Protein AF-A0A9P6FRE6-F1 (afdb_monomer)

Nearest PDB structures (foldseek):
  1y8q-assembly1_A  TM=9.130E-01  e=3.517E-26  Homo sapiens
  1y8r-assembly2_D  TM=9.016E-01  e=8.576E-26  Homo sapiens
  6cwz-assembly1_C  TM=9.008E-01  e=1.478E-25  Homo sapiens
  3kyd-assembly1_A  TM=9.278E-01  e=1.306E-24  Homo sapiens
  6xoh-assembly1_A  TM=9.099E-01  e=1.020E-24  Homo sapiens

Solvent-accessible surface area (backbone atoms only — not comparable to full-atom values): 37675 Å² total; per-residue (Å²): 131,77,58,70,66,60,54,52,51,43,19,40,40,34,61,44,49,55,51,67,39,94,57,52,84,23,91,85,46,71,57,48,73,64,50,63,51,42,33,49,67,42,30,35,39,34,36,28,50,43,47,29,16,39,35,31,55,53,29,38,54,35,66,58,38,14,34,34,36,31,35,16,67,50,57,35,51,71,52,42,46,37,41,22,75,64,54,52,87,93,41,53,70,38,51,31,10,50,47,43,22,56,44,45,41,71,59,38,82,88,33,47,46,50,52,35,79,38,57,78,85,80,55,57,68,73,67,62,61,68,33,60,33,38,37,36,27,53,92,54,68,68,63,52,51,49,54,47,48,52,44,40,70,53,50,43,97,91,38,78,80,40,54,39,40,36,31,44,33,44,74,48,41,54,30,33,29,30,33,46,27,41,61,75,73,43,29,48,68,79,52,50,58,86,76,53,80,81,78,87,77,76,71,71,94,75,71,84,87,85,69,89,50,79,68,42,50,57,52,46,55,52,47,50,30,52,52,49,42,54,50,26,60,76,70,73,49,81,86,80,40,65,65,57,46,54,34,71,75,62,68,61,73,34,57,47,34,28,46,25,28,30,27,21,15,54,41,41,46,44,50,50,21,73,71,51,38,54,30,65,65,73,54,36,33,37,41,40,40,50,63,81,28,83,45,74,51,75,47,72,60,70,57,44,64,77,24,95,75,70,25,88,53,82,80,84,79,91,75,68,51,82,42,27,43,43,57,52,53,49,57,43,43,71,36,89,91,60,71,50,86,64,72,19,38,25,43,89,89,42,76,52,31,39,80,65,56,65,74,52,21,69,69,23,52,72,44,35,79,35,33,36,62,83,76,50,61,103,83,64,61,78,48,75,52,82,90,92,88,88,90,78,89,87,31,51,51,50,41,46,37,74,72,65,32,67,70,24,50,51,41,26,39,70,33,36,36,36,41,32,35,66,49,38,40,42,48,33,23,51,53,31,38,44,37,71,42,35,24,30,40,35,32,28,16,54,51,58,31,48,54,46,49,64,29,33,24,87,56,52,49,82,92,36,53,70,36,50,31,18,59,47,33,46,62,44,56,39,69,60,29,77,81,33,47,76,44,69,37,64,54,53,77,85,76,55,58,60,74,65,55,50,77,27,51,30,40,36,38,25,88,66,44,62,72,56,53,42,53,52,44,51,30,17,50,73,53,75,66,19,27,31,35,41,38,51,55,26,28,58,34,35,42,38,37,40,30,50,46,71,41,66,28,35,40,79,46,76,44,79,46,94,49,96,88,54,75,62,49,79,45,79,45,81,48,74,50,78,48,64,52,70,65,57,65,75,67,52,67,60,75,56,52,58,65,78,64,37,65,75,76,49,59,49,63,60,55,53,53,53,34,52,42,51,48,15,68,77,48,85,54,44,73,58,50,68,92,38,67,67,42,54,54,48,51,53,53,42,41,47,54,48,26,55,69,24,32,40,60,70,67,62,62,43,68,66,62,53,49,33,44,40,49,17,40,85,10,53,36,31,25,50,24,25,31,55,13,14,52,52,25,48,37,53,50,21,60,54,33,32,42,32,56,53,74,74,45,63,47,79,44,58,70,75,111

Organism: NCBI:txid979761

InterPro domains:
  IPR000011 Ubiquitin/SUMO-activating enzyme E1-like [PR01849] (45-69)
  IPR000011 Ubiquitin/SUMO-activating enzyme E1-like [PR01849] (439-462)
  IPR000594 THIF-type NAD/FAD binding fold [PF00899] (39-308)
  IPR000594 THIF-type NAD/FAD binding fold [PF00899] (397-700)
  IPR014929 E2 binding [PF08825] (318-390)
  IPR014929 E2 binding [SM01181] (317-393)
  IPR023318 Ubiquitin activating enzyme, alpha domain superfamily [G3DSA:1.10.10.520] (201-221)
  IPR023318 Ubiquitin activating enzyme, alpha domain superfamily [G3DSA:1.10.10.520] (222-252)
  IPR030468 NEDD8-activating enzyme E1 catalytic subunit, N-terminal domain [cd01488] (43-311)
  IPR033127 Ubiquitin-activating enzyme E1, Cys active site [PS00865] (203-211)
  IPR035985 Ubiquitin-activating enzyme-like [SSF69572] (38-381)
  IPR035985 Ubiquitin-activating enzyme-like [SSF69572] (393-704)
  IPR037078 NEDD8-activating enzyme E1 catalytic subunit, C-terminal [G3DSA:3.10.20.260] (304-360)
  IPR045886 ThiF/MoeB/HesA family [PTHR10953] (39-372)

pLDDT: mean 82.33, std 16.61, range [25.36, 98.81]

Radius of gyration: 27.41 Å; Cα contacts (8 Å, |Δi|>4): 1335; chains: 1; bounding box: 69×72×85 Å

Mean predicted aligned error: 11.93 Å

Secondary structure (DSSP, 8-state):
---HHHHHHHHTHHHHHHHT-S--S-TT----HHHHHHHHH-EEEEE--SHHHHHHHHHHHTTT--EEEEE--PBP-GGGTTT-TT--GGGTTSBHHHHHHHHHHHHSTT-EEEEE-S-GGGS-HHHHHT-SEEEE--S-HHHHHHHHHHHHHT--TT-GGG---EEEEEEETTEEEEEEE-TTTS--GGGGGGGSPPP-PPPGGG------SHHHHHHHHHHHHHHHHHHHHHTT-----HHHHHHHHHT-----HHHHHHHHHHHHHHHHHHHH--SPPP-SEEEEE-SSS-EEEE--PPPPTT-TTT-S--------TTSBHHHHHHHHHH-TTT--SS-EEEETTEEEE-SSSHHHHHHHGGGTTSBHHHH--TTPPEEEE-------SS-TTHHHHHHH-HHHHHHHHH-EEEEES-SHHHHHHHHHHHHHT-SEEEEE--PBP-HHHHHH-TT--GGGTTSBHHHHHHHHHHHH-TTSEEEEE-S-GGGS-HHHHTT-SEEEEES--HHHHHHHHHHHHHHSS-EEEEEEEEBTEEEEEEE-SEEEEEEEEEEPPSSTTPPPEEEEEEEEEE---HHHHHT----S--HHHHTTT--HHHHHHHHHHHHHHHTTTPPPPTT-HHHHHHHHHHHHHHHHHTT--TTSS-HHHHHHHHHHTT-B-HHHHHHHHHHHHHHHHHHHHTBSPPP-SEEEEETT-

Sequence (705 aa):
MLDDNATESQRWVGLYNLLDRDSLIHSEFEPVDEIKDFLKVAKILVIGAGGLGCEILKNLALSGFRDIHVIDMDTIDVSNLNRQFLFRRADVGKPKAVTAAAFINKRVQGVNVTPHYCKIQDKDEDFYSEFALVICGLDSIEARRWINATLIGMLDPDDPDSLKPLIDGGTEGFKGQARVILPGMTSCYECSMDMLSKQTGFPLCTIANTPRLPEHCIEWASWLYETALARAKKFNIQGVTYSLTQGVVKNIIPAIASTNAIIAASCCNEALKLATTCAKNLDNYMMYTGSDSVYTYTFQHQKKDDCPVCGQSETKMEFSRTKTLEDFMDHLKEKPEIQLKKPSFAVSGKPLYMQAPKSLEEALRPNLEKKLEDLISSKDVITVTDTTLPFNEAALYDRQIRLWGLDAQNRMRNASVLIAGMRALSNEVCKNIVLAGIGSITVLDHNQVTEEDLGSQFFLRADDVGRNRAASAAERVRLLNPRVKVIVDEDDVASKPDSFFAQFDCVCLTGCAPSQMIRINNACRASGRTGFYAAGVHGYFGYIFCDLNKHDFREERTEPAVEKGKEPEKIVEQRAQTYDSLESTMSVTFGYPKARALNRKASPLLFAIQILWAFQQAHEGRLPQVDDLDDMATMCRLRDEKLLSAEVDGQFVGDDLLRTLVSTAAAEIAPVCAIVGGFLAQDILKTLSGKDAPLLNYFLYNGLQ

Foldseek 3Di:
DPDPVVLVCLLCVQLLLLQQDPLFDFPPFDNDCVLLVLQLPAEEEEEDLALLVLLLLVQSLLNNHAHYEYEDQDADDLQRLLRSLLDFPVRGRPQSQVSSQVSSCQQRPSHHYHGDNDQPVVDDLVVVLRHQEYEYPDDDLVSQVVVLLSLLVQDDPVDPSSWHWYWYKDDFQQKIKIFIDGRLPAATSLLCPVVDDDDDDDPPVPDDDDDDDPVVVVVVLVVQLVVVVVVCVVVVHDDRDSLVSVCVVFVDGFDANLRSLQRSLLRVLQVSCSSRVRFDHFLGMKIWGPQFATDIDGDNRHHDCPRPRNHPDDPDDDDDQQDALLVVVVVQCPDPSRPDDDKWKDWPNHTQADPDDPVRNVVNVVRRGPGNNVVDDPPIDIDIDDDDDDDDDVNNCSSVCVNQNPLLLVLQLAFEEEEEDQALLVLLLLLRSLSSHGNEYEYEEQDADDSNRSSRHSQAHPVRGRPQRQVSSQVSSCSSHVNYHYHYHNDHLVPDDLVVQLVGQEYEYELDAPVSLQSNLVSQVVSVRYKYWYKYDFSQKIKIFTAGAKAKAKRWDWADDPDPPDDTDIDIDIDIDGADGPVRVQQAADQADDLVVVVVPDALVVLLVSLQSVLCVVVVNDGAALPDPVSLVSSLVSLQVSCVSNNYDSPSNPPSNNNSRSSRVPRDNNSSSSSSSSSVSSLVSCRSSSYHDHDHRMDMGRNND

Structure (mmCIF, N/CA/C/O backbone):
data_AF-A0A9P6FRE6-F1
#
_entry.id   AF-A0A9P6FRE6-F1
#
loop_
_atom_site.group_PDB
_atom_site.id
_atom_site.type_symbol
_atom_site.label_atom_id
_atom_site.label_alt_id
_atom_site.label_comp_id
_atom_site.label_asym_id
_atom_site.label_entity_id
_atom_site.label_seq_id
_atom_site.pdbx_PDB_ins_code
_atom_site.Cartn_x
_atom_site.Cartn_y
_atom_site.Cartn_z
_atom_site.occupancy
_atom_site.B_iso_or_equiv
_atom_site.auth_seq_id
_atom_site.auth_comp_id
_atom_site.auth_asym_id
_atom_site.auth_atom_id
_atom_site.pdbx_PDB_model_num
ATOM 1 N N . MET A 1 1 ? -8.539 -31.492 -15.907 1.00 35.38 1 MET A N 1
ATOM 2 C CA . MET A 1 1 ? -8.344 -31.071 -14.512 1.00 35.38 1 MET A CA 1
ATOM 3 C C . MET A 1 1 ? -6.852 -30.898 -14.364 1.00 35.38 1 MET A C 1
ATOM 5 O O . MET A 1 1 ? -6.148 -31.898 -14.412 1.00 35.38 1 MET A O 1
ATOM 9 N N . LEU A 1 2 ? -6.373 -29.654 -14.416 1.00 37.38 2 LEU A N 1
ATOM 10 C CA . LEU A 1 2 ? -5.000 -29.363 -14.010 1.00 37.38 2 LEU A CA 1
ATOM 11 C C . LEU A 1 2 ? -4.905 -29.717 -12.522 1.00 37.38 2 LEU A C 1
ATOM 13 O O . LEU A 1 2 ? -5.894 -29.574 -11.810 1.00 37.38 2 LEU A O 1
ATOM 17 N N . ASP A 1 3 ? -3.775 -30.274 -12.107 1.00 48.47 3 ASP A N 1
ATOM 18 C CA . ASP A 1 3 ? -3.512 -30.650 -10.720 1.00 48.47 3 ASP A CA 1
ATOM 19 C C . ASP A 1 3 ? -3.718 -29.412 -9.824 1.00 48.47 3 ASP A C 1
ATOM 21 O O . ASP A 1 3 ? -3.086 -28.375 -10.059 1.00 48.47 3 ASP A O 1
ATOM 25 N N . ASP A 1 4 ? -4.638 -29.473 -8.854 1.00 59.00 4 ASP A N 1
ATOM 26 C CA . ASP A 1 4 ? -5.000 -28.320 -8.008 1.00 59.00 4 ASP A CA 1
ATOM 27 C C . ASP A 1 4 ? -3.751 -27.738 -7.308 1.00 59.00 4 ASP A C 1
ATOM 29 O O . ASP A 1 4 ? -3.619 -26.522 -7.166 1.00 59.00 4 ASP A O 1
ATOM 33 N N . ASN A 1 5 ? -2.766 -28.594 -7.006 1.00 59.69 5 ASN A N 1
ATOM 34 C CA . ASN A 1 5 ? -1.470 -28.207 -6.443 1.00 59.69 5 ASN A CA 1
ATOM 35 C C . ASN A 1 5 ? -0.580 -27.414 -7.419 1.00 59.69 5 ASN A C 1
ATOM 37 O O . ASN A 1 5 ? 0.103 -26.479 -7.008 1.00 59.69 5 ASN A O 1
ATOM 41 N N . ALA A 1 6 ? -0.575 -27.750 -8.714 1.00 59.25 6 ALA A N 1
ATOM 42 C CA . ALA A 1 6 ? 0.238 -27.037 -9.706 1.00 59.25 6 ALA A CA 1
ATOM 43 C C . ALA A 1 6 ? -0.294 -25.616 -9.953 1.00 59.25 6 ALA A C 1
ATOM 45 O O . ALA A 1 6 ? 0.479 -24.672 -10.118 1.00 59.25 6 ALA A O 1
ATOM 46 N N . THR A 1 7 ? -1.618 -25.470 -9.925 1.00 72.44 7 THR A N 1
ATOM 47 C CA . THR A 1 7 ? -2.315 -24.185 -10.070 1.00 72.44 7 THR A CA 1
ATOM 48 C C . THR A 1 7 ? -2.059 -23.281 -8.856 1.00 72.44 7 THR A C 1
ATOM 50 O O . THR A 1 7 ? -1.783 -22.091 -9.002 1.00 72.44 7 THR A O 1
ATOM 53 N N . GLU A 1 8 ? -2.054 -23.854 -7.647 1.00 76.69 8 GLU A N 1
ATOM 54 C CA . GLU A 1 8 ? -1.720 -23.139 -6.410 1.00 76.69 8 GLU A CA 1
ATOM 55 C C . GLU A 1 8 ? -0.275 -22.611 -6.408 1.00 76.69 8 GLU A C 1
ATOM 57 O O . GLU A 1 8 ? -0.054 -21.433 -6.118 1.00 76.69 8 GLU A O 1
ATOM 62 N N . SER A 1 9 ? 0.702 -23.438 -6.792 1.00 78.06 9 SER A N 1
ATOM 63 C CA . SER A 1 9 ? 2.109 -23.023 -6.869 1.00 78.06 9 SER A CA 1
ATOM 64 C C . SER A 1 9 ? 2.345 -21.910 -7.891 1.00 78.06 9 SER A C 1
ATOM 66 O O . SER A 1 9 ? 3.107 -20.982 -7.626 1.00 78.06 9 SER A O 1
ATOM 68 N N . GLN A 1 10 ? 1.662 -21.951 -9.040 1.00 83.06 10 GLN A N 1
ATOM 69 C CA . GLN A 1 10 ? 1.736 -20.881 -10.042 1.00 83.06 10 GLN A CA 1
ATOM 70 C C . GLN A 1 10 ? 1.175 -19.560 -9.515 1.00 83.06 10 GLN A C 1
ATOM 72 O O . GLN A 1 10 ? 1.745 -18.499 -9.764 1.00 83.06 10 GLN A O 1
ATOM 77 N N . ARG A 1 11 ? 0.088 -19.618 -8.744 1.00 86.88 11 ARG A N 1
ATOM 78 C CA . ARG A 1 11 ? -0.522 -18.430 -8.153 1.00 86.88 11 ARG A CA 1
ATOM 79 C C . ARG A 1 11 ? 0.384 -17.751 -7.130 1.00 86.88 11 ARG A C 1
ATOM 81 O O . ARG A 1 11 ? 0.443 -16.527 -7.093 1.00 86.88 11 ARG A O 1
ATOM 88 N N . TRP A 1 12 ? 1.098 -18.520 -6.313 1.00 88.69 12 TRP A N 1
ATOM 89 C CA . TRP A 1 12 ? 1.970 -17.987 -5.260 1.00 88.69 12 TRP A CA 1
ATOM 90 C C . TRP A 1 12 ? 3.436 -17.851 -5.672 1.00 88.69 12 TRP A C 1
ATOM 92 O O . TRP A 1 12 ? 4.277 -17.603 -4.814 1.00 88.69 12 TRP A O 1
ATOM 102 N N . VAL A 1 13 ? 3.755 -17.944 -6.967 1.00 85.62 13 VAL A N 1
ATOM 103 C CA . VAL A 1 13 ? 5.140 -17.971 -7.467 1.00 85.62 13 VAL A CA 1
ATOM 104 C C . VAL A 1 13 ? 5.995 -16.803 -6.962 1.00 85.62 13 VAL A C 1
ATOM 106 O O . VAL A 1 13 ? 7.146 -17.005 -6.596 1.00 85.62 13 VAL A O 1
ATOM 109 N N . GLY A 1 14 ? 5.441 -15.588 -6.855 1.00 82.75 14 GLY A N 1
ATOM 110 C CA . GLY A 1 14 ? 6.169 -14.431 -6.320 1.00 82.75 14 GLY A CA 1
ATOM 111 C C . GLY A 1 14 ? 6.539 -14.576 -4.839 1.00 82.75 14 GLY A C 1
ATOM 112 O O . GLY A 1 14 ? 7.646 -14.218 -4.447 1.00 82.75 14 GLY A O 1
ATOM 113 N N . LEU A 1 15 ? 5.636 -15.136 -4.031 1.00 87.38 15 LEU A N 1
ATOM 114 C CA . LEU A 1 15 ? 5.871 -15.419 -2.614 1.00 87.38 15 LEU A CA 1
ATOM 115 C C . LEU A 1 15 ? 6.801 -16.625 -2.435 1.00 87.38 15 LEU A C 1
ATOM 117 O O . LEU A 1 15 ? 7.686 -16.594 -1.592 1.00 87.38 15 LEU A O 1
ATOM 121 N N . TYR A 1 16 ? 6.635 -17.679 -3.227 1.00 87.19 16 TYR A N 1
ATOM 122 C CA . TYR A 1 16 ? 7.450 -18.891 -3.113 1.00 87.19 16 TYR A CA 1
ATOM 123 C C . TYR A 1 16 ? 8.873 -18.659 -3.613 1.00 87.19 16 TYR A C 1
ATOM 125 O O . TYR A 1 16 ? 9.814 -19.057 -2.947 1.00 87.19 16 TYR A O 1
ATOM 133 N N . ASN A 1 17 ? 9.064 -17.864 -4.668 1.00 80.69 17 ASN A N 1
ATOM 134 C CA . ASN A 1 17 ? 10.396 -17.398 -5.065 1.00 80.69 17 ASN A CA 1
ATOM 135 C C . ASN A 1 17 ? 11.128 -16.654 -3.939 1.00 80.69 17 ASN A C 1
ATOM 137 O O . ASN A 1 17 ? 12.355 -16.654 -3.915 1.00 80.69 17 ASN A O 1
ATOM 141 N N . LEU A 1 18 ? 10.393 -16.002 -3.035 1.00 83.00 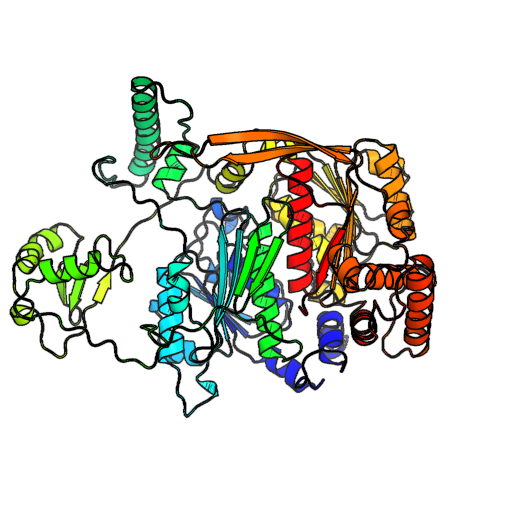18 LEU A N 1
ATOM 142 C CA . LEU A 1 18 ? 10.975 -15.375 -1.857 1.00 83.00 18 LEU A CA 1
ATOM 143 C C . LEU A 1 18 ? 11.321 -16.408 -0.774 1.00 83.00 18 LEU A C 1
ATOM 145 O O . LEU A 1 18 ? 12.403 -16.338 -0.205 1.00 83.00 18 LEU A O 1
ATOM 149 N N . LEU A 1 19 ? 10.406 -17.338 -0.481 1.00 86.38 19 LEU A N 1
ATOM 150 C CA . LEU A 1 19 ? 10.508 -18.265 0.653 1.00 86.38 19 LEU A CA 1
ATOM 151 C C . LEU A 1 19 ? 11.299 -19.551 0.361 1.00 86.38 19 LEU A C 1
ATOM 153 O O . LEU A 1 19 ? 11.759 -20.205 1.287 1.00 86.38 19 LEU A O 1
ATOM 157 N N . ASP A 1 20 ? 11.496 -19.907 -0.903 1.00 83.44 20 ASP A N 1
ATOM 158 C CA . ASP A 1 20 ? 12.191 -21.139 -1.298 1.00 83.44 20 ASP A CA 1
ATOM 159 C C . ASP A 1 20 ? 13.701 -20.916 -1.497 1.00 83.44 20 ASP A C 1
ATOM 161 O O . ASP A 1 20 ? 14.408 -21.806 -1.971 1.00 83.44 20 ASP A O 1
ATOM 165 N N . ARG A 1 21 ? 14.222 -19.718 -1.185 1.00 74.75 21 ARG A N 1
ATOM 166 C CA . ARG A 1 21 ? 15.585 -19.311 -1.555 1.00 74.75 21 ARG A CA 1
ATOM 167 C C . ARG A 1 21 ? 16.395 -18.767 -0.386 1.00 74.75 21 ARG A C 1
ATOM 169 O O . ARG A 1 21 ? 16.017 -17.778 0.235 1.00 74.75 21 ARG A O 1
ATOM 176 N N . ASP A 1 22 ? 17.596 -19.314 -0.213 1.00 68.38 22 ASP A N 1
ATOM 177 C CA . ASP A 1 22 ? 18.626 -18.874 0.744 1.00 68.38 22 ASP A CA 1
ATOM 178 C C . ASP A 1 22 ? 19.347 -17.588 0.278 1.00 68.38 22 ASP A C 1
ATOM 180 O O . ASP A 1 22 ? 20.553 -17.531 0.055 1.00 68.38 22 ASP A O 1
ATOM 184 N N . SER A 1 23 ? 18.564 -16.550 -0.009 1.00 61.78 23 SER A N 1
ATOM 185 C CA . SER A 1 23 ? 19.041 -15.254 -0.526 1.00 61.78 23 SER A CA 1
ATOM 186 C C . SER A 1 23 ? 18.620 -14.086 0.360 1.00 61.78 23 SER A C 1
ATOM 188 O O . SER A 1 23 ? 18.679 -12.926 -0.042 1.00 61.78 23 SER A O 1
ATOM 190 N N . LEU A 1 24 ? 18.142 -14.410 1.556 1.00 66.56 24 LEU A N 1
ATOM 191 C CA . LEU A 1 24 ? 17.488 -13.493 2.461 1.00 66.56 24 LEU A CA 1
ATOM 192 C C . LEU A 1 24 ? 18.406 -13.112 3.619 1.00 66.56 24 LEU A C 1
ATOM 194 O O . LEU A 1 24 ? 19.300 -13.848 4.014 1.00 66.56 24 LEU A O 1
ATOM 198 N N . ILE A 1 25 ? 18.208 -11.901 4.137 1.00 64.81 25 ILE A N 1
ATOM 199 C CA . ILE A 1 25 ? 19.199 -11.233 4.998 1.00 64.81 25 ILE A CA 1
ATOM 200 C C . ILE A 1 25 ? 19.123 -11.719 6.459 1.00 64.81 25 ILE A C 1
ATOM 202 O O . ILE A 1 25 ? 20.017 -11.433 7.255 1.00 64.81 25 ILE A O 1
ATOM 206 N N . HIS A 1 26 ? 18.062 -12.433 6.849 1.00 76.38 26 HIS A N 1
ATOM 207 C CA . HIS A 1 26 ? 17.919 -12.897 8.227 1.00 76.38 26 HIS A CA 1
ATOM 208 C C . HIS A 1 26 ? 18.713 -14.183 8.465 1.00 76.38 26 HIS A C 1
ATOM 210 O O . HIS A 1 26 ? 18.502 -15.179 7.787 1.00 76.38 26 HIS A O 1
ATOM 216 N N . SER A 1 27 ? 19.586 -14.182 9.473 1.00 76.62 27 SER A N 1
ATOM 217 C CA . SER A 1 27 ? 20.494 -15.303 9.763 1.00 76.62 27 SER A CA 1
ATOM 218 C C . SER A 1 27 ? 19.805 -16.588 10.225 1.00 76.62 27 SER A C 1
ATOM 220 O O . SER A 1 27 ? 20.439 -17.634 10.242 1.00 76.62 27 SER A O 1
ATOM 222 N N . GLU A 1 28 ? 18.549 -16.495 10.657 1.00 80.56 28 GLU A N 1
ATOM 223 C CA . GLU A 1 28 ? 17.742 -17.633 11.131 1.00 80.56 28 GLU A CA 1
ATOM 224 C C . GLU A 1 28 ? 16.712 -18.098 10.090 1.00 80.56 28 GLU A C 1
ATOM 226 O O . GLU A 1 28 ? 15.835 -18.896 10.406 1.00 80.56 28 GLU A O 1
ATOM 231 N N . PHE A 1 29 ? 16.750 -17.546 8.875 1.00 84.69 29 PHE A N 1
ATOM 232 C CA . PHE A 1 29 ? 15.863 -17.984 7.808 1.00 84.69 29 PHE A CA 1
ATOM 233 C C . PHE A 1 29 ? 16.401 -19.264 7.164 1.00 84.69 29 PHE A C 1
ATOM 235 O O . PHE A 1 29 ? 17.549 -19.298 6.728 1.00 84.69 29 PHE A O 1
ATOM 242 N N . GLU A 1 30 ? 15.551 -20.281 7.045 1.00 82.56 30 GLU A N 1
ATOM 243 C CA . GLU A 1 30 ? 15.834 -21.487 6.268 1.00 82.56 30 GLU A CA 1
ATOM 244 C C . GLU A 1 30 ? 14.694 -21.723 5.264 1.00 82.56 30 GLU A C 1
ATO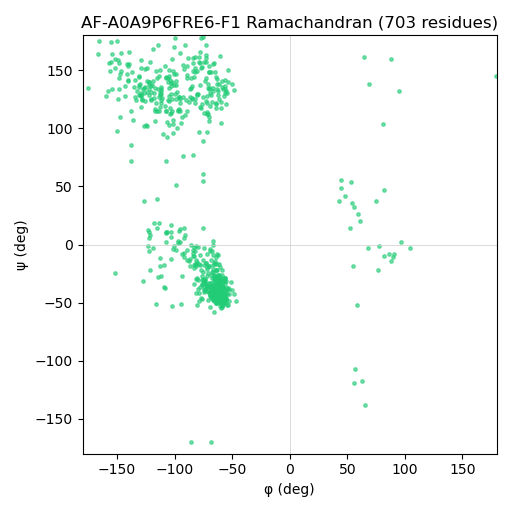M 246 O O . GLU A 1 30 ? 13.527 -21.700 5.662 1.00 82.56 30 GLU A O 1
ATOM 251 N N . PRO A 1 31 ? 14.983 -21.947 3.968 1.00 84.50 31 PRO A N 1
ATOM 252 C CA . PRO A 1 31 ? 13.951 -22.167 2.960 1.00 84.50 31 PRO A CA 1
ATOM 253 C C . PRO A 1 31 ? 13.355 -23.575 3.095 1.00 84.50 31 PRO A C 1
ATOM 255 O O . PRO A 1 31 ? 13.835 -24.533 2.485 1.00 84.50 31 PRO A O 1
ATOM 258 N N . VAL A 1 32 ? 12.315 -23.702 3.919 1.00 86.25 32 VAL A N 1
ATOM 259 C CA . VAL A 1 32 ? 11.630 -24.970 4.211 1.00 86.25 32 VAL A CA 1
ATOM 260 C C . VAL A 1 32 ? 10.123 -24.874 3.950 1.00 86.25 32 VAL A C 1
ATOM 262 O O . VAL A 1 32 ? 9.514 -23.805 4.066 1.00 86.25 32 VAL A O 1
ATOM 265 N N . ASP A 1 33 ? 9.498 -25.998 3.589 1.00 86.56 33 ASP A N 1
ATOM 266 C CA . ASP A 1 33 ? 8.075 -26.043 3.227 1.00 86.56 33 ASP A CA 1
ATOM 267 C C . ASP A 1 33 ? 7.156 -25.685 4.410 1.00 86.56 33 ASP A C 1
ATOM 269 O O . ASP A 1 33 ? 6.094 -25.085 4.217 1.00 86.56 33 ASP A O 1
ATOM 273 N N . GLU A 1 34 ? 7.598 -25.953 5.641 1.00 89.25 34 GLU A N 1
ATOM 274 C CA . GLU A 1 34 ? 6.880 -25.678 6.885 1.00 89.25 34 GLU A CA 1
ATOM 275 C C . GLU A 1 34 ? 6.545 -24.191 7.062 1.00 89.25 34 GLU A C 1
ATOM 277 O O . GLU A 1 34 ? 5.508 -23.865 7.637 1.00 89.25 34 GLU A O 1
ATOM 282 N N . ILE A 1 35 ? 7.359 -23.274 6.522 1.00 89.50 35 ILE A N 1
ATOM 283 C CA . ILE A 1 35 ? 7.070 -21.831 6.550 1.00 89.50 35 ILE A CA 1
ATOM 284 C C . ILE A 1 35 ? 5.820 -21.524 5.717 1.00 89.50 35 ILE A C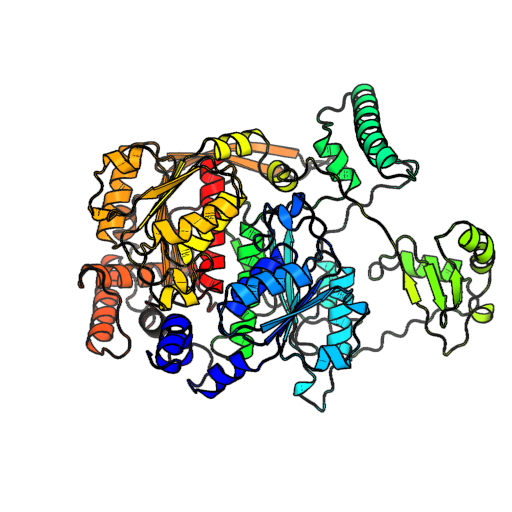 1
ATOM 286 O O . ILE A 1 35 ? 4.942 -20.762 6.132 1.00 89.50 35 ILE A O 1
ATOM 290 N N . LYS A 1 36 ? 5.711 -22.142 4.536 1.00 90.56 36 LYS A N 1
ATOM 291 C CA . LYS A 1 36 ? 4.550 -21.981 3.652 1.00 90.56 36 LYS A CA 1
ATOM 292 C C . LYS A 1 36 ? 3.309 -22.603 4.280 1.00 90.56 36 LYS A C 1
ATOM 294 O O . LYS A 1 36 ? 2.224 -22.044 4.133 1.00 90.56 36 LYS A O 1
ATOM 299 N N . ASP A 1 37 ? 3.453 -23.719 4.989 1.00 91.19 37 ASP A N 1
ATOM 300 C CA . ASP A 1 37 ? 2.348 -24.349 5.710 1.00 91.19 37 ASP A CA 1
ATOM 301 C C . ASP A 1 37 ? 1.917 -23.546 6.939 1.00 91.19 37 ASP A C 1
ATOM 303 O O . ASP A 1 37 ? 0.714 -23.395 7.165 1.00 91.19 37 ASP A O 1
ATOM 307 N N . PHE A 1 38 ? 2.855 -22.924 7.658 1.00 92.75 38 PHE A N 1
ATOM 308 C CA . PHE A 1 38 ? 2.547 -22.010 8.754 1.00 92.75 38 PHE A CA 1
ATOM 309 C C . PHE A 1 38 ? 1.653 -20.855 8.288 1.00 92.75 38 PHE A C 1
ATOM 311 O O . PHE A 1 38 ? 0.621 -20.607 8.904 1.00 92.75 38 PHE A O 1
ATOM 318 N N . LEU A 1 39 ? 1.951 -20.215 7.149 1.00 93.31 39 LEU A N 1
ATOM 319 C CA . LEU A 1 39 ? 1.091 -19.158 6.589 1.00 93.31 39 LEU A CA 1
ATOM 320 C C . LEU A 1 39 ? -0.353 -19.630 6.324 1.00 93.31 39 LEU A C 1
ATOM 322 O O . LEU A 1 39 ? -1.300 -18.848 6.441 1.00 93.31 39 LEU A O 1
ATOM 326 N N . LYS A 1 40 ? -0.548 -20.911 5.990 1.00 93.06 40 LYS A N 1
ATOM 327 C CA . LYS A 1 40 ? -1.877 -21.484 5.726 1.00 93.06 40 LYS A CA 1
ATOM 328 C C . LYS A 1 40 ? -2.682 -21.727 7.004 1.00 93.06 40 LYS A C 1
ATOM 330 O O . LYS A 1 40 ? -3.908 -21.694 6.933 1.00 93.06 40 LYS A O 1
ATOM 335 N N . VAL A 1 41 ? -2.028 -21.997 8.134 1.00 94.56 41 VAL A N 1
ATOM 336 C CA . VAL A 1 41 ? -2.700 -22.380 9.393 1.00 94.56 41 VAL A CA 1
ATOM 337 C C . VAL A 1 41 ? -2.648 -21.300 10.473 1.00 94.56 41 VAL A C 1
ATOM 339 O O . VAL A 1 41 ? -3.434 -21.348 11.417 1.00 94.56 41 VAL A O 1
ATOM 342 N N . ALA A 1 42 ? -1.746 -20.326 10.351 1.00 95.88 42 ALA A N 1
ATOM 343 C CA . ALA A 1 42 ? -1.602 -19.240 11.307 1.00 95.88 42 ALA A CA 1
ATOM 344 C C . ALA A 1 42 ? -2.865 -18.373 11.331 1.00 95.88 42 ALA A C 1
ATOM 346 O O . ALA A 1 42 ? -3.244 -17.770 10.324 1.00 95.88 42 ALA A O 1
ATOM 347 N N . LYS A 1 43 ? -3.485 -18.279 12.511 1.00 97.81 43 LYS A N 1
ATOM 348 C CA . LYS A 1 43 ? -4.626 -17.399 12.765 1.00 97.81 43 LYS A CA 1
ATOM 349 C C . LYS A 1 43 ? -4.151 -15.963 12.944 1.00 97.81 43 LYS A C 1
ATOM 351 O O . LYS A 1 43 ? -3.432 -15.658 13.896 1.00 97.81 43 LYS A O 1
ATOM 356 N N . ILE A 1 44 ? -4.599 -15.068 12.072 1.00 98.38 44 ILE A N 1
ATOM 357 C CA . ILE A 1 44 ? -4.231 -13.649 12.096 1.00 98.38 44 ILE A CA 1
ATOM 358 C C . ILE A 1 44 ? -5.439 -12.802 12.474 1.00 98.38 44 ILE A C 1
ATOM 360 O O . ILE A 1 44 ? -6.458 -12.848 11.788 1.00 98.38 44 ILE A O 1
ATOM 364 N N . LEU A 1 45 ? -5.336 -11.979 13.519 1.00 98.75 45 LEU A N 1
ATOM 365 C CA . LEU A 1 45 ? -6.413 -11.057 13.884 1.00 98.75 45 LEU A CA 1
ATOM 366 C C . LEU A 1 45 ? -6.178 -9.666 13.295 1.00 98.75 45 LEU A C 1
ATOM 368 O O . LEU A 1 45 ? -5.171 -9.025 13.572 1.00 98.75 45 LEU A O 1
ATOM 372 N N . VAL A 1 46 ? -7.156 -9.155 12.551 1.00 98.81 46 VAL A N 1
ATOM 373 C CA . VAL A 1 46 ? -7.220 -7.769 12.083 1.00 98.81 46 VAL A CA 1
ATOM 374 C C . VAL A 1 46 ? -8.270 -7.009 12.888 1.00 98.81 46 VAL A C 1
ATOM 376 O O . VAL A 1 46 ? -9.444 -7.381 12.927 1.00 98.81 46 VAL A O 1
ATOM 379 N N . ILE A 1 47 ? -7.867 -5.907 13.513 1.00 98.00 47 ILE A N 1
ATOM 380 C CA . ILE A 1 47 ? -8.757 -5.051 14.296 1.00 98.00 47 ILE A CA 1
ATOM 381 C C . ILE A 1 47 ? -9.019 -3.751 13.537 1.00 98.00 47 ILE A C 1
ATOM 383 O O . ILE A 1 47 ? -8.129 -2.920 13.352 1.00 98.00 47 ILE A O 1
ATOM 387 N N . GLY A 1 48 ? -10.275 -3.564 13.143 1.00 95.06 48 GLY A N 1
ATOM 388 C CA . GLY A 1 48 ? -10.749 -2.485 12.289 1.00 95.06 48 GLY A CA 1
ATOM 389 C C . GLY A 1 48 ? -10.805 -2.908 10.820 1.00 95.06 48 GLY A C 1
ATOM 390 O O . GLY A 1 48 ? -9.845 -3.423 10.259 1.00 95.06 48 GLY A O 1
ATOM 391 N N . ALA A 1 49 ? -11.931 -2.627 10.171 1.00 95.06 49 ALA A N 1
ATOM 392 C CA . ALA A 1 49 ? -12.208 -2.811 8.745 1.00 95.06 49 ALA A CA 1
ATOM 393 C C . ALA A 1 49 ? -12.401 -1.456 8.024 1.00 95.06 49 ALA A C 1
ATOM 395 O O . ALA A 1 49 ? -12.959 -1.384 6.926 1.00 95.06 49 ALA A O 1
ATOM 396 N N . GLY A 1 50 ? -11.931 -0.363 8.641 1.00 89.38 50 GLY A N 1
ATOM 397 C CA . GLY A 1 50 ? -11.821 0.967 8.036 1.00 89.38 50 GLY A CA 1
ATOM 398 C C . GLY A 1 50 ? -10.752 1.040 6.937 1.00 89.38 50 GLY A C 1
ATOM 399 O O . GLY A 1 50 ? -10.225 0.023 6.516 1.00 89.38 50 GLY A O 1
ATOM 400 N N . GLY A 1 51 ? -10.410 2.244 6.454 1.00 88.75 51 GLY A N 1
ATOM 401 C CA . GLY A 1 51 ? -9.504 2.431 5.298 1.00 88.75 51 GLY A CA 1
ATOM 402 C C . GLY A 1 51 ? -8.226 1.588 5.369 1.00 88.75 51 GLY A C 1
ATOM 403 O O . GLY A 1 51 ? -7.925 0.863 4.426 1.00 88.75 51 GLY A O 1
ATOM 404 N N . LEU A 1 52 ? -7.555 1.623 6.522 1.00 93.56 52 LEU A N 1
ATOM 405 C CA . LEU A 1 52 ? -6.370 0.821 6.810 1.00 93.56 52 LEU A CA 1
ATOM 406 C C . LEU A 1 52 ? -6.686 -0.684 6.888 1.00 93.56 52 LEU A C 1
ATOM 408 O O . LEU A 1 52 ? -6.017 -1.486 6.248 1.00 93.56 52 LEU A O 1
ATOM 412 N N . GLY A 1 53 ? -7.756 -1.065 7.589 1.00 96.94 53 GLY A N 1
ATOM 413 C CA . GLY A 1 53 ? -8.223 -2.452 7.703 1.00 96.94 53 GLY A CA 1
ATOM 414 C C . GLY A 1 53 ? -8.561 -3.125 6.369 1.00 96.94 53 GLY A C 1
ATOM 415 O O . GLY A 1 53 ? -8.188 -4.271 6.140 1.00 96.94 53 GLY A O 1
ATOM 416 N N . CYS A 1 54 ? -9.210 -2.403 5.449 1.00 97.06 54 CYS A N 1
ATOM 417 C CA . CYS A 1 54 ? -9.484 -2.886 4.092 1.00 97.06 54 CYS A CA 1
ATOM 418 C C . CYS A 1 54 ? -8.193 -3.247 3.339 1.00 97.06 54 CYS A C 1
ATOM 420 O O . CYS A 1 54 ? -8.138 -4.270 2.656 1.00 97.06 54 CYS A O 1
ATOM 422 N N . GLU A 1 55 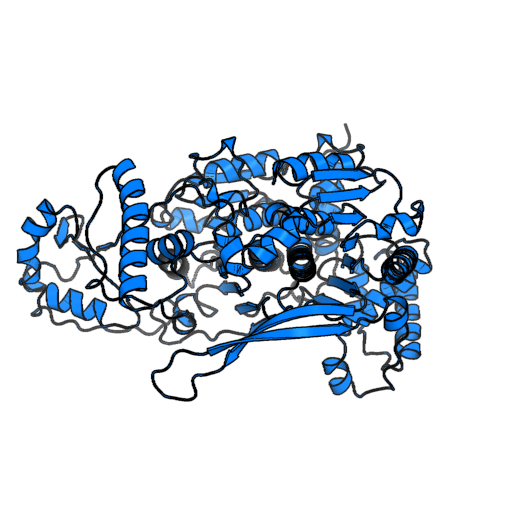? -7.162 -2.407 3.458 1.00 97.69 55 GLU A N 1
ATOM 423 C CA . GLU A 1 55 ? -5.851 -2.658 2.856 1.00 97.69 55 GLU A CA 1
ATOM 424 C C . GLU A 1 55 ? -5.111 -3.802 3.553 1.00 97.69 55 GLU A C 1
ATOM 426 O O . GLU A 1 55 ? -4.538 -4.639 2.860 1.00 97.69 55 GLU A O 1
ATOM 431 N N . ILE A 1 56 ? -5.164 -3.881 4.891 1.00 98.44 56 ILE A N 1
ATOM 432 C CA . ILE A 1 56 ? -4.553 -4.970 5.670 1.00 98.44 56 ILE A CA 1
ATOM 433 C C . ILE A 1 56 ? -5.137 -6.317 5.235 1.00 98.44 56 ILE A C 1
ATOM 435 O O . ILE A 1 56 ? -4.387 -7.213 4.863 1.00 98.44 56 ILE A O 1
ATOM 439 N N . LEU A 1 57 ? -6.467 -6.442 5.189 1.00 98.38 57 LEU A N 1
ATOM 440 C CA . LEU A 1 57 ? -7.137 -7.673 4.758 1.00 98.38 57 LEU A CA 1
ATOM 441 C C . LEU A 1 57 ? -6.731 -8.091 3.343 1.00 98.38 57 LEU A C 1
ATOM 443 O O . LEU A 1 57 ? -6.443 -9.259 3.099 1.00 98.38 57 LEU A O 1
ATOM 447 N N . LYS A 1 58 ? -6.689 -7.134 2.408 1.00 97.25 58 LYS A N 1
ATOM 448 C CA . LYS A 1 58 ? -6.258 -7.376 1.026 1.00 97.25 58 LYS A CA 1
ATOM 449 C C . LYS A 1 58 ? -4.800 -7.837 0.970 1.00 97.25 58 LYS A C 1
ATOM 451 O O . LYS A 1 58 ? -4.507 -8.799 0.272 1.00 97.25 58 LYS A O 1
ATOM 456 N N . ASN A 1 59 ? -3.903 -7.150 1.673 1.00 97.81 59 ASN A N 1
ATOM 457 C CA . ASN A 1 59 ? -2.476 -7.460 1.674 1.00 97.81 59 ASN A CA 1
ATOM 458 C C . ASN A 1 59 ? -2.201 -8.827 2.311 1.00 97.81 59 ASN A C 1
ATOM 460 O O . ASN A 1 59 ? -1.523 -9.627 1.687 1.00 97.81 59 ASN A O 1
ATOM 464 N N . LEU A 1 60 ? -2.762 -9.128 3.488 1.00 97.56 60 LEU A N 1
ATOM 465 C CA . LEU A 1 60 ? -2.591 -10.432 4.141 1.00 97.56 60 LEU A CA 1
ATOM 466 C C . LEU A 1 60 ? -3.104 -11.577 3.264 1.00 97.56 60 LEU A C 1
ATOM 468 O O . LEU A 1 60 ? -2.383 -12.547 3.036 1.00 97.56 60 LEU A O 1
ATOM 472 N N . ALA A 1 61 ? -4.312 -11.431 2.709 1.00 96.62 61 ALA A N 1
ATOM 473 C CA . ALA A 1 61 ? -4.905 -12.445 1.844 1.00 96.62 61 ALA A CA 1
ATOM 474 C C . ALA A 1 61 ? -4.086 -12.687 0.561 1.00 96.62 61 ALA A C 1
ATOM 476 O O . ALA A 1 61 ? -4.129 -13.783 0.019 1.00 96.62 61 ALA A O 1
ATOM 477 N N . LEU A 1 62 ? -3.339 -11.688 0.072 1.00 94.75 62 LEU A N 1
ATOM 478 C CA . LEU A 1 62 ? -2.431 -11.795 -1.082 1.00 94.75 62 LEU A CA 1
ATOM 479 C C . LEU A 1 62 ? -0.962 -12.054 -0.681 1.00 94.75 62 LEU A C 1
ATOM 481 O O . LEU A 1 62 ? -0.076 -11.987 -1.527 1.00 94.75 62 LEU A O 1
ATOM 485 N N . SER A 1 63 ? -0.706 -12.377 0.588 1.00 94.44 63 SER A N 1
ATOM 486 C CA . SER A 1 63 ? 0.619 -12.731 1.122 1.00 94.44 63 SER A CA 1
ATOM 487 C C . SER A 1 63 ? 0.669 -14.164 1.666 1.00 94.44 63 SER A C 1
ATOM 489 O O . SER A 1 63 ? 1.553 -14.496 2.447 1.00 94.44 63 SER A O 1
ATOM 491 N N . GLY A 1 64 ? -0.284 -15.016 1.279 1.00 92.44 64 GLY A N 1
ATOM 492 C CA . GLY A 1 64 ? -0.319 -16.434 1.653 1.00 92.44 64 GLY A CA 1
ATOM 493 C C . GLY A 1 64 ? -1.071 -16.761 2.948 1.00 92.44 64 GLY A C 1
ATOM 494 O O . GLY A 1 64 ? -1.367 -17.935 3.167 1.00 92.44 64 GLY A O 1
ATOM 495 N N . PHE A 1 65 ? -1.449 -15.764 3.759 1.00 96.69 65 PHE A N 1
ATOM 496 C CA . PHE A 1 65 ? -2.243 -15.983 4.974 1.00 96.69 65 PHE A CA 1
ATOM 497 C C . PHE A 1 65 ? -3.664 -16.439 4.638 1.00 96.69 65 PHE A C 1
ATOM 499 O O . PHE A 1 65 ? -4.359 -15.781 3.857 1.00 96.69 65 PHE A O 1
ATOM 506 N N . ARG A 1 66 ? -4.112 -17.546 5.246 1.00 95.81 66 ARG A N 1
ATOM 507 C CA . ARG A 1 66 ? -5.438 -18.123 4.959 1.00 95.81 66 ARG A CA 1
ATOM 508 C C . ARG A 1 66 ? -6.455 -17.971 6.069 1.00 95.81 66 ARG A C 1
ATOM 510 O O . ARG A 1 66 ? -7.613 -17.762 5.731 1.00 95.81 66 ARG A O 1
ATOM 517 N N . ASP A 1 67 ? -6.065 -18.066 7.335 1.00 98.19 67 ASP A N 1
ATOM 518 C CA . ASP A 1 67 ? -7.005 -17.954 8.453 1.00 98.19 67 ASP A CA 1
ATOM 519 C C . ASP A 1 67 ? -6.928 -16.556 9.075 1.00 98.19 67 ASP A C 1
ATOM 521 O O . ASP A 1 67 ? -6.041 -16.237 9.866 1.00 98.19 67 ASP A O 1
ATOM 525 N N . ILE A 1 68 ? -7.833 -15.676 8.646 1.00 98.69 68 ILE A N 1
ATOM 526 C CA . ILE A 1 68 ? -7.835 -14.268 9.045 1.00 98.69 68 ILE A CA 1
ATOM 527 C C . ILE A 1 68 ? -9.132 -13.974 9.789 1.00 98.69 68 ILE A C 1
ATOM 529 O O . ILE A 1 68 ? -10.224 -14.262 9.319 1.00 98.69 68 ILE A O 1
ATOM 533 N N . HIS A 1 69 ? -9.058 -13.346 10.949 1.00 98.81 69 HIS A N 1
ATOM 534 C CA . HIS A 1 69 ? -10.227 -12.868 11.675 1.00 98.81 69 HIS A CA 1
ATOM 535 C C . HIS A 1 69 ? -10.291 -11.348 11.582 1.00 98.81 69 HIS A C 1
ATOM 537 O O . HIS A 1 69 ? -9.262 -10.680 11.612 1.00 98.81 69 HIS A O 1
ATOM 543 N N . VAL A 1 70 ? -11.492 -10.777 11.473 1.00 98.75 70 VAL A N 1
ATOM 544 C CA . VAL A 1 70 ? -11.672 -9.318 11.466 1.00 98.75 70 VAL A CA 1
ATOM 545 C C . VAL A 1 70 ? -12.706 -8.871 12.485 1.00 98.75 70 VAL A C 1
ATOM 547 O O . VAL A 1 70 ? -13.845 -9.328 12.440 1.00 98.75 70 VAL A O 1
ATOM 550 N N . ILE A 1 71 ? -12.329 -7.947 13.373 1.00 98.38 71 ILE A N 1
ATOM 551 C CA . ILE A 1 71 ? -13.249 -7.269 14.299 1.00 98.38 71 ILE A CA 1
ATOM 552 C C . ILE A 1 71 ? -13.500 -5.845 13.810 1.00 98.38 71 ILE A C 1
ATOM 554 O O . ILE A 1 71 ? -12.559 -5.085 13.601 1.00 98.38 71 ILE A O 1
ATOM 558 N N . ASP A 1 72 ? -14.764 -5.457 13.669 1.00 96.12 72 ASP A N 1
ATOM 559 C CA . ASP A 1 72 ? -15.161 -4.059 13.475 1.00 96.12 72 ASP A CA 1
ATOM 560 C C . ASP A 1 72 ? -16.601 -3.867 13.974 1.00 96.12 72 ASP A C 1
ATOM 562 O O . ASP A 1 72 ? -17.471 -4.683 13.669 1.00 96.12 72 ASP A O 1
ATOM 566 N N . MET A 1 73 ? -16.851 -2.802 14.740 1.00 88.00 73 MET A N 1
ATOM 567 C CA . MET A 1 73 ? -18.166 -2.497 15.325 1.00 88.00 73 MET A CA 1
ATOM 568 C C . MET A 1 73 ? -19.024 -1.557 14.464 1.00 88.00 73 MET A C 1
ATOM 570 O O . MET A 1 73 ? -20.193 -1.316 14.777 1.00 88.00 73 MET A O 1
ATOM 574 N N . ASP A 1 74 ? -18.462 -0.991 13.400 1.00 88.19 74 ASP A N 1
ATOM 575 C CA . ASP A 1 74 ? -19.111 0.027 12.592 1.00 88.19 74 ASP A CA 1
ATOM 576 C C . ASP A 1 74 ? -19.951 -0.569 11.459 1.00 88.19 74 ASP A C 1
ATOM 578 O O . ASP A 1 74 ? -19.768 -1.690 10.969 1.00 88.19 74 ASP A O 1
ATOM 582 N N . THR A 1 75 ? -20.855 0.271 10.968 1.00 86.19 75 THR A N 1
ATOM 583 C CA . THR A 1 75 ? -21.558 0.072 9.702 1.00 86.19 75 THR A CA 1
ATOM 584 C C . THR A 1 75 ? -20.957 0.952 8.608 1.00 86.19 75 THR A C 1
ATOM 586 O O . THR A 1 75 ? -20.241 1.923 8.869 1.00 86.19 75 THR A O 1
ATOM 589 N N . ILE A 1 76 ? -21.204 0.582 7.356 1.00 86.69 76 ILE A N 1
ATOM 590 C CA . ILE A 1 76 ? -20.665 1.272 6.182 1.00 86.69 76 ILE A CA 1
ATOM 591 C C . ILE A 1 76 ? -21.424 2.581 5.947 1.00 86.69 76 ILE A C 1
ATOM 593 O O . ILE A 1 76 ? -22.643 2.578 5.779 1.00 86.69 76 ILE A O 1
ATOM 597 N N . ASP A 1 77 ? -20.690 3.686 5.835 1.00 77.56 77 ASP A N 1
ATOM 598 C CA . ASP A 1 77 ? -21.212 5.011 5.482 1.00 77.56 77 ASP A CA 1
ATOM 599 C C . ASP A 1 77 ? -20.782 5.420 4.060 1.00 77.56 77 ASP A C 1
ATOM 601 O O . ASP A 1 77 ? -19.730 5.013 3.563 1.00 77.56 77 ASP A O 1
ATOM 605 N N . VAL A 1 78 ? -21.553 6.281 3.388 1.00 71.62 78 VAL A N 1
ATOM 606 C CA . VAL A 1 78 ? -21.229 6.770 2.032 1.00 71.62 78 VAL A CA 1
ATOM 607 C C . VAL A 1 78 ? -19.838 7.413 1.975 1.00 71.62 78 VAL A C 1
ATOM 609 O O . VAL A 1 78 ? -19.092 7.198 1.020 1.00 71.62 78 VAL A O 1
ATOM 612 N N . SER A 1 79 ? -19.441 8.151 3.013 1.00 72.94 79 SER A N 1
ATOM 613 C CA . SER A 1 79 ? -18.121 8.789 3.129 1.00 72.94 79 SER A CA 1
ATOM 614 C C . SER A 1 79 ? -16.947 7.810 3.186 1.00 72.94 79 SER A C 1
ATOM 616 O O . SER A 1 79 ? -15.791 8.233 3.167 1.00 72.94 79 SER A O 1
ATOM 618 N N . ASN A 1 80 ? -17.209 6.512 3.345 1.00 83.62 80 ASN A N 1
ATOM 619 C CA . ASN A 1 80 ? -16.188 5.474 3.408 1.00 83.62 80 ASN A CA 1
ATOM 620 C C . ASN A 1 80 ? -15.720 5.054 2.009 1.00 83.62 80 ASN A C 1
ATOM 622 O O . ASN A 1 80 ? -14.554 4.700 1.830 1.00 83.62 80 ASN A O 1
ATOM 626 N N . LEU A 1 81 ? -16.602 5.143 1.010 1.00 81.38 81 LEU A N 1
ATOM 627 C CA . LEU A 1 81 ? -16.416 4.548 -0.319 1.00 81.38 81 LEU A CA 1
ATOM 628 C C . LEU A 1 81 ? -15.261 5.163 -1.127 1.00 81.38 81 LEU A C 1
ATOM 630 O O . LEU A 1 81 ? -14.794 4.562 -2.085 1.00 81.38 81 LEU A O 1
ATOM 634 N N . ASN A 1 82 ? -14.765 6.338 -0.737 1.00 74.81 82 ASN A N 1
ATOM 635 C CA . ASN A 1 82 ? -13.627 6.995 -1.384 1.00 74.81 82 ASN A CA 1
ATOM 636 C C . ASN A 1 82 ? -12.251 6.448 -0.961 1.00 74.81 82 ASN A C 1
ATOM 638 O O . ASN A 1 82 ? -11.232 6.971 -1.403 1.00 74.81 82 ASN A O 1
ATOM 642 N N . ARG A 1 83 ? -12.203 5.477 -0.041 1.00 84.31 83 ARG A N 1
ATOM 643 C CA . ARG A 1 83 ? -10.953 4.853 0.435 1.00 84.31 83 ARG A CA 1
ATOM 644 C C . ARG A 1 83 ? -11.115 3.408 0.911 1.00 84.31 83 ARG A C 1
ATOM 646 O O . ARG A 1 83 ? -10.155 2.656 0.885 1.00 84.31 83 ARG A O 1
ATOM 653 N N . GLN A 1 84 ? -12.316 3.002 1.325 1.00 91.44 84 GLN A N 1
ATOM 654 C CA . GLN A 1 84 ? -12.625 1.640 1.775 1.00 91.44 84 GLN A CA 1
ATOM 655 C C . GLN A 1 84 ? -13.146 0.810 0.597 1.00 91.44 84 GLN A C 1
ATOM 657 O O . GLN A 1 84 ? -14.344 0.586 0.433 1.00 91.44 84 GLN A O 1
ATOM 662 N N . PHE A 1 85 ? -12.220 0.397 -0.268 1.00 93.62 85 PHE A N 1
ATOM 663 C CA . PHE A 1 85 ? -12.497 -0.224 -1.569 1.00 93.62 85 PHE A CA 1
ATOM 664 C C . PHE A 1 85 ? -13.096 -1.639 -1.505 1.00 93.62 85 PHE A C 1
ATOM 666 O O . PHE A 1 85 ? -13.429 -2.197 -2.553 1.00 93.62 85 PHE A O 1
ATOM 673 N N . LEU A 1 86 ? -13.249 -2.233 -0.318 1.00 96.31 86 LEU A N 1
ATOM 674 C CA . LEU A 1 86 ? -13.991 -3.487 -0.141 1.00 96.31 86 LEU A CA 1
ATOM 675 C C . LEU A 1 86 ? -15.510 -3.267 -0.154 1.00 96.31 86 LEU A C 1
ATOM 677 O O . LEU A 1 86 ? -16.263 -4.202 -0.403 1.00 96.31 86 LEU A O 1
ATOM 681 N N . PHE A 1 87 ? -15.966 -2.029 0.046 1.00 94.56 87 PHE A N 1
ATOM 682 C CA . PHE A 1 87 ? -17.385 -1.696 0.133 1.00 94.56 87 PHE A CA 1
ATOM 683 C C . PHE A 1 87 ? -17.902 -1.083 -1.165 1.00 94.56 87 PHE A C 1
ATOM 685 O O . PHE A 1 87 ? -17.171 -0.433 -1.921 1.00 94.56 87 PHE A O 1
ATOM 692 N N . ARG A 1 88 ? -19.181 -1.302 -1.464 1.00 88.94 88 ARG A N 1
ATOM 693 C CA . ARG A 1 88 ? -19.889 -0.665 -2.578 1.00 88.94 88 ARG A CA 1
ATOM 694 C C . ARG A 1 88 ? -21.050 0.161 -2.052 1.00 88.94 88 ARG A C 1
ATOM 696 O O . ARG A 1 88 ? -21.474 0.044 -0.908 1.00 88.94 88 ARG A O 1
ATOM 703 N N . ARG A 1 89 ? -21.627 0.984 -2.929 1.00 82.31 89 ARG A N 1
ATOM 704 C CA . ARG A 1 89 ? -22.809 1.789 -2.588 1.00 82.31 89 ARG A CA 1
ATOM 705 C C . ARG A 1 89 ? -23.994 0.938 -2.113 1.00 82.31 89 ARG A C 1
ATOM 707 O O . ARG A 1 89 ? -24.751 1.389 -1.268 1.00 82.31 89 ARG A O 1
ATOM 714 N N . ALA A 1 90 ? -24.120 -0.287 -2.624 1.00 88.19 90 ALA A N 1
ATOM 715 C CA . ALA A 1 90 ? -25.144 -1.247 -2.207 1.00 88.19 90 ALA A CA 1
ATOM 716 C C . ALA A 1 90 ? -24.912 -1.841 -0.801 1.00 88.19 90 ALA A C 1
ATOM 718 O O . ALA A 1 90 ? -25.774 -2.554 -0.290 1.00 88.19 90 ALA A O 1
ATOM 719 N N . ASP A 1 91 ? -23.759 -1.573 -0.186 1.00 91.50 91 ASP A N 1
ATOM 720 C CA . ASP A 1 91 ? -23.401 -2.079 1.139 1.00 91.50 91 ASP A CA 1
ATOM 721 C C . ASP A 1 91 ? -23.568 -1.036 2.244 1.00 91.50 91 ASP A C 1
ATOM 723 O O . ASP A 1 91 ? -23.402 -1.362 3.414 1.00 91.50 91 ASP A O 1
ATOM 727 N N . VAL A 1 92 ? -23.922 0.205 1.899 1.00 83.25 92 VAL A N 1
ATOM 728 C CA . VAL A 1 92 ? -24.173 1.270 2.878 1.00 83.25 92 VAL A CA 1
ATOM 729 C C . VAL A 1 92 ? -25.229 0.813 3.891 1.00 83.25 92 VAL A C 1
ATOM 731 O O . VAL A 1 92 ? -26.280 0.294 3.517 1.00 83.25 92 VAL A O 1
ATOM 734 N N . GLY A 1 93 ? -24.921 0.983 5.177 1.00 82.00 93 GLY A N 1
ATOM 735 C CA . GLY A 1 93 ? -25.719 0.517 6.312 1.00 82.00 93 GLY A CA 1
ATOM 736 C C . GLY A 1 93 ? -25.414 -0.911 6.782 1.00 82.00 93 GLY A C 1
ATOM 737 O O . GLY A 1 93 ? -25.800 -1.264 7.894 1.00 82.00 93 GLY A O 1
ATOM 738 N N . LYS A 1 94 ? -24.700 -1.736 6.002 1.00 91.75 94 LYS A N 1
ATOM 739 C CA . LYS A 1 94 ? -24.295 -3.084 6.439 1.00 91.75 94 LYS A CA 1
ATOM 740 C C . LYS A 1 94 ? -23.086 -3.029 7.387 1.00 91.75 94 LYS A C 1
ATOM 742 O O . LYS A 1 94 ? -22.296 -2.086 7.305 1.00 91.75 94 LYS A O 1
ATOM 747 N N . PRO A 1 95 ? -22.891 -4.046 8.248 1.00 95.31 95 PRO A N 1
ATOM 748 C CA . PRO A 1 95 ? -21.687 -4.183 9.069 1.00 95.31 95 PRO A CA 1
ATOM 749 C C . PRO A 1 95 ? -20.401 -4.242 8.236 1.00 95.31 95 PRO A C 1
ATOM 751 O O . PRO A 1 95 ? -20.324 -5.015 7.271 1.00 95.31 95 PRO A O 1
ATOM 754 N N . LYS A 1 96 ? -19.374 -3.477 8.628 1.00 97.25 96 LYS A N 1
ATOM 755 C CA . LYS A 1 96 ? -18.087 -3.448 7.913 1.00 97.25 96 LYS A CA 1
ATOM 756 C C . LYS A 1 96 ? -17.376 -4.797 7.957 1.00 97.25 96 LYS A C 1
ATOM 758 O O . LYS A 1 96 ? -17.026 -5.307 6.897 1.00 97.25 96 LYS A O 1
ATOM 763 N N . ALA A 1 97 ? -17.221 -5.397 9.143 1.00 97.94 97 ALA A N 1
ATOM 764 C CA . ALA A 1 97 ? -16.522 -6.676 9.321 1.00 97.94 97 ALA A CA 1
ATOM 765 C C . ALA A 1 97 ? -17.094 -7.776 8.414 1.00 97.94 97 ALA A C 1
ATOM 767 O O . ALA A 1 97 ? -16.370 -8.388 7.631 1.00 97.94 97 ALA A O 1
ATOM 768 N N . VAL A 1 98 ? -18.417 -7.968 8.460 1.00 98.38 98 VAL A N 1
ATOM 769 C CA . VAL A 1 98 ? -19.123 -8.997 7.678 1.00 98.38 98 VAL A CA 1
ATOM 770 C C . VAL A 1 98 ? -18.973 -8.756 6.178 1.00 98.38 98 VAL A C 1
ATOM 772 O O . VAL A 1 98 ? -18.670 -9.681 5.426 1.00 98.38 98 VAL A O 1
ATOM 775 N N . THR A 1 99 ? -19.153 -7.511 5.736 1.00 98.31 99 THR A N 1
ATOM 776 C CA . THR A 1 99 ? -19.061 -7.165 4.312 1.00 98.31 99 THR A CA 1
ATOM 777 C C . THR A 1 99 ? -17.627 -7.304 3.793 1.00 98.31 99 THR A C 1
ATOM 779 O O . THR A 1 99 ? -17.424 -7.819 2.695 1.00 98.31 99 THR A O 1
ATOM 782 N N . ALA A 1 100 ? -16.631 -6.891 4.584 1.00 98.12 100 ALA A N 1
ATOM 783 C CA . ALA A 1 100 ? -15.218 -7.000 4.233 1.00 98.12 100 ALA A CA 1
ATOM 784 C C . ALA A 1 100 ? -14.792 -8.468 4.100 1.00 98.12 100 ALA A C 1
ATOM 786 O O . ALA A 1 100 ? -14.216 -8.844 3.079 1.00 98.12 100 ALA A O 1
ATOM 787 N N . ALA A 1 101 ? -15.148 -9.306 5.079 1.00 98.50 101 ALA A N 1
ATOM 788 C CA . ALA A 1 101 ? -14.877 -10.739 5.048 1.00 98.50 101 ALA A CA 1
ATOM 789 C C . ALA A 1 101 ? -15.519 -11.420 3.830 1.00 98.50 101 ALA A C 1
ATOM 791 O O . ALA A 1 101 ? -14.837 -12.098 3.063 1.00 98.50 101 ALA A O 1
ATOM 792 N N . ALA A 1 102 ? -16.809 -11.165 3.583 1.00 98.06 102 ALA A N 1
ATOM 793 C CA . ALA A 1 102 ? -17.515 -11.719 2.429 1.00 98.06 102 ALA A CA 1
ATOM 794 C C . ALA A 1 102 ? -16.869 -11.311 1.093 1.00 98.06 102 ALA A C 1
ATOM 796 O O . ALA A 1 102 ? -16.800 -12.116 0.162 1.00 98.06 102 ALA A O 1
ATOM 797 N N . PHE A 1 103 ? -16.374 -10.072 0.993 1.00 97.12 103 PHE A N 1
ATOM 798 C CA . PHE A 1 103 ? -15.664 -9.612 -0.195 1.00 97.12 103 PHE A CA 1
ATOM 799 C C . PHE A 1 103 ? -14.362 -10.395 -0.412 1.00 97.12 103 PHE A C 1
ATOM 801 O O . PHE A 1 103 ? -14.120 -10.868 -1.526 1.00 97.12 103 PHE A O 1
ATOM 808 N N . ILE A 1 104 ? -13.524 -10.522 0.623 1.00 97.56 104 ILE A N 1
ATOM 809 C CA . ILE A 1 104 ? -12.215 -11.184 0.520 1.00 97.56 104 ILE A CA 1
ATOM 810 C C . ILE A 1 104 ? -12.377 -12.679 0.245 1.00 97.56 104 ILE A C 1
ATOM 812 O O . ILE A 1 104 ? -11.779 -13.157 -0.715 1.00 97.56 104 ILE A O 1
ATOM 816 N N . ASN A 1 105 ? -13.259 -13.376 0.968 1.00 96.50 105 ASN A N 1
ATOM 817 C CA . ASN A 1 105 ? -13.520 -14.813 0.776 1.00 96.50 105 ASN A CA 1
ATOM 818 C C . ASN A 1 105 ? -13.992 -15.127 -0.644 1.00 96.50 105 ASN A C 1
ATOM 820 O O . ASN A 1 105 ? -13.656 -16.157 -1.221 1.00 96.50 105 ASN A O 1
ATOM 824 N N . LYS A 1 106 ? -14.755 -14.207 -1.246 1.00 94.31 106 LYS A N 1
ATOM 825 C CA . LYS A 1 106 ? -15.164 -14.322 -2.647 1.00 94.31 106 LYS A CA 1
ATOM 826 C C . LYS A 1 106 ? -14.022 -14.014 -3.620 1.00 94.31 106 LYS A C 1
ATOM 828 O O . LYS A 1 106 ? -14.001 -14.546 -4.727 1.00 94.31 106 LYS A O 1
ATOM 833 N N . ARG A 1 107 ? -13.123 -13.088 -3.275 1.00 92.56 107 ARG A N 1
ATOM 834 C CA . ARG A 1 107 ? -12.041 -12.629 -4.159 1.00 92.56 107 ARG A CA 1
ATOM 835 C C . ARG A 1 107 ? -10.874 -13.606 -4.196 1.00 92.56 107 ARG A C 1
ATOM 837 O O . ARG A 1 107 ? -10.354 -13.857 -5.283 1.00 92.56 107 ARG A O 1
ATOM 844 N N . VAL A 1 108 ? -10.404 -14.035 -3.034 1.00 92.69 108 VAL A N 1
ATOM 845 C CA . VAL A 1 108 ? -9.127 -14.721 -2.856 1.00 92.69 108 VAL A CA 1
ATOM 846 C C . VAL A 1 108 ? -9.429 -16.172 -2.503 1.00 92.69 108 VAL A C 1
ATOM 848 O O . VAL A 1 108 ? -9.672 -16.501 -1.348 1.00 92.69 108 VAL A O 1
ATOM 851 N N . GLN A 1 109 ? -9.442 -17.048 -3.509 1.00 89.25 109 GLN A N 1
ATOM 852 C CA . GLN A 1 109 ? -9.691 -18.475 -3.284 1.00 89.25 109 GLN A CA 1
ATOM 853 C C . GLN A 1 109 ? -8.643 -19.053 -2.325 1.00 89.25 109 GLN A C 1
ATOM 855 O O . GLN A 1 109 ? -7.466 -18.697 -2.425 1.00 89.25 109 GLN A O 1
ATOM 860 N N . GLY A 1 110 ? -9.074 -19.933 -1.421 1.00 89.38 110 GLY A N 1
ATOM 861 C CA . GLY A 1 110 ? -8.223 -20.549 -0.400 1.00 89.38 110 GLY A CA 1
ATOM 862 C C . GLY A 1 110 ? -8.067 -19.734 0.889 1.00 89.38 110 GLY A C 1
ATOM 863 O O . GLY A 1 110 ? -7.533 -20.267 1.852 1.00 89.38 110 GLY A O 1
ATOM 864 N N . VAL A 1 111 ? -8.550 -18.487 0.940 1.00 94.69 111 VAL A N 1
ATOM 865 C CA . VAL A 1 111 ? -8.540 -17.661 2.159 1.00 94.69 111 VAL A CA 1
ATOM 866 C C . VAL A 1 111 ? -9.904 -17.712 2.847 1.00 94.69 111 VAL A C 1
ATOM 868 O O . VAL A 1 111 ? -10.944 -17.605 2.195 1.00 94.69 111 VAL A O 1
ATOM 871 N N . ASN A 1 112 ? -9.884 -17.841 4.171 1.00 97.94 112 ASN A N 1
ATOM 872 C CA . ASN A 1 112 ? -11.031 -17.766 5.058 1.00 97.94 112 ASN A CA 1
ATOM 873 C C . ASN A 1 112 ? -10.892 -16.575 6.014 1.00 97.94 112 ASN A C 1
ATOM 875 O O . ASN A 1 112 ? -10.125 -16.595 6.972 1.00 97.94 112 ASN A O 1
ATOM 879 N N . VAL A 1 113 ? -11.683 -15.539 5.759 1.00 98.62 113 VAL A N 1
ATOM 880 C CA . VAL A 1 113 ? -11.862 -14.396 6.646 1.00 98.62 113 VAL A CA 1
ATOM 881 C C . VAL A 1 113 ? -13.108 -14.604 7.505 1.00 98.62 113 VAL A C 1
ATOM 883 O O . VAL A 1 113 ? -14.225 -14.617 6.978 1.00 98.62 113 VAL A O 1
ATOM 886 N N . THR A 1 114 ? -12.932 -14.708 8.820 1.00 98.75 114 THR A N 1
ATOM 887 C CA . THR A 1 114 ? -14.011 -14.844 9.808 1.00 98.75 114 THR A CA 1
ATOM 888 C C . THR A 1 114 ? -14.381 -13.471 10.393 1.00 98.75 114 THR A C 1
ATOM 890 O O . THR A 1 114 ? -13.556 -12.850 11.072 1.00 98.75 114 THR A O 1
ATOM 893 N N . PRO A 1 115 ? -15.605 -12.954 10.160 1.00 98.62 115 PRO A N 1
ATOM 894 C CA . PRO A 1 115 ? -16.006 -11.642 10.657 1.00 98.62 115 PRO A CA 1
ATOM 895 C C . PRO A 1 115 ? -16.563 -11.678 12.083 1.00 98.62 115 PRO A C 1
ATOM 897 O O . PRO A 1 115 ? -17.364 -12.539 12.436 1.00 98.62 115 PRO A O 1
ATOM 900 N N . HIS A 1 116 ? -16.246 -10.641 12.855 1.00 98.50 116 HIS A N 1
ATOM 901 C CA . HIS A 1 116 ? -16.778 -10.375 14.189 1.00 98.50 116 HIS A CA 1
ATOM 902 C C . HIS A 1 116 ? -17.349 -8.953 14.220 1.00 98.50 116 HIS A C 1
ATOM 904 O O . HIS A 1 116 ? -16.613 -7.968 14.283 1.00 98.50 116 HIS A O 1
ATOM 910 N N . TYR A 1 117 ? -18.676 -8.837 14.132 1.00 97.44 117 TYR A N 1
ATOM 911 C CA . TYR A 1 117 ? -19.367 -7.550 14.248 1.00 97.44 117 TYR A CA 1
ATOM 912 C C . TYR A 1 117 ? -19.602 -7.207 15.721 1.00 97.44 117 TYR A C 1
ATOM 914 O O . TYR A 1 117 ? -20.690 -7.408 16.258 1.00 97.44 117 TYR A O 1
ATOM 922 N N . CYS A 1 118 ? -18.544 -6.762 16.390 1.00 92.06 118 CYS A N 1
ATOM 923 C CA . CYS A 1 118 ? -18.554 -6.425 17.807 1.00 92.06 118 CYS A CA 1
ATOM 924 C C . CYS A 1 118 ? -17.448 -5.419 18.125 1.00 92.06 118 CYS A C 1
ATOM 926 O O . CYS A 1 118 ? -16.620 -5.081 17.274 1.00 92.06 118 CYS A O 1
ATOM 928 N N . LYS A 1 119 ? -17.430 -4.936 19.365 1.00 88.81 119 LYS A N 1
ATOM 929 C CA . LYS A 1 119 ? -16.287 -4.194 19.886 1.00 88.81 119 LYS A CA 1
ATOM 930 C C . LYS A 1 119 ? -15.186 -5.174 20.277 1.00 88.81 119 LYS A C 1
ATOM 932 O O . LYS A 1 119 ? -15.455 -6.333 20.583 1.00 88.81 119 LYS A O 1
ATOM 937 N N . ILE A 1 120 ? -13.945 -4.698 20.322 1.00 88.00 120 ILE A N 1
ATOM 938 C CA . ILE A 1 120 ? -12.820 -5.509 20.814 1.00 88.00 120 ILE A CA 1
ATOM 939 C C . ILE A 1 120 ? -13.011 -5.910 22.283 1.00 88.00 120 ILE A C 1
ATOM 941 O O . ILE A 1 120 ? -12.673 -7.019 22.674 1.00 88.00 120 ILE A O 1
ATOM 945 N N . GLN A 1 121 ? -13.656 -5.052 23.073 1.00 87.50 121 GLN A N 1
ATOM 946 C CA . GLN A 1 121 ? -13.942 -5.300 24.486 1.00 87.50 121 GLN A CA 1
ATOM 947 C C . GLN A 1 121 ? -14.974 -6.412 24.723 1.00 87.50 121 GLN A C 1
ATOM 949 O O . GLN A 1 121 ? -15.126 -6.855 25.856 1.00 87.50 121 GLN A O 1
ATOM 954 N N . ASP A 1 122 ? -15.690 -6.846 23.682 1.00 87.44 122 ASP A N 1
ATOM 955 C CA . ASP A 1 122 ? -16.696 -7.907 23.787 1.00 87.44 122 ASP A CA 1
ATOM 956 C C . ASP A 1 122 ? -16.069 -9.315 23.686 1.00 87.44 122 ASP A C 1
ATOM 958 O O . ASP A 1 122 ? -16.781 -10.313 23.799 1.00 87.44 122 ASP A O 1
ATOM 962 N N . LYS A 1 123 ? -14.757 -9.406 23.428 1.00 92.19 123 LYS A N 1
ATOM 963 C CA . LYS A 1 123 ? -13.982 -10.652 23.362 1.00 92.19 123 LYS A CA 1
ATOM 964 C C . LYS A 1 123 ? -13.125 -10.813 24.617 1.00 92.19 123 LYS A C 1
ATOM 966 O O . LYS A 1 123 ? -12.623 -9.824 25.148 1.00 92.19 123 LYS A O 1
ATOM 971 N N . ASP A 1 124 ? -12.966 -12.051 25.062 1.00 90.25 124 ASP A N 1
ATOM 972 C CA . ASP A 1 124 ? -12.146 -12.438 26.209 1.00 90.25 124 ASP A CA 1
ATOM 973 C C . ASP A 1 124 ? -10.705 -12.783 25.803 1.00 90.25 124 ASP A C 1
ATOM 975 O O . ASP A 1 124 ? -10.359 -12.827 24.622 1.00 90.25 124 ASP A O 1
ATOM 979 N N . GLU A 1 125 ? -9.845 -12.986 26.801 1.00 87.88 125 GLU A N 1
ATOM 980 C CA . GLU A 1 125 ? -8.438 -13.357 26.607 1.00 87.88 125 GLU A CA 1
ATOM 981 C C . GLU A 1 125 ? -8.293 -14.692 25.868 1.00 87.88 125 GLU A C 1
ATOM 983 O O . GLU A 1 125 ? -7.430 -14.802 24.997 1.00 87.88 125 GLU A O 1
ATOM 988 N N . ASP A 1 126 ? -9.188 -15.653 26.126 1.00 94.00 126 ASP A N 1
ATOM 989 C CA . ASP A 1 126 ? -9.231 -16.941 25.425 1.00 94.00 126 ASP A CA 1
ATOM 990 C C . ASP A 1 126 ? -9.335 -16.730 23.912 1.00 94.00 126 ASP A C 1
ATOM 992 O O . ASP A 1 126 ? -8.547 -17.294 23.154 1.00 94.00 126 ASP A O 1
ATOM 996 N N . PHE A 1 127 ? -10.228 -15.845 23.458 1.00 97.38 127 PHE A N 1
ATOM 997 C CA . PHE A 1 127 ? -10.307 -15.484 22.046 1.00 97.38 127 PHE A CA 1
ATOM 998 C C . PHE A 1 127 ? -8.985 -14.912 21.513 1.00 97.38 127 PHE A C 1
ATOM 1000 O O . PHE A 1 127 ? -8.529 -15.327 20.450 1.00 97.38 127 PHE A O 1
ATOM 1007 N N . TYR A 1 128 ? -8.360 -13.962 22.218 1.00 95.00 128 TYR A N 1
ATOM 1008 C CA . TYR A 1 128 ? -7.110 -13.342 21.756 1.00 95.00 128 TYR A CA 1
ATOM 1009 C C . TYR A 1 128 ? -5.917 -14.310 21.766 1.00 95.00 128 TYR A C 1
ATOM 1011 O O . TYR A 1 128 ? -4.988 -14.141 20.973 1.00 95.00 128 TYR A O 1
ATOM 1019 N N . SER A 1 129 ? -5.948 -15.332 22.624 1.00 94.69 129 SER A N 1
ATOM 1020 C CA . SER A 1 129 ? -4.884 -16.334 22.768 1.00 94.69 129 SER A CA 1
ATOM 1021 C C . SER A 1 129 ? -4.734 -17.236 21.538 1.00 94.69 129 SER A C 1
ATOM 1023 O O . SER A 1 129 ? -3.643 -17.743 21.270 1.00 94.69 129 SER A O 1
ATOM 1025 N N . GLU A 1 130 ? -5.798 -17.376 20.739 1.00 96.50 130 GLU A N 1
ATOM 1026 C CA . GLU A 1 130 ? -5.809 -18.235 19.553 1.00 96.50 130 GLU A CA 1
ATOM 1027 C C . GLU A 1 130 ? -4.948 -17.707 18.397 1.00 96.50 130 GLU A C 1
ATOM 1029 O O . GLU A 1 130 ? -4.648 -18.454 17.464 1.00 96.50 130 GLU A O 1
ATOM 1034 N N . PHE A 1 131 ? -4.604 -16.418 18.401 1.00 97.75 131 PHE A N 1
ATOM 1035 C CA . PHE A 1 131 ? -3.952 -15.779 17.262 1.00 97.75 131 PHE A CA 1
ATOM 1036 C C . PHE A 1 131 ? -2.433 -15.888 17.337 1.00 97.75 131 PHE A C 1
ATOM 1038 O O . PHE A 1 131 ? -1.835 -15.775 18.404 1.00 97.75 131 PHE A O 1
ATOM 1045 N N . ALA A 1 132 ? -1.804 -16.060 16.177 1.00 96.62 132 ALA A N 1
ATOM 1046 C CA . ALA A 1 132 ? -0.355 -15.994 16.030 1.00 96.62 132 ALA A CA 1
ATOM 1047 C C . ALA A 1 132 ? 0.145 -14.542 16.056 1.00 96.62 132 ALA A C 1
ATOM 1049 O O . ALA A 1 132 ? 1.224 -14.273 16.568 1.00 96.62 132 ALA A O 1
ATOM 1050 N N . LEU A 1 133 ? -0.637 -13.599 15.513 1.00 96.50 133 LEU A N 1
ATOM 1051 C CA . LEU A 1 133 ? -0.341 -12.164 15.558 1.00 96.50 133 LEU A CA 1
ATOM 1052 C C . LEU A 1 133 ? -1.611 -11.314 15.421 1.00 96.50 133 LEU A C 1
ATOM 1054 O O . LEU A 1 133 ? -2.620 -11.751 14.854 1.00 96.50 133 LEU A O 1
ATOM 1058 N N . VAL A 1 134 ? -1.535 -10.073 15.906 1.00 98.31 134 VAL A N 1
ATOM 1059 C CA . VAL A 1 134 ? -2.622 -9.086 15.866 1.00 98.31 134 VAL A CA 1
ATOM 1060 C C . VAL A 1 134 ? -2.179 -7.844 15.091 1.00 98.31 134 VAL A C 1
ATOM 1062 O O . VAL A 1 134 ? -1.120 -7.282 15.359 1.00 98.31 134 VAL A O 1
ATOM 1065 N N . ILE A 1 135 ? -3.001 -7.375 14.147 1.00 98.50 135 ILE A N 1
ATOM 1066 C CA . ILE A 1 135 ? -2.764 -6.151 13.371 1.00 98.50 135 ILE A CA 1
ATOM 1067 C C . ILE A 1 135 ? -3.903 -5.153 13.583 1.00 98.50 135 ILE A C 1
ATOM 1069 O O . ILE A 1 135 ? -5.068 -5.441 13.307 1.00 98.50 135 ILE A O 1
ATOM 1073 N N . CYS A 1 136 ? -3.563 -3.942 14.014 1.00 96.38 136 CYS A N 1
ATOM 1074 C CA . CYS A 1 136 ? -4.504 -2.867 14.297 1.00 96.38 136 CYS A CA 1
ATOM 1075 C C . CYS A 1 136 ? -4.538 -1.821 13.179 1.00 96.38 136 CYS A C 1
ATOM 1077 O O . CYS A 1 136 ? -3.534 -1.192 12.847 1.00 96.38 136 CYS A O 1
ATOM 1079 N N . GLY A 1 137 ? -5.742 -1.583 12.658 1.00 93.44 137 GLY A N 1
ATOM 1080 C CA . GLY A 1 137 ? -6.095 -0.471 11.778 1.00 93.44 137 GLY A CA 1
ATOM 1081 C C . GLY A 1 137 ? -7.113 0.476 12.415 1.00 93.44 137 GLY A C 1
ATOM 1082 O O . GLY A 1 137 ? -8.048 0.924 11.748 1.00 93.44 137 GLY A O 1
ATOM 1083 N N . LEU A 1 138 ? -6.961 0.722 13.718 1.00 87.44 138 LEU A N 1
ATOM 1084 C CA . LEU A 1 138 ? -7.901 1.462 14.560 1.00 87.44 138 LEU A CA 1
ATOM 1085 C C . LEU A 1 138 ? -7.885 2.972 14.278 1.00 87.44 138 LEU A C 1
ATOM 1087 O O . LEU A 1 138 ? -6.943 3.521 13.715 1.00 87.44 138 LEU A O 1
ATOM 1091 N N . ASP A 1 139 ? -8.913 3.690 14.710 1.00 82.94 139 ASP A N 1
ATOM 1092 C CA . ASP A 1 139 ? -9.014 5.150 14.568 1.00 82.94 139 ASP A CA 1
ATOM 1093 C C . ASP A 1 139 ? -9.097 5.890 15.912 1.00 82.94 139 ASP A C 1
ATOM 1095 O O . ASP A 1 139 ? -9.039 7.118 15.936 1.00 82.94 139 ASP A O 1
ATOM 1099 N N . SER A 1 140 ? -9.138 5.156 17.028 1.00 79.50 140 SER A N 1
ATOM 1100 C CA . SER A 1 140 ? -9.140 5.704 18.387 1.00 79.50 140 SER A CA 1
ATOM 1101 C C . SER A 1 140 ? -7.890 5.303 19.170 1.00 79.50 140 SER A C 1
ATOM 1103 O O . SER A 1 140 ? -7.286 4.250 18.938 1.00 79.50 140 SER A O 1
ATOM 1105 N N . ILE A 1 141 ? -7.470 6.177 20.083 1.00 77.88 141 ILE A N 1
ATOM 1106 C CA . ILE A 1 141 ? -6.338 5.921 20.983 1.00 77.88 141 ILE A CA 1
ATOM 1107 C C . ILE A 1 141 ? -6.774 4.907 22.043 1.00 77.88 141 ILE A C 1
ATOM 1109 O O . ILE A 1 141 ? -6.025 4.002 22.381 1.00 77.88 141 ILE A O 1
ATOM 1113 N N . GLU A 1 142 ? -8.007 5.020 22.522 1.00 75.94 142 GLU A N 1
ATOM 1114 C CA . GLU A 1 142 ? -8.598 4.194 23.569 1.00 75.94 142 GLU A CA 1
ATOM 1115 C C . GLU A 1 142 ? -8.635 2.719 23.168 1.00 75.94 142 GLU A C 1
ATOM 1117 O O . GLU A 1 142 ? -8.229 1.861 23.949 1.00 75.94 142 GLU A O 1
ATOM 1122 N N . ALA A 1 143 ? -9.054 2.419 21.935 1.00 77.88 143 ALA A N 1
ATOM 1123 C CA . ALA A 1 143 ? -9.062 1.048 21.438 1.00 77.88 143 ALA A CA 1
ATOM 1124 C C . ALA A 1 143 ? -7.642 0.473 21.319 1.00 77.88 143 ALA A C 1
ATOM 1126 O O . ALA A 1 143 ? -7.428 -0.685 21.670 1.00 77.88 143 ALA A O 1
ATOM 1127 N N . ARG A 1 144 ? -6.665 1.284 20.882 1.00 86.38 144 ARG A N 1
ATOM 1128 C CA . ARG A 1 144 ? -5.254 0.869 20.786 1.00 86.38 144 ARG A CA 1
ATOM 1129 C C . ARG A 1 144 ? -4.642 0.578 22.150 1.00 86.38 144 ARG A C 1
ATOM 1131 O O . ARG A 1 144 ? -3.962 -0.427 22.310 1.00 86.38 144 ARG A O 1
ATOM 1138 N N . ARG A 1 145 ? -4.916 1.437 23.132 1.00 82.75 145 ARG A N 1
ATOM 1139 C CA . ARG A 1 145 ? -4.494 1.241 24.523 1.00 82.75 145 ARG A CA 1
ATOM 1140 C C . ARG A 1 145 ? -5.094 -0.026 25.117 1.00 82.75 145 ARG A C 1
ATOM 1142 O O . ARG A 1 145 ? -4.380 -0.798 25.742 1.00 82.75 145 ARG A O 1
ATOM 1149 N N . TRP A 1 146 ? -6.388 -0.252 24.886 1.00 85.94 146 TRP A N 1
ATOM 1150 C CA . TRP A 1 146 ? -7.077 -1.432 25.399 1.00 85.94 146 TRP A CA 1
ATOM 1151 C C . TRP A 1 146 ? -6.442 -2.720 24.872 1.00 85.94 146 TRP A C 1
ATOM 1153 O O . TRP A 1 146 ? -5.999 -3.532 25.673 1.00 85.94 146 TRP A O 1
ATOM 1163 N N . ILE A 1 147 ? -6.307 -2.868 23.547 1.00 90.25 147 ILE A N 1
ATOM 1164 C CA . ILE A 1 147 ? -5.715 -4.090 22.985 1.00 90.25 147 ILE A CA 1
ATOM 1165 C C . ILE A 1 147 ? -4.242 -4.244 23.378 1.00 90.25 147 ILE A C 1
ATOM 1167 O O . ILE A 1 147 ? -3.808 -5.353 23.666 1.00 90.25 147 ILE A O 1
ATOM 1171 N N . ASN A 1 148 ? -3.481 -3.145 23.457 1.00 86.25 148 ASN A N 1
ATOM 1172 C CA . ASN A 1 148 ? -2.100 -3.186 23.934 1.00 86.25 148 ASN A CA 1
ATOM 1173 C C . ASN A 1 148 ? -2.014 -3.740 25.364 1.00 86.25 148 ASN A C 1
ATOM 1175 O O . ASN A 1 148 ? -1.210 -4.630 25.626 1.00 86.25 148 ASN A O 1
ATOM 1179 N N . ALA A 1 149 ? -2.862 -3.250 26.271 1.00 75.94 149 ALA A N 1
ATOM 1180 C CA . ALA A 1 149 ? -2.912 -3.730 27.646 1.00 75.94 149 ALA A CA 1
ATOM 1181 C C . ALA A 1 149 ? -3.358 -5.196 27.733 1.00 75.94 149 ALA A C 1
ATOM 1183 O O . ALA A 1 149 ? -2.756 -5.951 28.488 1.00 75.94 149 ALA A O 1
ATOM 1184 N N . THR A 1 150 ? -4.350 -5.612 26.940 1.00 83.19 150 THR A N 1
ATOM 1185 C CA . THR A 1 150 ? -4.811 -7.008 26.882 1.00 83.19 150 THR A CA 1
ATOM 1186 C C . THR A 1 150 ? -3.679 -7.953 26.484 1.00 83.19 150 THR A C 1
ATOM 1188 O O . THR A 1 150 ? -3.388 -8.890 27.217 1.00 83.19 150 THR A O 1
ATOM 1191 N N . LEU A 1 151 ? -2.974 -7.679 25.380 1.00 88.88 151 LEU A N 1
ATOM 1192 C CA . LEU A 1 151 ? -1.903 -8.563 24.900 1.00 88.88 151 LEU A CA 1
ATOM 1193 C C . LEU A 1 151 ? -0.685 -8.595 25.832 1.00 88.88 151 LEU A C 1
ATOM 1195 O O . LEU A 1 151 ? 0.011 -9.601 25.895 1.00 88.88 151 LEU A O 1
ATOM 1199 N N . ILE A 1 152 ? -0.419 -7.510 26.565 1.00 80.94 152 ILE A N 1
ATOM 1200 C CA . ILE A 1 152 ? 0.629 -7.496 27.596 1.00 80.94 152 ILE A CA 1
ATOM 1201 C C . ILE A 1 152 ? 0.188 -8.265 28.841 1.00 80.94 152 ILE A C 1
ATOM 1203 O O . ILE A 1 152 ? 1.004 -8.967 29.427 1.00 80.94 152 ILE A O 1
ATOM 1207 N N . GLY A 1 153 ? -1.080 -8.145 29.238 1.00 75.44 153 GLY A N 1
ATOM 1208 C CA . GLY A 1 153 ? -1.638 -8.865 30.383 1.00 75.44 153 GLY A CA 1
ATOM 1209 C C . GLY A 1 153 ? -1.675 -10.380 30.185 1.00 75.44 153 GLY A C 1
ATOM 1210 O O . GLY A 1 153 ? -1.565 -11.113 31.159 1.00 75.44 153 GLY A O 1
ATOM 1211 N N . MET A 1 154 ? -1.764 -10.833 28.933 1.00 85.25 154 MET A N 1
ATOM 1212 C CA . MET A 1 154 ? -1.719 -12.249 28.560 1.00 85.25 154 MET A CA 1
ATOM 1213 C C . MET A 1 154 ? -0.306 -12.851 28.554 1.00 85.25 154 MET A C 1
ATOM 1215 O O . MET A 1 154 ? -0.179 -14.057 28.368 1.00 85.25 154 MET A O 1
ATOM 1219 N N . LEU A 1 155 ? 0.749 -12.041 28.704 1.00 84.06 155 LEU A N 1
ATOM 1220 C CA . LEU A 1 155 ? 2.122 -12.531 28.631 1.00 84.06 155 LEU A CA 1
ATOM 1221 C C . LEU A 1 155 ? 2.447 -13.410 29.846 1.00 84.06 155 LEU A C 1
ATOM 1223 O O . LEU A 1 155 ? 2.476 -12.930 30.981 1.00 84.06 155 LEU A O 1
ATOM 1227 N N . ASP A 1 156 ? 2.783 -14.664 29.578 1.00 82.69 156 ASP A N 1
ATOM 1228 C CA . ASP A 1 156 ? 3.303 -15.622 30.544 1.00 82.69 156 ASP A CA 1
ATOM 1229 C C . ASP A 1 156 ? 4.805 -15.850 30.274 1.00 82.69 156 ASP A C 1
ATOM 1231 O O . ASP A 1 156 ? 5.173 -16.361 29.215 1.00 82.69 156 ASP A O 1
ATOM 1235 N N . PRO A 1 157 ? 5.708 -15.465 31.198 1.00 77.19 157 PRO A N 1
ATOM 1236 C CA . PRO A 1 157 ? 7.147 -15.686 31.046 1.00 77.19 157 PRO A CA 1
ATOM 1237 C C . PRO A 1 157 ? 7.556 -17.156 30.889 1.00 77.19 157 PRO A C 1
ATOM 1239 O O . PRO A 1 157 ? 8.649 -17.414 30.379 1.00 77.19 157 PRO A O 1
ATOM 1242 N N . ASP A 1 158 ? 6.718 -18.093 31.341 1.00 85.75 158 ASP A N 1
ATOM 1243 C CA . ASP A 1 158 ? 6.981 -19.531 31.278 1.00 85.75 158 ASP A CA 1
ATOM 1244 C C . ASP A 1 158 ? 6.418 -20.181 29.995 1.00 85.75 158 ASP A C 1
ATOM 1246 O O . ASP A 1 158 ? 6.774 -21.321 29.682 1.00 85.75 158 ASP A O 1
ATOM 1250 N N . ASP A 1 159 ? 5.598 -19.456 29.223 1.00 87.44 159 ASP A N 1
ATOM 1251 C CA . ASP A 1 159 ? 5.022 -19.900 27.949 1.00 87.44 159 ASP A CA 1
ATOM 1252 C C . ASP A 1 159 ? 5.360 -18.921 26.806 1.00 87.44 159 ASP A C 1
ATOM 1254 O O . ASP A 1 159 ? 4.711 -17.880 26.659 1.00 87.44 159 ASP A O 1
ATOM 1258 N N . PRO A 1 160 ? 6.344 -19.243 25.945 1.00 84.38 160 PRO A N 1
ATOM 1259 C CA . PRO A 1 160 ? 6.683 -18.423 24.784 1.00 84.38 160 PRO A CA 1
ATOM 1260 C C . PRO A 1 160 ? 5.512 -18.171 23.822 1.00 84.38 160 PRO A C 1
ATOM 1262 O O . PRO A 1 160 ? 5.478 -17.114 23.188 1.00 84.38 160 PRO A O 1
ATOM 1265 N N . ASP A 1 161 ? 4.544 -19.091 23.730 1.00 86.56 161 ASP A N 1
ATOM 1266 C CA . ASP A 1 161 ? 3.398 -18.973 22.819 1.00 86.56 161 ASP A CA 1
ATOM 1267 C C . ASP A 1 161 ? 2.357 -17.958 23.318 1.00 86.56 161 ASP A C 1
ATOM 1269 O O . ASP A 1 161 ? 1.495 -17.514 22.548 1.00 86.56 161 ASP A O 1
ATOM 1273 N N . SER A 1 162 ? 2.448 -17.534 24.584 1.00 88.00 162 SER A N 1
ATOM 1274 C CA . SER A 1 162 ? 1.630 -16.460 25.156 1.00 88.00 162 SER A CA 1
ATOM 1275 C C . SER A 1 162 ? 1.943 -15.087 24.542 1.00 88.00 162 SER A C 1
ATOM 1277 O O . SER A 1 162 ? 1.083 -14.201 24.511 1.00 88.00 162 SER A O 1
ATOM 1279 N N . LEU A 1 163 ? 3.152 -14.904 23.990 1.00 93.12 163 LEU A N 1
ATOM 1280 C CA . LEU A 1 163 ? 3.550 -13.667 23.328 1.00 93.12 163 LEU A CA 1
ATOM 1281 C C . LEU A 1 163 ? 2.820 -13.535 21.995 1.00 93.12 163 LEU A C 1
ATOM 1283 O O . LEU A 1 163 ? 3.088 -14.256 21.037 1.00 93.12 163 LEU A O 1
ATOM 1287 N N . LYS A 1 164 ? 1.927 -12.547 21.908 1.00 94.44 164 LYS A N 1
ATOM 1288 C CA . LYS A 1 164 ? 1.212 -12.215 20.671 1.00 94.44 164 LYS A CA 1
ATOM 1289 C C . LYS A 1 164 ? 1.762 -10.915 20.082 1.00 94.44 164 LYS A C 1
ATOM 1291 O O . LYS A 1 164 ? 1.474 -9.843 20.624 1.00 94.44 164 LYS A O 1
ATOM 1296 N N . PRO A 1 165 ? 2.555 -10.957 18.992 1.00 96.81 165 PRO A N 1
ATOM 1297 C CA . PRO A 1 165 ? 3.042 -9.751 18.339 1.00 96.81 165 PRO A CA 1
ATOM 1298 C C . PRO A 1 165 ? 1.885 -8.839 17.924 1.00 96.81 165 PRO A C 1
ATOM 1300 O O . PRO A 1 165 ? 0.906 -9.285 17.320 1.00 96.81 165 PRO A O 1
ATOM 1303 N N . LEU A 1 166 ? 2.023 -7.550 18.227 1.00 97.44 166 LEU A N 1
ATOM 1304 C CA . LEU A 1 166 ? 1.070 -6.509 17.867 1.00 97.44 166 LEU A CA 1
ATOM 1305 C C . LEU A 1 166 ? 1.693 -5.578 16.830 1.00 97.44 166 LEU A C 1
ATOM 1307 O O . LEU A 1 166 ? 2.702 -4.925 17.085 1.00 97.44 166 LEU A O 1
ATOM 1311 N N . ILE A 1 167 ? 1.050 -5.456 15.676 1.00 98.25 167 ILE A N 1
ATOM 1312 C CA . ILE A 1 167 ? 1.421 -4.493 14.643 1.00 98.25 167 ILE A CA 1
ATOM 1313 C C . ILE A 1 167 ? 0.355 -3.398 14.611 1.00 98.25 167 ILE A C 1
ATOM 1315 O O . ILE A 1 167 ? -0.810 -3.677 14.348 1.00 98.25 167 ILE A O 1
ATOM 1319 N N . ASP A 1 168 ? 0.725 -2.145 14.863 1.00 96.62 168 ASP A N 1
ATOM 1320 C CA . ASP A 1 168 ? -0.214 -1.014 14.865 1.00 96.62 168 ASP A CA 1
ATOM 1321 C C . ASP A 1 168 ? 0.069 -0.058 13.709 1.00 96.62 168 ASP A C 1
ATOM 1323 O O . ASP A 1 168 ? 1.205 0.372 13.504 1.00 96.62 168 ASP A O 1
ATOM 1327 N N . GLY A 1 169 ? -0.978 0.290 12.963 1.00 95.75 169 GLY A N 1
ATOM 1328 C CA . GLY A 1 169 ? -0.940 1.304 11.919 1.00 95.75 169 GLY A CA 1
ATOM 1329 C C . GLY A 1 169 ? -1.825 2.503 12.259 1.00 95.75 169 GLY A C 1
ATOM 1330 O O . GLY A 1 169 ? -2.926 2.371 12.799 1.00 95.75 169 GLY A O 1
ATOM 1331 N N . GLY A 1 170 ? -1.376 3.702 11.891 1.00 91.69 170 GLY A N 1
ATOM 1332 C CA . GLY A 1 170 ? -2.153 4.935 12.012 1.00 91.69 170 GLY A CA 1
ATOM 1333 C C . GLY A 1 170 ? -1.937 5.868 10.826 1.00 91.69 170 GLY A C 1
ATOM 1334 O O . GLY A 1 170 ? -0.854 5.912 10.249 1.00 91.69 170 GLY A O 1
ATOM 1335 N N . THR A 1 171 ? -2.979 6.608 10.441 1.00 90.50 171 THR A N 1
ATOM 1336 C CA . THR A 1 171 ? -2.940 7.524 9.289 1.00 90.50 171 THR A CA 1
ATOM 1337 C C . THR A 1 171 ? -3.690 8.819 9.571 1.00 90.50 171 THR A C 1
ATOM 1339 O O . THR A 1 171 ? -4.804 8.782 10.093 1.00 90.50 171 THR A O 1
ATOM 1342 N N . GLU A 1 172 ? -3.142 9.941 9.113 1.00 83.62 172 GLU A N 1
ATOM 1343 C CA . GLU A 1 172 ? -3.772 11.260 9.121 1.00 83.62 172 GLU A CA 1
ATOM 1344 C C . GLU A 1 172 ? -3.309 12.062 7.893 1.00 83.62 172 GLU A C 1
ATOM 1346 O O . GLU A 1 172 ? -2.156 12.476 7.790 1.00 83.62 172 GLU A O 1
ATOM 1351 N N . GLY A 1 173 ? -4.205 12.295 6.928 1.00 84.88 173 GLY A N 1
ATOM 1352 C CA . GLY A 1 173 ? -3.868 13.001 5.687 1.00 84.88 173 GLY A CA 1
ATOM 1353 C C . GLY A 1 173 ? -2.703 12.338 4.937 1.00 84.88 173 GLY A C 1
ATOM 1354 O O . GLY A 1 173 ? -2.807 11.180 4.537 1.00 84.88 173 GLY A O 1
ATOM 1355 N N . PHE A 1 174 ? -1.603 13.073 4.751 1.00 86.00 174 PHE A N 1
ATOM 1356 C CA . PHE A 1 174 ? -0.350 12.586 4.147 1.00 86.00 174 PHE A CA 1
ATOM 1357 C C . PHE A 1 174 ? 0.658 12.025 5.156 1.00 86.00 174 PHE A C 1
ATOM 1359 O O . PHE A 1 174 ? 1.807 11.782 4.797 1.00 86.00 174 PHE A O 1
ATOM 1366 N N . LYS A 1 175 ? 0.270 11.874 6.420 1.00 89.44 175 LYS A N 1
ATOM 1367 C CA . LYS A 1 175 ? 1.126 11.347 7.478 1.00 89.44 175 LYS A CA 1
ATOM 1368 C C . LYS A 1 175 ? 0.613 9.997 7.937 1.00 89.44 175 LYS A C 1
ATOM 1370 O O . LYS A 1 175 ? -0.589 9.731 7.914 1.00 89.44 175 LYS A O 1
ATOM 1375 N N . GLY A 1 176 ? 1.523 9.157 8.389 1.00 91.81 176 GLY A N 1
ATOM 1376 C CA . GLY A 1 176 ? 1.159 7.908 9.025 1.00 91.81 176 GLY A CA 1
ATOM 1377 C C . GLY A 1 176 ? 2.320 7.283 9.769 1.00 91.81 176 GLY A C 1
ATOM 1378 O O . GLY A 1 176 ? 3.449 7.775 9.724 1.00 91.81 176 GLY A O 1
ATOM 1379 N N . GLN A 1 177 ? 2.024 6.190 10.452 1.00 93.62 177 GLN A N 1
ATOM 1380 C CA . GLN A 1 177 ? 2.996 5.432 11.213 1.00 93.62 177 GLN A CA 1
ATOM 1381 C C . GLN A 1 177 ? 2.645 3.950 11.204 1.00 93.62 177 GLN A C 1
ATOM 1383 O O . GLN A 1 177 ? 1.466 3.596 11.212 1.00 93.62 177 GLN A O 1
ATOM 1388 N N . ALA A 1 178 ? 3.676 3.114 11.230 1.00 95.44 178 ALA A N 1
ATOM 1389 C CA . ALA A 1 178 ? 3.574 1.685 11.486 1.00 95.44 178 ALA A CA 1
ATOM 1390 C C . ALA A 1 178 ? 4.478 1.340 12.673 1.00 95.44 178 ALA A C 1
ATOM 1392 O O . ALA A 1 178 ? 5.564 1.906 12.819 1.00 95.44 178 ALA A O 1
ATOM 1393 N N . ARG A 1 179 ? 4.017 0.445 13.542 1.00 94.50 179 ARG A N 1
ATOM 1394 C CA . ARG A 1 179 ? 4.720 0.044 14.761 1.00 94.50 179 ARG A CA 1
ATOM 1395 C C . ARG A 1 179 ? 4.695 -1.467 14.900 1.00 94.50 179 ARG A C 1
ATOM 1397 O O . ARG A 1 179 ? 3.665 -2.077 14.624 1.00 94.50 179 ARG A O 1
ATOM 1404 N N . VAL A 1 180 ? 5.797 -2.037 15.374 1.00 96.38 180 VAL A N 1
ATOM 1405 C CA . VAL A 1 180 ? 5.895 -3.454 15.746 1.00 96.38 180 VAL A CA 1
ATOM 1406 C C . VAL A 1 180 ? 6.149 -3.536 17.244 1.00 96.38 180 VAL A C 1
ATOM 1408 O O . VAL A 1 180 ? 7.178 -3.086 17.745 1.00 96.38 180 VAL A O 1
ATOM 1411 N N . ILE A 1 181 ? 5.191 -4.096 17.967 1.00 94.88 181 ILE A N 1
ATOM 1412 C CA . ILE A 1 181 ? 5.208 -4.237 19.416 1.00 94.88 181 ILE A CA 1
ATOM 1413 C C . ILE A 1 181 ? 5.314 -5.727 19.726 1.00 94.88 181 ILE A C 1
ATOM 1415 O O . ILE A 1 181 ? 4.426 -6.505 19.385 1.00 94.88 181 ILE A O 1
ATOM 1419 N N . LEU A 1 182 ? 6.400 -6.115 20.387 1.00 94.25 182 LEU A N 1
ATOM 1420 C CA . LEU A 1 182 ? 6.562 -7.430 20.996 1.00 94.25 182 LEU A CA 1
ATOM 1421 C C . LEU A 1 182 ? 6.297 -7.244 22.494 1.00 94.25 182 LEU A C 1
ATOM 1423 O O . LEU A 1 182 ? 7.145 -6.641 23.170 1.00 94.25 182 LEU A O 1
ATOM 1427 N N . PRO A 1 183 ? 5.118 -7.654 23.007 1.00 87.62 183 PRO A N 1
ATOM 1428 C CA . PRO A 1 183 ? 4.746 -7.460 24.405 1.00 87.62 183 PRO A CA 1
ATOM 1429 C C . PRO A 1 183 ? 5.858 -7.891 25.365 1.00 87.62 183 PRO A C 1
ATOM 1431 O O . PRO A 1 183 ? 6.489 -8.927 25.188 1.00 87.62 183 PRO A O 1
ATOM 1434 N N . GLY A 1 184 ? 6.161 -7.047 26.351 1.00 81.94 184 GLY A N 1
ATOM 1435 C CA . GLY A 1 184 ? 7.235 -7.294 27.320 1.00 81.94 184 GLY A CA 1
ATOM 1436 C C . GLY A 1 184 ? 8.665 -7.059 26.807 1.00 81.94 184 GLY A C 1
ATOM 1437 O O . GLY A 1 184 ? 9.534 -6.755 27.626 1.00 81.94 184 GLY A O 1
ATOM 1438 N N . MET A 1 185 ? 8.917 -7.089 25.495 1.00 88.81 185 MET A N 1
ATOM 1439 C CA . MET A 1 185 ? 10.262 -6.973 24.912 1.00 88.81 185 MET A CA 1
ATOM 1440 C C . MET A 1 185 ? 10.558 -5.582 24.337 1.00 88.81 185 MET A C 1
ATOM 1442 O O . MET A 1 185 ? 11.561 -4.968 24.699 1.00 88.81 185 MET A O 1
ATOM 1446 N N . THR A 1 186 ? 9.697 -5.061 23.458 1.00 92.19 186 THR A N 1
ATOM 1447 C CA . THR A 1 186 ? 9.877 -3.733 22.845 1.00 92.19 186 THR A CA 1
ATOM 1448 C C . THR A 1 186 ? 9.018 -2.672 23.536 1.00 92.19 186 THR A C 1
ATOM 1450 O O . THR A 1 186 ? 8.282 -2.950 24.487 1.00 92.19 186 THR A O 1
ATOM 1453 N N . SER A 1 187 ? 9.128 -1.412 23.102 1.00 90.50 187 SER A N 1
ATOM 1454 C CA . SER A 1 187 ? 8.253 -0.355 23.601 1.00 90.50 187 SER A CA 1
ATOM 1455 C C . SER A 1 187 ? 6.800 -0.621 23.209 1.00 90.50 187 SER A C 1
ATOM 1457 O O . SER A 1 187 ? 6.486 -0.697 22.021 1.00 90.50 187 SER A O 1
ATOM 1459 N N . CYS A 1 188 ? 5.913 -0.712 24.197 1.00 84.44 188 CYS A N 1
ATOM 1460 C CA . CYS A 1 188 ? 4.486 -0.874 23.947 1.00 84.44 188 CYS A CA 1
ATOM 1461 C C . CYS A 1 188 ? 3.809 0.438 23.523 1.00 84.44 188 CYS A C 1
ATOM 1463 O O . CYS A 1 188 ? 4.439 1.501 23.502 1.00 84.44 188 CYS A O 1
ATOM 1465 N N . TYR A 1 189 ? 2.508 0.386 23.219 1.00 82.62 189 TYR A N 1
ATOM 1466 C CA . TYR A 1 189 ? 1.759 1.575 22.814 1.00 82.62 189 TYR A CA 1
ATOM 1467 C C . TYR A 1 189 ? 1.853 2.700 23.865 1.00 82.62 189 TYR A C 1
ATOM 1469 O O . TYR A 1 189 ? 2.211 3.832 23.519 1.00 82.62 189 TYR A O 1
ATOM 1477 N N . GLU A 1 190 ? 1.662 2.380 25.152 1.00 80.00 190 GLU A N 1
ATOM 1478 C CA . GLU A 1 190 ? 1.791 3.318 26.275 1.00 80.00 190 GLU A CA 1
ATOM 1479 C C . GLU A 1 190 ? 3.170 3.975 26.392 1.00 80.00 190 GLU A C 1
ATOM 1481 O O . GLU A 1 190 ? 3.252 5.136 26.799 1.00 80.00 190 GLU A O 1
ATOM 1486 N N . CYS A 1 191 ? 4.254 3.297 25.994 1.00 77.38 191 CYS A N 1
ATOM 1487 C CA . CYS A 1 191 ? 5.592 3.891 26.030 1.00 77.38 191 CYS A CA 1
ATOM 1488 C C . CYS A 1 191 ? 5.709 5.137 25.137 1.00 77.38 191 CYS A C 1
ATOM 1490 O O . CYS A 1 191 ? 6.534 5.998 25.430 1.00 77.38 191 CYS A O 1
ATOM 1492 N N . SER A 1 192 ? 4.888 5.240 24.088 1.00 81.56 192 SER A N 1
ATOM 1493 C CA . SER A 1 192 ? 4.966 6.269 23.035 1.00 81.56 192 SER A CA 1
ATOM 1494 C C . SER A 1 192 ? 3.854 7.330 23.093 1.00 81.56 192 SER A C 1
ATOM 1496 O O . SER A 1 192 ? 3.670 8.103 22.150 1.00 81.56 192 SER A O 1
ATOM 1498 N N . MET A 1 193 ? 3.064 7.359 24.173 1.00 73.94 193 MET A N 1
ATOM 1499 C CA . MET A 1 193 ? 1.907 8.261 24.318 1.00 73.94 193 MET A CA 1
ATOM 1500 C C . MET A 1 193 ? 2.271 9.751 24.256 1.00 73.94 193 MET A C 1
ATOM 1502 O O . MET A 1 193 ? 1.464 10.575 23.832 1.00 73.94 193 MET A O 1
ATOM 1506 N N . ASP A 1 194 ? 3.492 10.097 24.648 1.00 72.12 194 ASP A N 1
ATOM 1507 C CA . ASP A 1 194 ? 4.074 11.438 24.589 1.00 72.12 194 ASP A CA 1
ATOM 1508 C C . ASP A 1 194 ? 4.370 11.926 23.163 1.00 72.12 194 ASP A C 1
ATOM 1510 O O . ASP A 1 194 ? 4.481 13.133 22.946 1.00 72.12 194 ASP A O 1
ATOM 1514 N N . MET A 1 195 ? 4.446 11.017 22.187 1.00 74.19 195 MET A N 1
ATOM 1515 C CA . MET A 1 195 ? 4.621 11.359 20.772 1.00 74.19 195 MET A CA 1
ATOM 1516 C C . MET A 1 195 ? 3.307 11.708 20.062 1.00 74.19 195 MET A C 1
ATOM 1518 O O . MET A 1 195 ? 3.330 12.178 18.923 1.00 74.19 195 MET A O 1
ATOM 1522 N N . LEU A 1 196 ? 2.154 11.477 20.699 1.00 69.44 196 LEU A N 1
ATOM 1523 C CA . LEU A 1 196 ? 0.853 11.793 20.115 1.00 69.44 196 LEU A CA 1
ATOM 1524 C C . LEU A 1 196 ? 0.608 13.308 20.123 1.00 69.44 196 LEU A C 1
ATOM 1526 O O . LEU A 1 196 ? 0.931 14.018 21.079 1.00 69.44 196 LEU A O 1
ATOM 1530 N N . SER A 1 197 ? 0.006 13.819 19.049 1.00 61.88 197 SER A N 1
ATOM 1531 C CA . SER A 1 197 ? -0.370 15.228 18.964 1.00 61.88 197 SER A CA 1
ATOM 1532 C C . SER A 1 197 ? -1.397 15.567 20.049 1.00 61.88 197 SER A C 1
ATOM 1534 O O . SER A 1 197 ? -2.389 14.864 20.252 1.00 61.88 197 SER A O 1
ATOM 1536 N N . LYS A 1 198 ? -1.170 16.670 20.773 1.00 51.06 198 LYS A N 1
ATOM 1537 C CA . LYS A 1 198 ? -2.131 17.152 21.772 1.00 51.06 198 LYS A CA 1
ATOM 1538 C C . LYS A 1 198 ? -3.424 17.540 21.059 1.00 51.06 198 LYS A C 1
ATOM 1540 O O . LYS A 1 198 ? -3.421 18.469 20.253 1.00 51.06 198 LYS A O 1
ATOM 1545 N N . GLN A 1 199 ? -4.527 16.858 21.366 1.00 47.88 199 GLN A N 1
ATOM 1546 C CA . GLN A 1 199 ? -5.836 17.235 20.838 1.00 47.88 199 GLN A CA 1
ATOM 1547 C C . GLN A 1 199 ? -6.198 18.646 21.316 1.00 47.88 199 GLN A C 1
ATOM 1549 O O . GLN A 1 199 ? -6.218 18.926 22.517 1.00 47.88 199 GLN A O 1
ATOM 1554 N N . THR A 1 200 ? -6.506 19.545 20.384 1.00 39.53 200 THR A N 1
ATOM 1555 C CA . THR A 1 200 ? -6.991 20.891 20.693 1.00 39.53 200 THR A CA 1
ATOM 1556 C C . THR A 1 200 ? -8.428 20.810 21.212 1.00 39.53 200 THR A C 1
ATOM 1558 O O . THR A 1 200 ? -9.394 20.710 20.461 1.00 39.53 200 THR A O 1
ATOM 1561 N N . GLY A 1 201 ? -8.586 20.811 22.536 1.00 36.16 201 GLY A N 1
ATOM 1562 C CA . GLY A 1 201 ? -9.892 20.910 23.180 1.00 36.16 201 GLY A CA 1
ATOM 1563 C C . GLY A 1 201 ? -10.404 22.349 23.150 1.00 36.16 201 GLY A C 1
ATOM 1564 O O . GLY A 1 201 ? -9.799 23.231 23.754 1.00 36.16 201 GLY A O 1
ATOM 1565 N N . PHE A 1 202 ? -11.532 22.597 22.486 1.00 35.00 202 PHE A N 1
ATOM 1566 C CA . PHE A 1 202 ? -12.226 23.881 22.595 1.00 35.00 202 PHE A CA 1
ATOM 1567 C C . PHE A 1 202 ? -13.072 23.908 23.883 1.00 35.00 202 PHE A C 1
ATOM 1569 O O . PHE A 1 202 ? -13.857 22.981 24.104 1.00 35.00 202 PHE A O 1
ATOM 1576 N N . PRO A 1 203 ? -12.959 24.942 24.740 1.00 30.62 203 PRO A N 1
ATOM 1577 C CA . PRO A 1 203 ? -13.778 25.065 25.943 1.00 30.62 203 PRO A CA 1
ATOM 1578 C C . PRO A 1 203 ? -15.280 25.058 25.622 1.00 30.62 203 PRO A C 1
ATOM 1580 O O . PRO A 1 203 ? -15.773 25.847 24.808 1.00 30.62 203 PRO A O 1
ATOM 1583 N N . LEU A 1 204 ? -16.019 24.181 26.311 1.00 34.84 204 LEU A N 1
ATOM 1584 C CA . LEU A 1 204 ? -17.448 23.917 26.092 1.00 34.84 204 LEU A CA 1
ATOM 1585 C C . LEU A 1 204 ? -18.371 25.121 26.360 1.00 34.84 204 LEU A C 1
ATOM 1587 O O . LEU A 1 204 ? -19.548 25.069 26.018 1.00 34.84 204 LEU A O 1
ATOM 1591 N N . CYS A 1 205 ? -17.864 26.225 26.917 1.00 33.50 205 CYS A N 1
ATOM 1592 C CA . CYS A 1 205 ? -18.624 27.466 27.103 1.00 33.50 205 CYS A CA 1
ATOM 1593 C C . CYS A 1 205 ? -19.010 28.171 25.781 1.00 33.50 205 CYS A C 1
ATOM 1595 O O . CYS A 1 205 ? -19.628 29.234 25.816 1.00 33.50 205 CYS A O 1
ATOM 1597 N N . THR A 1 206 ? -18.680 27.585 24.620 1.00 36.50 206 THR A N 1
ATOM 1598 C CA . THR A 1 206 ? -18.829 28.217 23.297 1.00 36.50 206 THR A CA 1
ATOM 1599 C C . THR A 1 206 ? -19.892 27.580 22.386 1.00 36.50 206 THR A C 1
ATOM 1601 O O . THR A 1 206 ? -20.322 28.237 21.439 1.00 36.50 206 THR A O 1
ATOM 1604 N N . ILE A 1 207 ? -20.351 26.343 22.624 1.00 39.75 207 ILE A N 1
ATOM 1605 C CA . ILE A 1 207 ? -21.211 25.614 21.665 1.00 39.75 207 ILE A CA 1
ATOM 1606 C C . ILE A 1 207 ? -22.345 24.897 22.412 1.00 39.75 207 ILE A C 1
ATOM 1608 O O . ILE A 1 207 ? -22.095 24.008 23.221 1.00 39.75 207 ILE A O 1
ATOM 1612 N N . ALA A 1 208 ? -23.592 25.309 22.159 1.00 38.03 208 ALA A N 1
ATOM 1613 C CA . ALA A 1 208 ? -24.765 24.916 22.938 1.00 38.03 208 ALA A CA 1
ATOM 1614 C C . ALA A 1 208 ? -25.788 24.048 22.171 1.00 38.03 208 ALA A C 1
ATOM 1616 O O . ALA A 1 208 ? -26.089 24.292 21.005 1.00 38.03 208 ALA A O 1
ATOM 1617 N N . ASN A 1 209 ? -26.370 23.132 22.956 1.00 41.75 209 ASN A N 1
ATOM 1618 C CA . ASN A 1 209 ? -27.654 22.415 22.907 1.00 41.75 209 ASN A CA 1
ATOM 1619 C C . ASN A 1 209 ? -27.960 21.348 21.837 1.00 41.75 209 ASN A C 1
ATOM 1621 O O . ASN A 1 209 ? -27.671 21.470 20.654 1.00 41.75 209 ASN A O 1
ATOM 1625 N N . THR A 1 210 ? -28.584 20.280 22.354 1.00 41.28 210 THR A N 1
ATOM 1626 C CA . THR A 1 210 ? -28.675 18.902 21.856 1.00 41.28 210 THR A CA 1
ATOM 1627 C C . THR A 1 210 ? -29.944 18.614 21.034 1.00 41.28 210 THR A C 1
ATOM 1629 O O . THR A 1 210 ? -31.050 18.710 21.577 1.00 41.28 210 THR A O 1
ATOM 1632 N N . PRO A 1 211 ? -29.823 18.178 19.765 1.00 39.47 211 PRO A N 1
ATOM 1633 C CA . PRO A 1 211 ? -30.950 17.671 18.976 1.00 39.47 211 PRO A CA 1
ATOM 1634 C C . PRO A 1 211 ? -31.364 16.238 19.386 1.00 39.47 211 PRO A C 1
ATOM 1636 O O . PRO A 1 211 ? -30.551 15.475 19.903 1.00 39.47 211 PRO A O 1
ATOM 1639 N N . ARG A 1 212 ? -32.646 15.876 19.182 1.00 40.50 212 ARG A N 1
ATOM 1640 C CA . ARG A 1 212 ? -33.268 14.611 19.668 1.00 40.50 212 ARG A CA 1
ATOM 1641 C C . ARG A 1 212 ? -33.898 13.707 18.590 1.00 40.50 212 ARG A C 1
ATOM 1643 O O . ARG A 1 212 ? -34.429 12.662 18.938 1.00 40.50 212 ARG A O 1
ATOM 1650 N N . LEU A 1 213 ? -33.870 14.105 17.316 1.00 33.41 213 LEU A N 1
ATOM 1651 C CA . LEU A 1 213 ? -34.366 13.317 16.171 1.00 33.41 213 LEU A CA 1
ATOM 1652 C C . LEU A 1 213 ? -33.386 13.472 14.988 1.00 33.41 213 LEU A C 1
ATOM 1654 O O . LEU A 1 213 ? -32.683 14.487 14.951 1.00 33.41 213 LEU A O 1
ATOM 1658 N N . PRO A 1 214 ? -33.316 12.523 14.035 1.00 36.97 214 PRO A N 1
ATOM 1659 C CA . PRO A 1 214 ? -32.417 12.605 12.875 1.00 36.97 214 PRO A CA 1
ATOM 1660 C C . PRO A 1 214 ? -32.564 13.901 12.058 1.00 36.97 214 PRO A C 1
ATOM 1662 O O . PRO A 1 214 ? -31.571 14.490 11.633 1.00 36.97 214 PRO A O 1
ATOM 1665 N N . GLU A 1 215 ? -33.789 14.401 11.908 1.00 35.41 215 GLU A N 1
ATOM 1666 C CA . GLU A 1 215 ? -34.132 15.627 11.182 1.00 35.41 215 GLU A CA 1
ATOM 1667 C C . GLU A 1 215 ? -33.601 16.876 11.904 1.00 35.41 215 GLU A C 1
ATOM 1669 O O . GLU A 1 215 ? -33.094 17.807 11.273 1.00 35.41 215 GLU A O 1
ATOM 1674 N N . HIS A 1 216 ? -33.602 16.859 13.242 1.00 37.69 216 HIS A N 1
ATOM 1675 C CA . HIS A 1 216 ? -33.042 17.933 14.063 1.00 37.69 216 HIS A CA 1
ATOM 1676 C C . HIS A 1 216 ? -31.523 18.054 13.904 1.00 37.69 216 HIS A C 1
ATOM 1678 O O . HIS A 1 216 ? -30.982 19.134 14.096 1.00 37.69 216 HIS A O 1
ATOM 1684 N N . CYS A 1 217 ? -30.814 16.982 13.540 1.00 45.19 217 CYS A N 1
ATOM 1685 C CA . CYS A 1 217 ? -29.371 17.029 13.293 1.00 45.19 217 CYS A CA 1
ATOM 1686 C C . CYS A 1 217 ? -29.031 17.721 11.961 1.00 45.19 217 CYS A C 1
ATOM 1688 O O . CYS A 1 217 ? -27.988 18.370 11.850 1.00 45.19 217 CYS A O 1
ATOM 1690 N N . ILE A 1 218 ? -29.914 17.606 10.961 1.00 40.59 218 ILE A N 1
ATOM 1691 C CA . ILE A 1 218 ? -29.787 18.284 9.662 1.00 40.59 218 ILE A CA 1
ATOM 1692 C C . ILE A 1 218 ? -30.033 19.784 9.840 1.00 40.59 218 ILE A C 1
ATOM 1694 O O . ILE A 1 218 ? -29.208 20.593 9.408 1.00 40.59 218 ILE A O 1
ATOM 1698 N N . GLU A 1 219 ? -31.104 20.156 10.548 1.00 40.50 219 GLU A N 1
ATOM 1699 C CA . GLU A 1 219 ? -31.356 21.556 10.902 1.00 40.50 219 GLU A CA 1
ATOM 1700 C C . GLU A 1 219 ? -30.272 22.123 11.820 1.00 40.50 219 GLU A C 1
ATOM 1702 O O . GLU A 1 219 ? -29.847 23.254 11.618 1.00 40.50 219 GLU A O 1
ATOM 1707 N N . TRP A 1 220 ? -29.748 21.342 12.770 1.00 53.12 220 TRP A N 1
ATOM 1708 C CA . TRP A 1 220 ? -28.697 21.792 13.686 1.00 53.12 220 TRP A CA 1
ATOM 1709 C C . TRP A 1 220 ? -27.366 22.065 12.979 1.00 53.12 220 TRP A C 1
ATOM 1711 O O . TRP A 1 220 ? -26.720 23.060 13.289 1.00 53.12 220 TRP A O 1
ATOM 1721 N N . ALA A 1 221 ? -26.958 21.247 12.000 1.00 54.91 221 ALA A N 1
ATOM 1722 C CA . ALA A 1 221 ? -25.744 21.499 11.216 1.00 54.91 221 ALA A CA 1
ATOM 1723 C C . ALA A 1 221 ? -25.871 22.753 10.330 1.00 54.91 221 ALA A C 1
ATOM 1725 O O . ALA A 1 221 ? -24.928 23.541 10.233 1.00 54.91 221 ALA A O 1
ATOM 1726 N N . SER A 1 222 ? -27.039 22.955 9.714 1.00 53.72 222 SER A N 1
ATOM 1727 C CA . SER A 1 222 ? -27.350 24.172 8.953 1.00 53.72 222 SER A CA 1
ATOM 1728 C C . SER A 1 222 ? -27.421 25.400 9.860 1.00 53.72 222 SER A C 1
ATOM 1730 O O . SER A 1 222 ? -26.796 26.414 9.563 1.00 53.72 222 SER A O 1
ATOM 1732 N N . TRP A 1 223 ? -28.069 25.286 11.020 1.00 69.38 223 TRP A N 1
ATOM 1733 C CA . TRP A 1 223 ? -28.129 26.329 12.040 1.00 69.38 223 TRP A CA 1
ATOM 1734 C C . TRP A 1 223 ? -26.745 26.679 12.595 1.00 69.38 223 TRP A C 1
ATOM 1736 O O . TRP A 1 223 ? -26.434 27.857 12.746 1.00 69.38 223 TRP A O 1
ATOM 1746 N N . LEU A 1 224 ? -25.884 25.692 12.861 1.00 70.06 224 LEU A N 1
ATOM 1747 C CA . LEU A 1 224 ? -24.496 25.904 13.287 1.00 70.06 224 LEU A CA 1
ATOM 1748 C C . LEU A 1 224 ? -23.703 26.663 12.231 1.00 70.06 224 LEU A C 1
ATOM 1750 O O . LEU A 1 224 ? -22.953 27.572 12.579 1.00 70.06 224 LEU A O 1
ATOM 1754 N N . TYR A 1 225 ? -23.870 26.305 10.956 1.00 75.31 225 TYR A N 1
ATOM 1755 C CA . TYR A 1 225 ? -23.224 27.010 9.856 1.00 75.31 225 TYR A CA 1
ATOM 1756 C C . TYR A 1 225 ? -23.716 28.456 9.771 1.00 75.31 225 TYR A C 1
ATOM 1758 O O . TYR A 1 225 ? -22.893 29.369 9.772 1.00 75.31 225 TYR A O 1
ATOM 1766 N N . GLU A 1 226 ? -25.030 28.688 9.777 1.00 74.38 226 GLU A N 1
ATOM 1767 C CA . GLU A 1 226 ? -25.591 30.042 9.730 1.00 74.38 226 GLU A CA 1
ATOM 1768 C C . GLU A 1 226 ? -25.208 30.879 10.957 1.00 74.38 226 GLU A C 1
ATOM 1770 O O . GLU A 1 226 ? -24.825 32.042 10.824 1.00 74.38 226 GLU A O 1
ATOM 1775 N N . THR A 1 227 ? -25.219 30.280 12.148 1.00 76.06 227 THR A N 1
ATOM 1776 C CA . THR A 1 227 ? -24.818 30.925 13.406 1.00 76.06 227 THR A CA 1
ATOM 1777 C C . THR A 1 227 ? -23.329 31.268 13.398 1.00 76.06 227 THR A C 1
ATOM 1779 O O . THR A 1 227 ? -22.944 32.381 13.770 1.00 76.06 227 THR A O 1
ATOM 1782 N N . ALA A 1 228 ? -22.478 30.351 12.928 1.00 73.88 228 ALA A N 1
ATOM 1783 C CA . ALA A 1 228 ? -21.051 30.596 12.759 1.00 73.88 228 ALA A CA 1
ATOM 1784 C C . ALA A 1 228 ? -20.793 31.696 11.719 1.00 73.88 228 ALA A C 1
ATOM 1786 O O . ALA A 1 228 ? -19.970 32.575 11.965 1.00 73.88 228 ALA A O 1
ATOM 1787 N N . LEU A 1 229 ? -21.527 31.703 10.601 1.00 78.56 229 LEU A N 1
ATOM 1788 C CA . LEU A 1 229 ? -21.417 32.709 9.543 1.00 78.56 229 LEU A CA 1
ATOM 1789 C C . LEU A 1 229 ? -21.843 34.099 10.039 1.00 78.56 229 LEU A C 1
ATOM 1791 O O . LEU A 1 229 ? -21.157 35.089 9.781 1.00 78.56 229 LEU A O 1
ATOM 1795 N N . ALA A 1 230 ? -22.948 34.187 10.783 1.00 75.62 230 ALA A N 1
ATOM 1796 C CA . ALA A 1 230 ? -23.433 35.431 11.377 1.00 75.62 230 ALA A CA 1
ATOM 1797 C C . ALA A 1 230 ? -22.447 35.986 12.416 1.00 75.62 230 ALA A C 1
ATOM 1799 O O . ALA A 1 230 ? -22.142 37.182 12.418 1.00 75.62 230 ALA A O 1
ATOM 1800 N N . ARG A 1 231 ? -21.889 35.114 13.265 1.00 71.69 231 ARG A N 1
ATOM 1801 C CA . ARG A 1 231 ? -20.846 35.491 14.226 1.00 71.69 231 ARG A CA 1
ATOM 1802 C C . ARG A 1 231 ? -19.573 35.943 13.511 1.00 71.69 231 ARG A C 1
ATOM 1804 O O . ARG A 1 231 ? -19.036 36.986 13.859 1.00 71.69 231 ARG A O 1
ATOM 1811 N N . ALA A 1 232 ? -19.127 35.221 12.490 1.00 74.00 232 ALA A N 1
ATOM 1812 C CA . ALA A 1 232 ? -17.946 35.578 11.714 1.00 74.00 232 ALA A CA 1
ATOM 1813 C C . ALA A 1 232 ? -18.096 36.948 11.036 1.00 74.00 232 ALA A C 1
ATOM 1815 O O . ALA A 1 232 ? -17.208 37.784 11.174 1.00 74.00 232 ALA A O 1
ATOM 1816 N N . LYS A 1 233 ? -19.264 37.246 10.442 1.00 80.00 233 LYS A N 1
ATOM 1817 C CA . LYS A 1 233 ? -19.590 38.589 9.922 1.00 80.00 233 LYS A CA 1
ATOM 1818 C C . LYS A 1 233 ? -19.492 39.674 10.997 1.00 80.00 233 LYS A C 1
ATOM 1820 O O . LYS A 1 233 ? -18.930 40.730 10.736 1.00 80.00 233 LYS A O 1
ATOM 1825 N N . LYS A 1 234 ? -19.992 39.415 12.212 1.00 81.75 234 LYS A N 1
ATOM 1826 C CA . LYS A 1 234 ? -19.934 40.372 13.333 1.00 81.75 234 LYS A CA 1
ATOM 1827 C C . LYS A 1 234 ? -18.500 40.727 13.744 1.00 81.75 234 LYS A C 1
ATOM 1829 O O . LYS A 1 234 ? -18.257 41.854 14.160 1.00 81.75 234 LYS A O 1
ATOM 1834 N N . PHE A 1 235 ? -17.571 39.780 13.637 1.00 72.06 235 PHE A N 1
ATOM 1835 C CA . PHE A 1 235 ? -16.162 39.966 13.999 1.00 72.06 235 PHE A CA 1
ATOM 1836 C C . PHE A 1 235 ? -15.242 40.159 12.784 1.00 72.06 235 PHE A C 1
ATOM 1838 O O . PHE A 1 235 ? -14.026 40.144 12.934 1.00 72.06 235 PHE A O 1
ATOM 1845 N N . ASN A 1 236 ? -15.812 40.353 11.590 1.00 72.88 236 ASN A N 1
ATOM 1846 C CA . ASN A 1 236 ? -15.084 40.516 10.332 1.00 72.88 236 ASN A CA 1
ATOM 1847 C C . ASN A 1 236 ? -14.119 39.352 9.999 1.00 72.88 236 ASN A C 1
ATOM 1849 O O . ASN A 1 236 ? -13.079 39.544 9.375 1.00 72.88 236 ASN A O 1
ATOM 1853 N N . ILE A 1 237 ? -14.479 38.135 10.417 1.00 58.28 237 ILE A N 1
ATOM 1854 C CA . ILE A 1 237 ? -13.736 36.895 10.168 1.00 58.28 237 ILE A CA 1
ATOM 1855 C C . ILE A 1 237 ? -14.245 36.283 8.855 1.00 58.28 237 ILE A C 1
ATOM 1857 O O . ILE A 1 237 ? -15.443 36.041 8.699 1.00 58.28 237 ILE A O 1
ATOM 1861 N N . GLN A 1 238 ? -13.348 36.030 7.903 1.00 67.12 238 GLN A N 1
ATOM 1862 C CA . GLN A 1 238 ? -13.670 35.363 6.634 1.00 67.12 238 GLN A CA 1
ATOM 1863 C C . GLN A 1 238 ? -13.393 33.850 6.702 1.00 67.12 238 GLN A C 1
ATOM 1865 O O . GLN A 1 238 ? -12.717 33.374 7.608 1.00 67.12 238 GLN A O 1
ATOM 1870 N N . GLY A 1 239 ? -13.925 33.079 5.745 1.00 61.41 239 GLY A N 1
ATOM 1871 C CA . GLY A 1 239 ? -13.592 31.653 5.586 1.00 61.41 239 GLY A CA 1
ATOM 1872 C C . GLY A 1 239 ? -14.553 30.644 6.230 1.00 61.41 239 GLY A C 1
ATOM 1873 O O . GLY A 1 239 ? -14.330 29.441 6.111 1.00 61.41 239 GLY A O 1
ATOM 1874 N N . VAL A 1 240 ? -15.653 31.083 6.858 1.00 67.62 240 VAL A N 1
ATOM 1875 C CA . VAL A 1 240 ? -16.684 30.156 7.361 1.00 67.62 240 VAL A CA 1
ATOM 1876 C C . VAL A 1 240 ? -17.459 29.537 6.198 1.00 67.62 240 VAL A C 1
ATOM 1878 O O . VAL A 1 240 ? -18.224 30.207 5.506 1.00 67.62 240 VAL A O 1
ATOM 1881 N N . THR A 1 241 ? -17.282 28.233 6.003 1.00 68.94 241 THR A N 1
ATOM 1882 C CA . THR A 1 241 ? -17.999 27.422 5.010 1.00 68.94 241 THR A CA 1
ATOM 1883 C C . THR A 1 241 ? -18.746 26.285 5.702 1.00 68.94 241 THR A C 1
ATOM 1885 O O . THR A 1 241 ? -18.355 25.862 6.788 1.00 68.94 241 THR A O 1
ATOM 1888 N N . TYR A 1 242 ? -19.792 25.747 5.067 1.00 59.06 242 TYR A N 1
ATOM 1889 C CA . TYR A 1 242 ? -20.541 24.608 5.615 1.00 59.06 242 TYR A CA 1
ATOM 1890 C C . TYR A 1 242 ? -19.628 23.396 5.875 1.00 59.06 242 TYR A C 1
ATOM 1892 O O . TYR A 1 242 ? -19.728 22.743 6.914 1.00 59.06 242 TYR A O 1
ATOM 1900 N N . SER A 1 243 ? -18.662 23.154 4.978 1.00 52.94 243 SER A N 1
ATOM 1901 C CA . SER A 1 243 ? -17.628 22.130 5.167 1.00 52.94 243 SER A CA 1
ATOM 1902 C C . SER A 1 243 ? -16.757 22.437 6.393 1.00 52.94 243 SER A C 1
ATOM 1904 O O . SER A 1 243 ? -16.608 21.575 7.260 1.00 52.94 243 SER A O 1
ATOM 1906 N N . LEU A 1 244 ? -16.242 23.663 6.558 1.00 58.88 244 LEU A N 1
ATOM 1907 C CA . LEU A 1 244 ? -15.459 24.024 7.749 1.00 58.88 244 LEU A CA 1
ATOM 1908 C C . LEU A 1 244 ? -16.253 23.777 9.044 1.00 58.88 244 LEU A C 1
ATOM 1910 O O . LEU A 1 244 ? -15.731 23.141 9.959 1.00 58.88 244 LEU A O 1
ATOM 1914 N N . THR A 1 245 ? -17.531 24.166 9.081 1.00 62.28 245 THR A N 1
ATOM 1915 C CA . THR A 1 245 ? -18.427 23.929 10.222 1.00 62.28 245 THR A CA 1
ATOM 1916 C C . THR A 1 245 ? -18.583 22.441 10.543 1.00 62.28 245 THR A C 1
ATOM 1918 O O . THR A 1 245 ? -18.393 22.044 11.690 1.00 62.28 245 THR A O 1
ATOM 1921 N N . GLN A 1 246 ? -18.863 21.588 9.552 1.00 56.78 246 GLN A N 1
ATOM 1922 C CA . GLN A 1 246 ? -18.972 20.141 9.785 1.00 56.78 246 GLN A CA 1
ATOM 1923 C C . GLN A 1 246 ? -17.656 19.519 10.271 1.00 56.78 246 GLN A C 1
ATOM 1925 O O . GLN A 1 246 ? -17.685 18.584 11.068 1.00 56.78 246 GLN A O 1
ATOM 1930 N N . GLY A 1 247 ? -16.512 20.041 9.818 1.00 52.19 247 GLY A N 1
ATOM 1931 C CA . GLY A 1 247 ? -15.189 19.561 10.222 1.00 52.19 247 GLY A CA 1
ATOM 1932 C C . GLY A 1 247 ? -14.889 19.806 11.690 1.00 52.19 247 GLY A C 1
ATOM 1933 O O . GLY A 1 247 ? -14.457 18.886 12.378 1.00 52.19 247 GLY A O 1
ATOM 1934 N N . VAL A 1 248 ? -15.174 21.025 12.158 1.00 56.41 248 VAL A N 1
ATOM 1935 C CA . VAL A 1 248 ? -15.014 21.414 13.566 1.00 56.41 248 VAL A CA 1
ATOM 1936 C C . VAL A 1 248 ? -15.962 20.613 14.462 1.00 56.41 248 VAL A C 1
ATOM 1938 O O . VAL A 1 248 ? -15.569 20.183 15.538 1.00 56.41 248 VAL A O 1
ATOM 1941 N N . VAL A 1 249 ? -17.196 20.360 14.015 1.00 57.28 249 VAL A N 1
ATOM 1942 C CA . VAL A 1 249 ? -18.201 19.631 14.811 1.00 57.28 249 VAL A CA 1
ATOM 1943 C C . VAL A 1 249 ? -17.892 18.136 14.920 1.00 57.28 249 VAL A C 1
ATOM 1945 O O . VAL A 1 249 ? -18.094 17.544 15.975 1.00 57.28 249 VAL A O 1
ATOM 1948 N N . LYS A 1 250 ? -17.424 17.508 13.836 1.00 52.03 250 LYS A N 1
ATOM 1949 C CA . LYS A 1 250 ? -17.192 16.055 13.770 1.00 52.03 250 LYS A CA 1
ATOM 1950 C C . LYS A 1 250 ? -15.738 15.646 14.039 1.00 52.03 250 LYS A C 1
ATOM 1952 O O . LYS A 1 250 ? -15.438 14.464 13.901 1.00 52.03 250 LYS A O 1
ATOM 1957 N N . ASN A 1 251 ? -14.842 16.590 14.354 1.00 53.62 251 ASN A N 1
ATOM 1958 C CA . ASN A 1 251 ? -13.393 16.358 14.470 1.00 53.62 251 ASN A CA 1
ATOM 1959 C C . ASN A 1 251 ? -12.846 15.498 13.311 1.00 53.62 251 ASN A C 1
ATOM 1961 O O . ASN A 1 251 ? -12.183 14.481 13.508 1.00 53.62 251 ASN A O 1
ATOM 1965 N N . ILE A 1 252 ? -13.202 15.859 12.074 1.00 57.41 252 ILE A N 1
ATOM 1966 C CA . ILE A 1 252 ? -12.925 15.027 10.896 1.00 57.41 252 ILE A CA 1
ATOM 1967 C C . ILE A 1 252 ? -11.425 15.015 10.590 1.00 57.41 252 ILE A C 1
ATOM 1969 O O . ILE A 1 252 ? -10.895 15.990 10.062 1.00 57.41 252 ILE A O 1
ATOM 1973 N N . ILE A 1 253 ? -10.775 13.872 10.810 1.00 62.22 253 ILE A N 1
ATOM 1974 C CA . ILE A 1 253 ? -9.392 13.630 10.378 1.00 62.22 253 ILE A CA 1
ATOM 1975 C C . ILE A 1 253 ? -9.358 13.434 8.845 1.00 62.22 253 ILE A C 1
ATOM 1977 O O . ILE A 1 253 ? -10.080 12.564 8.328 1.00 62.22 253 ILE A O 1
ATOM 1981 N N . PRO A 1 254 ? -8.572 14.218 8.078 1.00 67.44 254 PRO A N 1
ATOM 1982 C CA . PRO A 1 254 ? -8.380 13.989 6.646 1.00 67.44 254 PRO A CA 1
ATOM 1983 C C . PRO A 1 254 ? -7.863 12.572 6.378 1.00 67.44 254 PRO A C 1
ATOM 1985 O O . PRO A 1 254 ? -7.035 12.054 7.121 1.00 67.44 254 PRO A O 1
ATOM 1988 N N . ALA A 1 255 ? -8.340 11.929 5.314 1.00 73.50 255 ALA A N 1
ATOM 1989 C CA . ALA A 1 255 ? -7.946 10.560 4.987 1.00 73.50 255 ALA A CA 1
ATOM 1990 C C . ALA A 1 255 ? -7.944 10.338 3.474 1.00 73.50 255 ALA A C 1
ATOM 1992 O O . ALA A 1 255 ? -8.911 10.695 2.792 1.00 73.50 255 ALA A O 1
ATOM 1993 N N . ILE A 1 256 ? -6.883 9.708 2.972 1.00 83.00 256 ILE A N 1
ATOM 1994 C CA . ILE A 1 256 ? -6.692 9.374 1.556 1.00 83.00 256 ILE A CA 1
ATOM 1995 C C . ILE A 1 256 ? -6.329 7.898 1.397 1.00 83.00 256 ILE A C 1
ATOM 1997 O O . ILE A 1 256 ? -5.773 7.289 2.309 1.00 83.00 256 ILE A O 1
ATOM 2001 N N . ALA A 1 257 ? -6.679 7.309 0.254 1.00 86.88 257 ALA A N 1
ATOM 2002 C CA . ALA A 1 257 ? -6.421 5.895 -0.010 1.00 86.88 257 ALA A CA 1
ATOM 2003 C C . ALA A 1 257 ? -4.913 5.579 -0.032 1.00 86.88 257 ALA A C 1
ATOM 2005 O O . ALA A 1 257 ? -4.506 4.602 0.584 1.00 86.88 257 ALA A O 1
ATOM 2006 N N . SER A 1 258 ? -4.084 6.455 -0.617 1.00 91.25 258 SER A N 1
ATOM 2007 C CA . SER A 1 258 ? -2.641 6.213 -0.778 1.00 91.25 258 SER A CA 1
ATOM 2008 C C . SER A 1 258 ? -1.908 6.053 0.554 1.00 91.25 258 SER A C 1
ATOM 2010 O O . SER A 1 258 ? -1.179 5.084 0.729 1.00 91.25 258 SER A O 1
ATOM 2012 N N . THR A 1 259 ? -2.154 6.933 1.530 1.00 92.12 259 THR A N 1
ATOM 2013 C CA . THR A 1 259 ? -1.569 6.812 2.877 1.00 92.12 259 THR A CA 1
ATOM 2014 C C . THR A 1 259 ? -2.031 5.537 3.583 1.00 92.12 259 THR A C 1
ATOM 2016 O O . THR A 1 259 ? -1.225 4.885 4.240 1.00 92.12 259 THR A O 1
ATOM 2019 N N . ASN A 1 260 ? -3.305 5.144 3.426 1.00 93.38 260 ASN A N 1
ATOM 2020 C CA . ASN A 1 260 ? -3.795 3.870 3.969 1.00 93.38 260 ASN A CA 1
ATOM 2021 C C . ASN A 1 260 ? -3.081 2.681 3.319 1.00 93.38 260 ASN A C 1
ATOM 2023 O O . ASN A 1 260 ? -2.677 1.773 4.034 1.00 93.38 260 ASN A O 1
ATOM 2027 N N . ALA A 1 261 ? -2.886 2.703 1.997 1.00 93.62 261 ALA A N 1
ATOM 2028 C CA . ALA A 1 261 ? -2.173 1.653 1.278 1.00 93.62 261 ALA A CA 1
ATOM 2029 C C . ALA A 1 261 ? -0.719 1.532 1.755 1.00 93.62 261 ALA A C 1
ATOM 2031 O O . ALA A 1 261 ? -0.303 0.429 2.093 1.00 93.62 261 ALA A O 1
ATOM 2032 N N . ILE A 1 262 ? 0.009 2.652 1.872 1.00 95.50 262 ILE A N 1
ATOM 2033 C CA . ILE A 1 262 ? 1.404 2.678 2.343 1.00 95.50 262 ILE A CA 1
ATOM 2034 C C . ILE A 1 262 ? 1.511 2.093 3.755 1.00 95.50 262 ILE A C 1
ATOM 2036 O O . ILE A 1 262 ? 2.269 1.153 3.969 1.00 95.50 262 ILE A O 1
ATOM 2040 N N . ILE A 1 263 ? 0.728 2.600 4.714 1.00 96.88 263 ILE A N 1
ATOM 2041 C CA . ILE A 1 263 ? 0.841 2.166 6.114 1.00 96.88 263 ILE A CA 1
ATOM 2042 C C . ILE A 1 263 ? 0.356 0.728 6.311 1.00 96.88 263 ILE A C 1
ATOM 2044 O O . ILE A 1 263 ? 1.039 -0.051 6.970 1.00 96.88 263 ILE A O 1
ATOM 2048 N N . ALA A 1 264 ? -0.778 0.337 5.718 1.00 96.75 264 ALA A N 1
ATOM 2049 C CA . ALA A 1 264 ? -1.279 -1.035 5.836 1.00 96.75 264 ALA A CA 1
ATOM 2050 C C . ALA A 1 264 ? -0.296 -2.037 5.245 1.00 96.75 264 ALA A C 1
ATOM 2052 O O . ALA A 1 264 ? -0.134 -3.138 5.767 1.00 96.75 264 ALA A O 1
ATOM 2053 N N . ALA A 1 265 ? 0.338 -1.665 4.139 1.00 95.50 265 ALA A N 1
ATOM 2054 C CA . ALA A 1 265 ? 1.327 -2.496 3.503 1.00 95.50 265 ALA A CA 1
ATOM 2055 C C . ALA A 1 265 ? 2.607 -2.598 4.328 1.00 95.50 265 ALA A C 1
ATOM 2057 O O . ALA A 1 265 ? 3.082 -3.714 4.499 1.00 95.50 265 ALA A O 1
ATOM 2058 N N . SER A 1 266 ? 3.094 -1.507 4.930 1.00 96.25 266 SER A N 1
ATOM 2059 C CA . SER A 1 266 ? 4.181 -1.583 5.914 1.00 96.25 266 SER A CA 1
ATOM 2060 C C . SER A 1 266 ? 3.832 -2.542 7.056 1.00 96.25 266 SER A C 1
ATOM 2062 O O . SER A 1 266 ? 4.624 -3.422 7.365 1.00 96.25 266 SER A O 1
ATOM 2064 N N . CYS A 1 267 ? 2.621 -2.463 7.622 1.00 97.50 267 CYS A N 1
ATOM 2065 C CA . CYS A 1 267 ? 2.174 -3.395 8.663 1.00 97.50 267 CYS A CA 1
ATOM 2066 C C . CYS A 1 267 ? 2.155 -4.859 8.186 1.00 97.50 267 CYS A C 1
ATOM 2068 O O . CYS A 1 267 ? 2.631 -5.747 8.886 1.00 97.50 267 CYS A O 1
ATOM 2070 N N . CYS A 1 268 ? 1.625 -5.130 6.990 1.00 97.00 268 CYS A N 1
ATOM 2071 C CA . CYS A 1 268 ? 1.549 -6.496 6.455 1.00 97.00 268 CYS A CA 1
ATOM 2072 C C . CYS A 1 268 ? 2.915 -7.045 6.036 1.00 97.00 268 CYS A C 1
ATOM 2074 O O . CYS A 1 268 ? 3.118 -8.255 6.058 1.00 97.00 268 CYS A O 1
ATOM 2076 N N . ASN A 1 269 ? 3.843 -6.165 5.660 1.00 93.94 269 ASN A N 1
ATOM 2077 C CA . ASN A 1 269 ? 5.224 -6.530 5.393 1.00 93.94 269 ASN A CA 1
ATOM 2078 C C . ASN A 1 269 ? 5.881 -7.083 6.661 1.00 93.94 269 ASN A C 1
ATOM 2080 O O . ASN A 1 269 ? 6.490 -8.144 6.621 1.00 93.94 269 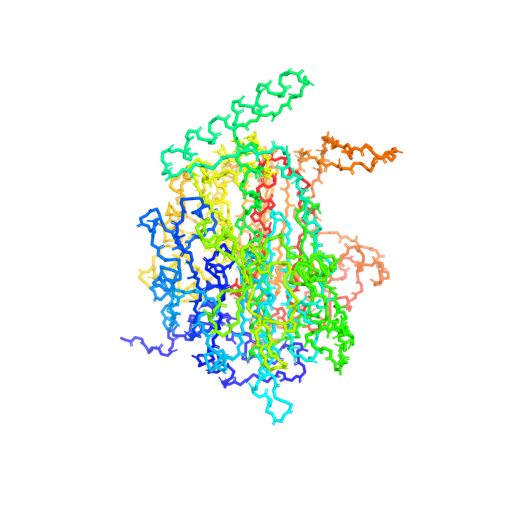ASN A O 1
ATOM 2084 N N . GLU A 1 270 ? 5.678 -6.410 7.795 1.00 96.12 270 GLU A N 1
ATOM 2085 C CA . GLU A 1 270 ? 6.171 -6.875 9.093 1.00 96.12 270 GLU A CA 1
ATOM 2086 C C . GLU A 1 270 ? 5.446 -8.132 9.579 1.00 96.12 270 GLU A C 1
ATOM 2088 O O . GLU A 1 270 ? 6.078 -9.003 10.163 1.00 96.12 270 GLU A O 1
ATOM 2093 N N . ALA A 1 271 ? 4.155 -8.293 9.270 1.00 96.75 271 ALA A N 1
ATOM 2094 C CA . ALA A 1 271 ? 3.440 -9.538 9.554 1.00 96.75 271 ALA A CA 1
ATOM 2095 C C . ALA A 1 271 ? 4.038 -10.728 8.792 1.00 96.75 271 ALA A C 1
ATOM 2097 O O . ALA A 1 271 ? 4.235 -11.789 9.376 1.00 96.75 271 ALA A O 1
ATOM 2098 N N . LEU A 1 272 ? 4.359 -10.542 7.505 1.00 94.31 272 LEU A N 1
ATOM 2099 C CA . LEU A 1 272 ? 5.015 -11.570 6.700 1.00 94.31 272 LEU A CA 1
ATOM 2100 C C . LEU A 1 272 ? 6.398 -11.905 7.271 1.00 94.31 272 LEU A C 1
ATOM 2102 O O . LEU A 1 272 ? 6.687 -13.075 7.476 1.00 94.31 272 LEU A O 1
ATOM 2106 N N . LYS A 1 273 ? 7.218 -10.896 7.591 1.00 93.44 273 LYS A N 1
ATOM 2107 C CA . LYS A 1 273 ? 8.552 -11.101 8.178 1.00 93.44 273 LYS A CA 1
ATOM 2108 C C . LYS A 1 273 ? 8.506 -11.810 9.530 1.00 93.44 273 LYS A C 1
ATOM 2110 O O . LYS A 1 273 ? 9.275 -12.739 9.741 1.00 93.44 273 LYS A O 1
ATOM 2115 N N . LEU A 1 274 ? 7.585 -11.421 10.413 1.00 93.19 274 LEU A N 1
ATOM 2116 C CA . LEU A 1 274 ? 7.400 -12.069 11.713 1.00 93.19 274 LEU A CA 1
ATOM 2117 C C . LEU A 1 274 ? 6.954 -13.526 11.566 1.00 93.19 274 LEU A C 1
ATOM 2119 O O . LEU A 1 274 ? 7.406 -14.373 12.326 1.00 93.19 274 LEU A O 1
ATOM 2123 N N . ALA A 1 275 ? 6.089 -13.819 10.593 1.00 93.06 275 ALA A N 1
ATOM 2124 C CA . ALA A 1 275 ? 5.571 -15.164 10.371 1.00 93.06 275 ALA A CA 1
ATOM 2125 C C . ALA A 1 275 ? 6.574 -16.112 9.696 1.00 93.06 275 ALA A C 1
ATOM 2127 O O . ALA A 1 275 ? 6.455 -17.321 9.857 1.00 93.06 275 ALA A O 1
ATOM 2128 N N . THR A 1 276 ? 7.519 -15.589 8.910 1.00 91.50 276 THR A N 1
ATOM 2129 C CA . THR A 1 276 ? 8.386 -16.419 8.055 1.00 91.50 276 THR A CA 1
ATOM 2130 C C . THR A 1 276 ? 9.873 -16.262 8.311 1.00 91.50 276 THR A C 1
ATOM 2132 O O . THR A 1 276 ? 10.648 -16.923 7.633 1.00 91.50 276 THR A O 1
ATOM 2135 N N . THR A 1 277 ? 10.271 -15.325 9.176 1.00 89.50 277 THR A N 1
ATOM 2136 C CA . THR A 1 277 ? 11.663 -14.907 9.426 1.00 89.50 277 THR A CA 1
ATOM 2137 C C . THR A 1 277 ? 12.455 -14.518 8.172 1.00 89.50 277 THR A C 1
ATOM 2139 O O . THR A 1 277 ? 13.662 -14.319 8.242 1.00 89.50 277 THR A O 1
ATOM 2142 N N . CYS A 1 278 ? 11.791 -14.306 7.030 1.00 85.88 278 CYS A N 1
ATOM 2143 C CA . CYS A 1 278 ? 12.426 -14.046 5.733 1.00 85.88 278 CYS A CA 1
ATOM 2144 C C . CYS A 1 278 ? 13.224 -12.736 5.654 1.00 85.88 278 CYS A C 1
ATOM 2146 O O . CYS A 1 278 ? 14.018 -12.533 4.742 1.00 85.88 278 CYS A O 1
ATOM 2148 N N . ALA A 1 279 ? 13.026 -11.802 6.578 1.00 86.00 279 ALA A N 1
ATOM 2149 C CA . ALA A 1 279 ? 13.856 -10.615 6.687 1.00 86.00 279 ALA A CA 1
ATOM 2150 C C . ALA A 1 279 ? 13.820 -10.092 8.118 1.00 86.00 279 ALA A C 1
ATOM 2152 O O . ALA A 1 279 ? 12.934 -10.424 8.905 1.00 86.00 279 ALA A O 1
ATOM 2153 N N . LYS A 1 280 ? 14.772 -9.217 8.445 1.00 85.81 280 LYS A N 1
ATOM 2154 C CA . LYS A 1 280 ? 14.767 -8.529 9.731 1.00 85.81 280 LYS A CA 1
ATOM 2155 C C . LYS A 1 280 ? 13.521 -7.648 9.859 1.00 85.81 280 LYS A C 1
ATOM 2157 O O . LYS A 1 280 ? 13.181 -6.887 8.947 1.00 85.81 280 LYS A O 1
ATOM 2162 N N . ASN A 1 281 ? 12.881 -7.748 11.017 1.00 87.44 281 ASN A N 1
ATOM 2163 C CA . ASN A 1 281 ? 11.738 -6.919 11.372 1.00 87.44 281 ASN A CA 1
ATOM 2164 C C . ASN A 1 281 ? 12.147 -5.449 11.529 1.00 87.44 281 ASN A C 1
ATOM 2166 O O . ASN A 1 281 ? 13.293 -5.124 11.858 1.00 87.44 281 ASN A O 1
ATOM 2170 N N . LEU A 1 282 ? 11.171 -4.568 11.340 1.00 88.75 282 LEU A N 1
ATOM 2171 C CA . LEU A 1 282 ? 11.231 -3.157 11.671 1.00 88.75 282 LEU A CA 1
ATOM 2172 C C . LEU A 1 282 ? 11.717 -2.990 13.110 1.00 88.75 282 LEU A C 1
ATOM 2174 O O . LEU A 1 282 ? 11.252 -3.685 14.017 1.00 88.75 282 LEU A O 1
ATOM 2178 N N . ASP A 1 283 ? 12.592 -2.010 13.328 1.00 82.31 283 ASP A N 1
ATOM 2179 C CA . ASP A 1 283 ? 13.071 -1.624 14.656 1.00 82.31 283 ASP A CA 1
ATOM 2180 C C . ASP A 1 283 ? 11.988 -0.832 15.413 1.00 82.31 283 ASP A C 1
ATOM 2182 O O . ASP A 1 283 ? 12.124 0.348 15.697 1.00 82.31 283 ASP A O 1
ATOM 2186 N N . ASN A 1 284 ? 10.852 -1.498 15.626 1.00 88.06 284 ASN A N 1
ATOM 2187 C CA . ASN A 1 284 ? 9.607 -1.136 16.300 1.00 88.06 284 ASN A CA 1
ATOM 2188 C C . ASN A 1 284 ? 8.836 0.128 15.865 1.00 88.06 284 ASN A C 1
ATOM 2190 O O . ASN A 1 284 ? 7.634 0.181 16.141 1.00 88.06 284 ASN A O 1
ATOM 2194 N N . TYR A 1 285 ? 9.433 1.097 15.161 1.00 91.88 285 TYR A N 1
ATOM 2195 C CA . TYR A 1 285 ? 8.736 2.327 14.765 1.00 91.88 285 TYR A CA 1
ATOM 2196 C C . TYR A 1 285 ? 9.133 2.836 13.371 1.00 91.88 285 TYR A C 1
ATOM 2198 O O . TYR A 1 285 ? 10.302 3.083 13.086 1.00 91.88 285 TYR A O 1
ATOM 2206 N N . MET A 1 286 ? 8.127 3.086 12.527 1.00 93.62 286 MET A N 1
ATOM 2207 C CA . MET A 1 286 ? 8.238 3.747 11.224 1.00 93.62 286 MET A CA 1
ATOM 2208 C C . MET A 1 286 ? 7.312 4.965 11.177 1.00 93.62 286 MET A C 1
ATOM 2210 O O . MET A 1 286 ? 6.119 4.869 11.467 1.00 93.62 286 MET A O 1
ATOM 2214 N N . MET A 1 287 ? 7.841 6.106 10.746 1.00 91.38 287 MET A N 1
ATOM 2215 C CA . MET A 1 287 ? 7.083 7.313 10.417 1.00 91.38 287 MET A CA 1
ATOM 2216 C C . MET A 1 287 ? 7.054 7.534 8.910 1.00 91.38 287 MET A C 1
ATOM 2218 O O . MET A 1 287 ? 8.055 7.317 8.232 1.00 91.38 287 MET A O 1
ATOM 2222 N N . TYR A 1 288 ? 5.934 8.044 8.408 1.00 91.31 288 TYR A N 1
ATOM 2223 C CA . TYR A 1 288 ? 5.761 8.485 7.031 1.00 91.31 288 TYR A CA 1
ATOM 2224 C C . TYR A 1 288 ? 5.217 9.917 6.990 1.00 91.31 288 TYR A C 1
ATOM 2226 O O . TYR A 1 288 ? 4.241 10.243 7.672 1.00 91.31 288 TYR A O 1
ATOM 2234 N N . THR A 1 289 ? 5.818 10.761 6.150 1.00 88.62 289 THR A N 1
ATOM 2235 C CA . THR A 1 289 ? 5.231 12.028 5.709 1.00 88.62 289 THR A CA 1
ATOM 2236 C C . THR A 1 289 ? 5.350 12.172 4.199 1.00 88.62 289 THR A C 1
ATOM 2238 O O . THR A 1 289 ? 6.406 11.959 3.604 1.00 88.62 289 THR A O 1
ATOM 2241 N N . GLY A 1 290 ? 4.234 12.545 3.588 1.00 81.00 290 GLY A N 1
ATOM 2242 C CA . GLY A 1 290 ? 4.113 12.749 2.158 1.00 81.00 290 GLY A CA 1
ATOM 2243 C C . GLY A 1 290 ? 3.819 14.190 1.756 1.00 81.00 290 GLY A C 1
ATOM 2244 O O . GLY A 1 290 ? 3.381 14.389 0.627 1.00 81.00 290 GLY A O 1
ATOM 2245 N N . SER A 1 291 ? 3.975 15.175 2.649 1.00 74.44 291 SER A N 1
ATOM 2246 C CA . SER A 1 291 ? 3.812 16.598 2.302 1.00 74.44 291 SER A CA 1
ATOM 2247 C C . SER A 1 291 ? 5.021 17.132 1.528 1.00 74.44 291 SER A C 1
ATOM 2249 O O . SER A 1 291 ? 4.864 17.694 0.452 1.00 74.44 291 SER A O 1
ATOM 2251 N N . ASP A 1 292 ? 6.233 16.841 2.000 1.00 67.06 292 ASP A N 1
ATOM 2252 C CA . ASP A 1 292 ? 7.475 17.415 1.474 1.00 67.06 292 ASP A CA 1
ATOM 2253 C C . ASP A 1 292 ? 8.213 16.323 0.682 1.00 67.06 292 ASP A C 1
ATOM 2255 O O . ASP A 1 292 ? 9.192 15.747 1.150 1.00 67.06 292 ASP A O 1
ATOM 2259 N N . SER A 1 293 ? 7.688 15.973 -0.502 1.00 71.62 293 SER A N 1
ATOM 2260 C CA . SER A 1 293 ? 8.062 14.759 -1.257 1.00 71.62 293 SER A CA 1
ATOM 2261 C C . SER A 1 293 ? 7.659 13.459 -0.524 1.00 71.62 293 SER A C 1
ATOM 2263 O O . SER A 1 293 ? 6.528 13.374 -0.035 1.00 71.62 293 SER A O 1
ATOM 2265 N N . VAL A 1 294 ? 8.517 12.434 -0.509 1.00 77.25 294 VAL A N 1
ATOM 2266 C CA . VAL A 1 294 ? 8.346 11.166 0.215 1.00 77.25 294 VAL A CA 1
ATOM 2267 C C . VAL A 1 294 ? 9.446 11.042 1.260 1.00 77.25 294 VAL A C 1
ATOM 2269 O O . VAL A 1 294 ? 10.623 10.942 0.918 1.00 77.25 294 VAL A O 1
ATOM 2272 N N . TYR A 1 295 ? 9.063 11.009 2.535 1.00 83.12 295 TYR A N 1
ATOM 2273 C CA . TYR A 1 295 ? 10.000 10.788 3.629 1.00 83.12 295 TYR A CA 1
ATOM 2274 C C . TYR A 1 295 ? 9.492 9.712 4.577 1.00 83.12 295 TYR A C 1
ATOM 2276 O O . TYR A 1 295 ? 8.369 9.776 5.088 1.00 83.12 295 TYR A O 1
ATOM 2284 N N . THR A 1 296 ? 10.360 8.740 4.835 1.00 86.69 296 THR A N 1
ATOM 2285 C CA . THR A 1 296 ? 10.167 7.714 5.852 1.00 86.69 296 THR A CA 1
ATOM 2286 C C . THR A 1 296 ? 11.324 7.751 6.834 1.00 86.69 296 THR A C 1
ATOM 2288 O O . THR A 1 296 ? 12.477 7.915 6.435 1.00 86.69 296 THR A O 1
ATOM 2291 N N . TYR A 1 297 ? 11.022 7.577 8.114 1.00 87.19 297 TYR A N 1
ATOM 2292 C CA . TYR A 1 297 ? 12.035 7.486 9.157 1.00 87.19 297 TYR A CA 1
ATOM 2293 C C . TYR A 1 297 ? 11.737 6.309 10.070 1.00 87.19 297 TYR A C 1
ATOM 2295 O O . TYR A 1 297 ? 10.644 6.222 10.631 1.00 87.19 297 TYR A O 1
ATOM 2303 N N . THR A 1 298 ? 12.719 5.429 10.205 1.00 88.44 298 THR A N 1
ATOM 2304 C CA . THR A 1 298 ? 12.666 4.251 11.066 1.00 88.44 298 THR A CA 1
ATOM 2305 C C . THR A 1 298 ? 13.646 4.444 12.211 1.00 88.44 298 THR A C 1
ATOM 2307 O O . THR A 1 298 ? 14.783 4.865 11.986 1.00 88.44 298 THR A O 1
ATOM 2310 N N . PHE A 1 299 ? 13.213 4.161 13.435 1.00 88.69 299 PHE A N 1
ATOM 2311 C CA . PHE A 1 299 ? 14.058 4.260 14.619 1.00 88.69 299 PHE A CA 1
ATOM 2312 C C . PHE A 1 299 ? 13.538 3.357 15.733 1.00 88.69 299 PHE A C 1
ATOM 2314 O O . PHE A 1 299 ? 12.330 3.213 15.891 1.00 88.69 299 PHE A O 1
ATOM 2321 N N . GLN A 1 300 ? 14.453 2.851 16.560 1.00 90.75 300 GLN A N 1
ATOM 2322 C CA . GLN A 1 300 ? 14.101 2.125 17.773 1.00 90.75 300 GLN A CA 1
ATOM 2323 C C . GLN A 1 300 ? 13.502 3.065 18.819 1.00 90.75 300 GLN A C 1
ATOM 2325 O O . GLN A 1 300 ? 14.211 3.836 19.478 1.00 90.75 300 GLN A O 1
ATOM 2330 N N . HIS A 1 301 ? 12.195 2.979 19.022 1.00 90.25 301 HIS A N 1
ATOM 2331 C CA . HIS A 1 301 ? 11.547 3.594 20.166 1.00 90.25 301 HIS A CA 1
ATOM 2332 C C . HIS A 1 301 ? 11.900 2.814 21.443 1.00 90.25 301 HIS A C 1
ATOM 2334 O O . HIS A 1 301 ? 11.751 1.593 21.515 1.00 90.25 301 HIS A O 1
ATOM 2340 N N . GLN A 1 302 ? 12.389 3.513 22.466 1.00 89.81 302 GLN A N 1
ATOM 2341 C CA . GLN A 1 302 ? 12.869 2.875 23.692 1.00 89.81 302 GLN A CA 1
ATOM 2342 C C . GLN A 1 302 ? 11.705 2.452 24.596 1.00 89.81 302 GLN A C 1
ATOM 2344 O O . GLN A 1 302 ? 10.728 3.188 24.775 1.00 89.81 302 GLN A O 1
ATOM 2349 N N . LYS A 1 303 ? 11.800 1.246 25.165 1.00 85.62 303 LYS A N 1
ATOM 2350 C CA . LYS A 1 303 ? 10.871 0.777 26.198 1.00 85.62 303 LYS A CA 1
ATOM 2351 C C . LYS A 1 303 ? 11.116 1.589 27.473 1.00 85.62 303 LYS A C 1
ATOM 2353 O O . LYS A 1 303 ? 12.260 1.804 27.857 1.00 85.62 303 LYS A O 1
ATOM 2358 N N . LYS A 1 304 ? 10.042 2.059 28.110 1.00 76.69 304 LYS A N 1
ATOM 2359 C CA . LYS A 1 304 ? 10.107 2.784 29.387 1.00 76.69 304 LYS A CA 1
ATOM 2360 C C . LYS A 1 304 ? 10.079 1.777 30.543 1.00 76.69 304 LYS A C 1
ATOM 2362 O O . LYS A 1 304 ? 9.129 0.997 30.629 1.00 76.69 304 LYS A O 1
ATOM 2367 N N . ASP A 1 305 ? 11.085 1.796 31.416 1.00 77.00 305 ASP A N 1
ATOM 2368 C CA . ASP A 1 305 ? 11.156 0.908 32.595 1.00 77.00 305 ASP A CA 1
ATOM 2369 C C . ASP A 1 305 ? 10.042 1.200 33.616 1.00 77.00 305 ASP A C 1
ATOM 2371 O O . ASP A 1 305 ? 9.565 0.305 34.319 1.00 77.00 305 ASP A O 1
ATOM 2375 N N . ASP A 1 306 ? 9.599 2.457 33.660 1.00 69.50 306 ASP A N 1
ATOM 2376 C CA . ASP A 1 306 ? 8.490 2.981 34.460 1.00 69.50 306 ASP A CA 1
ATOM 2377 C C . ASP A 1 306 ? 7.145 2.969 33.714 1.00 69.50 306 ASP A C 1
ATOM 2379 O O . ASP A 1 306 ? 6.182 3.614 34.130 1.00 69.50 306 ASP A O 1
ATOM 2383 N N . CYS A 1 307 ? 7.049 2.245 32.592 1.00 64.56 307 CYS A N 1
ATOM 2384 C CA . CYS A 1 307 ? 5.801 2.150 31.849 1.00 64.56 307 CYS A CA 1
ATOM 2385 C C . CYS A 1 307 ? 4.703 1.499 32.711 1.00 64.56 307 CYS A C 1
ATOM 2387 O O . CYS A 1 307 ? 4.896 0.372 33.168 1.00 64.56 307 CYS A O 1
ATOM 2389 N N . PRO A 1 308 ? 3.512 2.115 32.840 1.00 59.47 308 PRO A N 1
ATOM 2390 C CA . PRO A 1 308 ? 2.432 1.584 33.676 1.00 59.47 308 PRO A CA 1
ATOM 2391 C C . PRO A 1 308 ? 1.794 0.295 33.137 1.00 59.47 308 PRO A C 1
ATOM 2393 O O . PRO A 1 308 ? 0.919 -0.257 33.794 1.00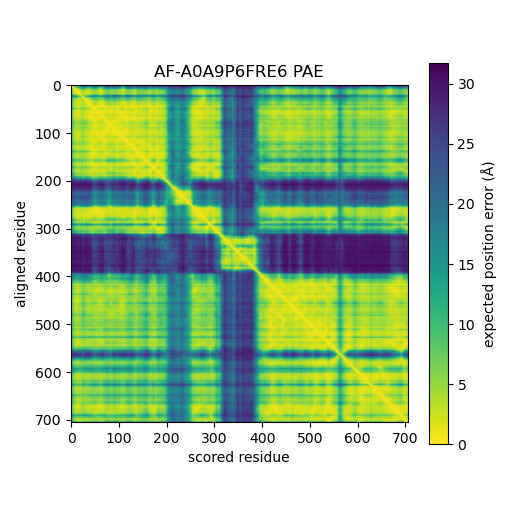 59.47 308 PRO A O 1
ATOM 2396 N N . VAL A 1 309 ? 2.179 -0.152 31.935 1.00 65.62 309 VAL A N 1
ATOM 2397 C CA . VAL A 1 309 ? 1.629 -1.354 31.288 1.00 65.62 309 VAL A CA 1
ATOM 2398 C C . VAL A 1 309 ? 2.697 -2.431 31.105 1.00 65.62 309 VAL A C 1
ATOM 2400 O O . VAL A 1 309 ? 2.480 -3.558 31.521 1.00 65.62 309 VAL A O 1
ATOM 2403 N N . CYS A 1 310 ? 3.859 -2.114 30.518 1.00 68.62 310 CYS A N 1
ATOM 2404 C CA . CYS A 1 310 ? 4.911 -3.112 30.249 1.00 68.62 310 CYS A CA 1
ATOM 2405 C C . CYS A 1 310 ? 6.159 -3.009 31.148 1.00 68.62 310 CYS A C 1
ATOM 2407 O O . CYS A 1 310 ? 7.147 -3.708 30.895 1.00 68.62 310 CYS A O 1
ATOM 2409 N N . GLY A 1 311 ? 6.178 -2.082 32.110 1.00 61.88 311 GLY A N 1
ATOM 2410 C CA . GLY A 1 311 ? 7.272 -1.911 33.068 1.00 61.88 311 GLY A CA 1
ATOM 2411 C C . GLY A 1 311 ? 7.156 -2.885 34.243 1.00 61.88 311 GLY A C 1
ATOM 2412 O O . GLY A 1 311 ? 6.062 -3.303 34.604 1.00 61.88 311 GLY A O 1
ATOM 2413 N N . GLN A 1 312 ? 8.290 -3.250 34.851 1.00 52.94 312 GLN A N 1
ATOM 2414 C CA . GLN A 1 312 ? 8.340 -4.127 36.038 1.00 52.94 312 GLN A CA 1
ATOM 2415 C C . GLN A 1 312 ? 8.170 -3.361 37.362 1.00 52.94 312 GLN A C 1
ATOM 2417 O O . GLN A 1 312 ? 8.230 -3.945 38.443 1.00 52.94 312 GLN A O 1
ATOM 2422 N N . SER A 1 313 ? 8.005 -2.041 37.301 1.00 44.97 313 SER A N 1
ATOM 2423 C CA . SER A 1 313 ? 7.888 -1.197 38.481 1.00 44.97 313 SER A CA 1
ATOM 2424 C C . SER A 1 313 ? 6.425 -1.074 38.913 1.00 44.97 313 SER A C 1
ATOM 2426 O O . SER A 1 313 ? 5.587 -0.490 38.228 1.00 44.97 313 SER A O 1
ATOM 2428 N N . GLU A 1 314 ? 6.115 -1.611 40.095 1.00 36.16 314 GLU A N 1
ATOM 2429 C CA . GLU A 1 314 ? 4.858 -1.316 40.781 1.00 36.16 314 GLU A CA 1
ATOM 2430 C C . GLU A 1 314 ? 4.775 0.192 41.042 1.00 36.16 314 GLU A C 1
ATOM 2432 O O . GLU A 1 314 ? 5.409 0.724 41.959 1.00 36.16 314 GLU A O 1
ATOM 2437 N N . THR A 1 315 ? 3.966 0.904 40.263 1.00 38.78 315 THR A N 1
ATOM 2438 C CA . THR A 1 315 ? 3.626 2.284 40.606 1.00 38.78 315 THR A CA 1
ATOM 2439 C C . THR A 1 315 ? 2.561 2.245 41.695 1.00 38.78 315 THR A C 1
ATOM 2441 O O . THR A 1 315 ? 1.370 2.084 41.429 1.00 38.78 315 THR A O 1
ATOM 2444 N N . LYS A 1 316 ? 2.987 2.371 42.953 1.00 40.00 316 LYS A N 1
ATOM 2445 C CA . LYS A 1 316 ? 2.069 2.479 44.091 1.00 40.00 316 LYS A CA 1
ATOM 2446 C C . LYS A 1 316 ? 1.394 3.843 44.062 1.00 40.00 316 LYS A C 1
ATOM 2448 O O . LYS A 1 316 ? 2.039 4.874 44.231 1.00 40.00 316 LYS A O 1
ATOM 2453 N N . MET A 1 317 ? 0.084 3.836 43.845 1.00 47.91 317 MET A N 1
ATOM 2454 C CA . MET A 1 317 ? -0.745 5.030 43.930 1.00 47.91 317 MET A CA 1
ATOM 2455 C C . MET A 1 317 ? -1.512 5.009 45.249 1.00 47.91 317 MET A C 1
ATOM 2457 O O . MET A 1 317 ? -2.390 4.175 45.458 1.00 47.91 317 MET A O 1
ATOM 2461 N N . GLU A 1 318 ? -1.187 5.937 46.141 1.00 56.81 318 GLU A N 1
ATOM 2462 C CA . GLU A 1 318 ? -1.939 6.146 47.373 1.00 56.81 318 GLU A CA 1
ATOM 2463 C C . GLU A 1 318 ? -3.033 7.185 47.122 1.00 56.81 318 GLU A C 1
ATOM 2465 O O . GLU A 1 318 ? -2.759 8.364 46.898 1.00 56.81 318 GLU A O 1
ATOM 2470 N N . PHE A 1 319 ? -4.293 6.750 47.155 1.00 62.16 319 PHE A N 1
ATOM 2471 C CA . PHE A 1 319 ? -5.438 7.655 47.186 1.00 62.16 319 PHE A CA 1
ATOM 2472 C C . PHE A 1 319 ? -6.120 7.553 48.550 1.00 62.16 319 PHE A C 1
ATOM 2474 O O . PHE A 1 319 ? -6.465 6.464 49.012 1.00 62.16 319 PHE A O 1
ATOM 2481 N N . SER A 1 320 ? -6.297 8.689 49.224 1.00 71.31 320 SER A N 1
ATOM 2482 C CA . SER A 1 320 ? -6.889 8.706 50.562 1.00 71.31 320 SER A CA 1
ATOM 2483 C C . SER A 1 320 ? -8.362 8.306 50.506 1.00 71.31 320 SER A C 1
ATOM 2485 O O . SER A 1 320 ? -9.164 8.975 49.859 1.00 71.31 320 SER A O 1
ATOM 2487 N N . ARG A 1 321 ? -8.744 7.259 51.247 1.00 65.94 321 ARG A N 1
ATOM 2488 C CA . ARG A 1 321 ? -10.132 6.753 51.315 1.00 65.94 321 ARG A CA 1
ATOM 2489 C C . ARG A 1 321 ? -11.127 7.742 51.935 1.00 65.94 321 ARG A C 1
ATOM 2491 O O . ARG A 1 321 ? -12.334 7.570 51.792 1.00 65.94 321 ARG A O 1
ATOM 2498 N N . THR A 1 322 ? -10.614 8.785 52.585 1.00 76.25 322 THR A N 1
ATOM 2499 C CA . THR A 1 322 ? -11.394 9.868 53.195 1.00 76.25 322 THR A CA 1
ATOM 2500 C C . THR A 1 322 ? -11.797 10.974 52.217 1.00 76.25 322 THR A C 1
ATOM 2502 O O . THR A 1 322 ? -12.548 11.865 52.614 1.00 76.25 322 THR A O 1
ATOM 2505 N N . LYS A 1 323 ? -11.294 10.936 50.975 1.00 80.69 323 LYS A N 1
ATOM 2506 C CA . LYS A 1 323 ? -11.641 11.873 49.898 1.00 80.69 323 LYS A CA 1
ATOM 2507 C C . LYS A 1 323 ? -12.919 11.449 49.176 1.00 80.69 323 LYS A C 1
ATOM 2509 O O . LYS A 1 323 ? -13.306 10.276 49.219 1.00 80.69 323 LYS A O 1
ATOM 2514 N N . THR A 1 324 ? -13.589 12.410 48.550 1.00 86.44 324 THR A N 1
ATOM 2515 C CA . THR A 1 324 ? -14.891 12.187 47.912 1.00 86.44 324 THR A CA 1
ATOM 2516 C C . THR A 1 324 ? -14.765 11.496 46.550 1.00 86.44 324 THR A C 1
ATOM 2518 O O . THR A 1 324 ? -13.681 11.418 45.965 1.00 86.44 324 THR A O 1
ATOM 2521 N N . LEU A 1 325 ? -15.878 10.975 46.022 1.00 81.19 325 LEU A N 1
ATOM 2522 C CA . LEU A 1 325 ? -15.932 10.478 44.642 1.00 81.19 325 LEU A CA 1
ATOM 2523 C C . LEU A 1 325 ? -15.648 11.604 43.627 1.00 81.19 325 LEU A C 1
ATOM 2525 O O . LEU A 1 325 ? -15.093 11.338 42.562 1.00 81.19 325 LEU A O 1
ATOM 2529 N N . GLU A 1 326 ? -15.971 12.855 43.969 1.00 82.25 326 GLU A N 1
ATOM 2530 C CA . GLU A 1 326 ? -15.603 14.048 43.199 1.00 82.25 326 GLU A CA 1
ATOM 2531 C C . GLU A 1 326 ? -14.089 14.305 43.205 1.00 82.25 326 GLU A C 1
ATOM 2533 O O . GLU A 1 326 ? -13.500 14.429 42.133 1.00 82.25 326 GLU A O 1
ATOM 2538 N N . ASP A 1 327 ? -13.430 14.252 44.368 1.00 79.81 327 ASP A N 1
ATOM 2539 C CA . ASP A 1 327 ? -11.966 14.374 44.467 1.00 79.81 327 ASP A CA 1
ATOM 2540 C C . ASP A 1 327 ? -11.250 13.283 43.658 1.00 79.81 327 ASP A C 1
ATOM 2542 O O . ASP A 1 327 ? -10.191 13.507 43.070 1.00 79.81 327 ASP A O 1
ATOM 2546 N N . PHE A 1 328 ? -11.812 12.073 43.646 1.00 78.56 328 PHE A N 1
ATOM 2547 C CA . PHE A 1 328 ? -11.295 10.953 42.864 1.00 78.56 328 PHE A CA 1
ATOM 2548 C C . PHE A 1 328 ? -11.474 11.188 41.365 1.00 78.56 328 PHE A C 1
ATOM 2550 O O . PHE A 1 328 ? -10.553 10.965 40.580 1.00 78.56 328 PHE A O 1
ATOM 2557 N N . MET A 1 329 ? -12.642 11.693 40.968 1.00 75.38 329 MET A N 1
ATOM 2558 C CA . MET A 1 329 ? -12.928 12.077 39.594 1.00 75.38 329 MET A CA 1
ATOM 2559 C C . MET A 1 329 ? -11.982 13.180 39.105 1.00 75.38 329 MET A C 1
ATOM 2561 O O . MET A 1 329 ? -11.485 13.089 37.984 1.00 75.38 329 MET A O 1
ATOM 2565 N N . ASP A 1 330 ? -11.714 14.195 39.919 1.00 76.38 330 ASP A N 1
ATOM 2566 C CA . ASP A 1 330 ? -10.846 15.310 39.543 1.00 76.38 330 ASP A CA 1
ATOM 2567 C C . ASP A 1 330 ? -9.368 14.911 39.540 1.00 76.38 330 ASP A C 1
ATOM 2569 O O . ASP A 1 330 ? -8.649 15.236 38.596 1.00 76.38 330 ASP A O 1
ATOM 2573 N N . HIS A 1 331 ? -8.939 14.066 40.481 1.00 71.94 331 HIS A N 1
ATOM 2574 C CA . HIS A 1 331 ? -7.604 13.468 40.457 1.00 71.94 331 HIS A CA 1
ATOM 2575 C C . HIS A 1 331 ? -7.335 12.666 39.170 1.00 71.94 331 HIS A C 1
ATOM 2577 O O . HIS A 1 331 ? -6.227 12.697 38.634 1.00 71.94 331 HIS A O 1
ATOM 2583 N N . LEU A 1 332 ? -8.348 11.973 38.639 1.00 64.19 332 LEU A N 1
ATOM 2584 C CA . LEU A 1 332 ? -8.249 11.262 37.361 1.00 64.19 332 LEU A CA 1
ATOM 2585 C C . LEU A 1 332 ? -8.245 12.203 36.141 1.00 64.19 332 LEU A C 1
ATOM 2587 O O . LEU A 1 332 ? -7.641 11.867 35.122 1.00 64.19 332 LEU A O 1
ATOM 2591 N N . LYS A 1 333 ? -8.894 13.373 36.228 1.00 64.50 333 LYS A N 1
ATOM 2592 C CA . LYS A 1 333 ? -8.888 14.401 35.168 1.00 64.50 333 LYS A CA 1
ATOM 2593 C C . LYS A 1 333 ? -7.564 15.166 35.091 1.00 64.50 333 LYS A C 1
ATOM 2595 O O . LYS A 1 333 ? -7.179 15.590 34.005 1.00 64.50 333 LYS A O 1
ATOM 2600 N N . GLU A 1 334 ? -6.882 15.363 36.219 1.00 59.81 334 GLU A N 1
ATOM 2601 C CA . GLU A 1 334 ? -5.647 16.159 36.308 1.00 59.81 334 GLU A CA 1
ATOM 2602 C C . GLU A 1 334 ? -4.383 15.400 35.877 1.00 59.81 334 GLU A C 1
ATOM 2604 O O . GLU A 1 334 ? -3.361 16.022 35.582 1.00 59.81 334 GLU A O 1
ATOM 2609 N N . LYS A 1 335 ? -4.438 14.064 35.796 1.00 58.75 335 LYS A N 1
ATOM 2610 C CA . LYS A 1 335 ? -3.296 13.246 35.375 1.00 58.75 335 LYS A CA 1
ATOM 2611 C C . LYS A 1 335 ? -3.076 13.301 33.855 1.00 58.75 335 LYS A C 1
ATOM 2613 O O . LYS A 1 335 ? -3.951 12.855 33.101 1.00 58.75 335 LYS A O 1
ATOM 2618 N N . PRO A 1 336 ? -1.895 13.755 33.382 1.00 42.56 336 PRO A N 1
ATOM 2619 C CA . PRO A 1 336 ? -1.575 13.828 31.953 1.00 42.56 336 PRO A CA 1
ATOM 2620 C C . PRO A 1 336 ? -1.698 12.480 31.225 1.00 42.56 336 PRO A C 1
ATOM 2622 O O . PRO A 1 336 ? -2.025 12.455 30.036 1.00 42.56 336 PRO A O 1
ATOM 2625 N N . GLU A 1 337 ? -1.475 11.374 31.945 1.00 41.62 337 GLU A N 1
ATOM 2626 C CA . GLU A 1 337 ? -1.566 9.995 31.449 1.00 41.62 337 GLU A CA 1
ATOM 2627 C C . GLU A 1 337 ? -2.994 9.397 31.357 1.00 41.62 337 GLU A C 1
ATOM 2629 O O . GLU A 1 337 ? -3.173 8.374 30.689 1.00 41.62 337 GLU A O 1
ATOM 2634 N N . ILE A 1 338 ? -4.025 9.995 31.984 1.00 51.00 338 ILE A N 1
ATOM 2635 C CA . ILE A 1 338 ? -5.371 9.378 32.110 1.00 51.00 338 ILE A CA 1
ATOM 2636 C C . ILE A 1 338 ? -6.473 10.090 31.294 1.00 51.00 338 ILE A C 1
ATOM 2638 O O . ILE A 1 338 ? -7.395 9.421 30.841 1.00 51.00 338 ILE A O 1
ATOM 2642 N N . GLN A 1 339 ? -6.365 11.393 31.006 1.00 48.31 339 GLN A N 1
ATOM 2643 C CA . GLN A 1 339 ? -7.177 12.144 30.012 1.00 48.31 339 GLN A CA 1
ATOM 2644 C C . GLN A 1 339 ? -8.705 11.866 29.965 1.00 48.31 339 GLN A C 1
ATOM 2646 O O . GLN A 1 339 ? -9.318 11.891 28.896 1.00 48.31 339 GLN A O 1
ATOM 2651 N N . LEU A 1 340 ? -9.362 11.650 31.110 1.00 52.62 340 LEU A N 1
ATOM 2652 C CA . LEU A 1 340 ? -10.819 11.463 31.171 1.00 52.62 340 LEU A CA 1
ATOM 2653 C C . LEU A 1 340 ? -11.551 12.817 31.101 1.00 52.62 340 LEU A C 1
ATOM 2655 O O . LEU A 1 340 ? -11.237 13.729 31.860 1.00 52.62 340 LEU A O 1
ATOM 2659 N N . LYS A 1 341 ? -12.548 12.965 30.210 1.00 54.16 341 LYS A N 1
ATOM 2660 C CA . LYS A 1 341 ? -13.323 14.218 30.051 1.00 54.16 341 LYS A CA 1
ATOM 2661 C C . LYS A 1 341 ? -14.619 14.221 30.864 1.00 54.16 341 LYS A C 1
ATOM 2663 O O . LYS A 1 341 ? -14.863 15.171 31.609 1.00 54.16 341 LYS A O 1
ATOM 2668 N N . LYS A 1 342 ? -15.455 13.182 30.743 1.00 60.50 342 LYS A N 1
ATOM 2669 C CA . LYS A 1 342 ? -16.700 13.028 31.518 1.00 60.50 342 LYS A CA 1
ATOM 2670 C C . LYS A 1 342 ? -16.875 11.585 32.006 1.00 60.50 342 LYS A C 1
ATOM 2672 O O . LYS A 1 342 ? -17.748 10.873 31.513 1.00 60.50 342 LYS A O 1
ATOM 2677 N N . PRO A 1 343 ? -16.070 11.142 32.983 1.00 67.00 343 PRO A N 1
ATOM 2678 C CA . PRO A 1 343 ? -16.131 9.768 33.456 1.00 67.00 343 PRO A CA 1
ATOM 2679 C C . PRO A 1 343 ? -17.460 9.483 34.168 1.00 67.00 343 PRO A C 1
ATOM 2681 O O . PRO A 1 343 ? -17.929 10.272 34.993 1.00 67.00 343 PRO A O 1
ATOM 2684 N N . SER A 1 344 ? -18.063 8.346 33.831 1.00 76.06 344 SER A N 1
ATOM 2685 C CA . SER A 1 344 ? -19.080 7.678 34.652 1.00 76.06 344 SER A CA 1
ATOM 2686 C C . SER A 1 344 ? -18.410 6.552 35.433 1.00 76.06 344 SER A C 1
ATOM 2688 O O . SER A 1 344 ? -17.560 5.884 34.865 1.00 76.06 344 SER A O 1
ATOM 2690 N N . PHE A 1 345 ? -18.774 6.322 36.691 1.00 81.06 345 PHE A N 1
ATOM 2691 C CA . PHE A 1 345 ? -18.176 5.320 37.575 1.00 81.06 345 PHE A CA 1
ATOM 2692 C C . PHE A 1 345 ? -19.195 4.236 37.931 1.00 81.06 345 PHE A C 1
ATOM 2694 O O . PHE A 1 345 ? -20.317 4.547 38.338 1.00 81.06 345 PHE A O 1
ATOM 2701 N N . ALA A 1 346 ? -18.800 2.968 37.843 1.00 72.25 346 ALA A N 1
ATOM 2702 C CA . ALA A 1 346 ? -19.596 1.830 38.304 1.00 72.25 346 ALA A CA 1
ATOM 2703 C C . ALA A 1 346 ? -18.734 0.813 39.058 1.00 72.25 346 ALA A C 1
ATOM 2705 O O . ALA A 1 346 ? -17.562 0.644 38.741 1.00 72.25 346 ALA A O 1
ATOM 2706 N N . VAL A 1 347 ? -19.320 0.120 40.033 1.00 78.56 347 VAL A N 1
ATOM 2707 C CA . VAL A 1 347 ? -18.675 -0.951 40.805 1.00 78.56 347 VAL A CA 1
ATOM 2708 C C . VAL A 1 347 ? -19.556 -2.186 40.780 1.00 78.56 347 VAL A C 1
ATOM 2710 O O . VAL A 1 347 ? -20.732 -2.117 41.138 1.00 78.56 347 VAL A O 1
ATOM 2713 N N . SER A 1 348 ? -19.004 -3.321 40.342 1.00 67.75 348 SER A N 1
ATOM 2714 C CA . SER A 1 348 ? -19.725 -4.604 40.242 1.00 67.75 348 SER A CA 1
ATOM 2715 C C . SER A 1 348 ? -21.092 -4.483 39.541 1.00 67.75 348 SER A C 1
ATOM 2717 O O . SER A 1 348 ? -22.101 -5.012 40.007 1.00 67.75 348 SER A O 1
ATOM 2719 N N . GLY A 1 349 ? -21.152 -3.704 38.454 1.00 53.59 349 GLY A N 1
ATOM 2720 C CA . GLY A 1 349 ? -22.380 -3.457 37.685 1.00 53.59 349 GLY A CA 1
ATOM 2721 C C . GLY A 1 349 ? -23.368 -2.458 38.307 1.00 53.59 349 GLY A C 1
ATOM 2722 O O . GLY A 1 349 ? -24.387 -2.158 37.686 1.00 53.59 349 GLY A O 1
ATOM 2723 N N . LYS A 1 350 ? -23.088 -1.900 39.495 1.00 74.56 350 LYS A N 1
ATOM 2724 C CA . LYS A 1 350 ? -23.889 -0.828 40.106 1.00 74.56 350 LYS A CA 1
ATOM 2725 C C . LYS A 1 350 ? -23.278 0.545 39.805 1.00 74.56 350 LYS A C 1
ATOM 2727 O O . LYS A 1 350 ? -22.100 0.754 40.093 1.00 74.56 350 LYS A O 1
ATOM 2732 N N . PRO A 1 351 ? -24.048 1.498 39.259 1.00 75.38 351 PRO A N 1
ATOM 2733 C CA . PRO A 1 351 ? -23.529 2.821 38.946 1.00 75.38 351 PRO A CA 1
ATOM 2734 C C . PRO A 1 351 ? -23.294 3.626 40.234 1.00 75.38 351 PRO A C 1
ATOM 2736 O O . PRO A 1 351 ? -24.218 3.844 41.015 1.00 75.38 351 PRO A O 1
ATOM 2739 N N . LEU A 1 352 ? -22.056 4.075 40.447 1.00 78.69 352 LEU A N 1
ATOM 2740 C CA . LEU A 1 352 ? -21.696 5.026 41.503 1.00 78.69 352 LEU A CA 1
ATOM 2741 C C . LEU A 1 352 ? -22.060 6.450 41.083 1.00 78.69 352 LEU A C 1
ATOM 2743 O O . LEU A 1 352 ? -22.612 7.209 41.876 1.00 78.69 352 LEU A O 1
ATOM 2747 N N . TYR A 1 353 ? -21.791 6.788 39.824 1.00 81.88 353 TYR A N 1
ATOM 2748 C CA . TYR A 1 353 ? -22.129 8.067 39.214 1.00 81.88 353 TYR A CA 1
ATOM 2749 C C . TYR A 1 353 ? -22.184 7.904 37.692 1.00 81.88 353 TYR A C 1
ATOM 2751 O O . TYR A 1 353 ? -21.279 7.322 37.106 1.00 81.88 353 TYR A O 1
ATOM 2759 N N . MET A 1 354 ? -23.237 8.389 37.036 1.00 72.00 354 MET A N 1
ATOM 2760 C CA . MET A 1 354 ? -23.424 8.239 35.587 1.00 72.00 354 MET A CA 1
ATOM 2761 C C . MET A 1 354 ? -23.767 9.585 34.967 1.00 72.00 354 MET A C 1
ATOM 2763 O O . MET A 1 354 ? -24.623 10.293 35.483 1.00 72.00 354 MET A O 1
ATOM 2767 N N . GLN A 1 355 ? -23.144 9.914 33.837 1.00 69.38 355 GLN A N 1
ATOM 2768 C CA . GLN A 1 355 ? -23.385 11.172 33.113 1.00 69.38 355 GLN A CA 1
ATOM 2769 C C . GLN A 1 355 ? -24.694 11.157 32.305 1.00 69.38 355 GLN A C 1
ATOM 2771 O O . GLN A 1 355 ? -25.243 12.206 31.965 1.00 69.38 355 GLN A O 1
ATOM 2776 N N . ALA A 1 356 ? -25.195 9.966 31.971 1.00 60.88 356 ALA A N 1
ATOM 2777 C CA . ALA A 1 356 ? -26.439 9.759 31.245 1.00 60.88 356 ALA A CA 1
ATOM 2778 C C . ALA A 1 356 ? -27.065 8.405 31.627 1.00 60.88 356 ALA A C 1
ATOM 2780 O O . ALA A 1 356 ? -26.331 7.467 31.943 1.00 60.88 356 ALA A O 1
ATOM 2781 N N . PRO A 1 357 ? -28.401 8.259 31.554 1.00 62.53 357 PRO A N 1
ATOM 2782 C CA . PRO A 1 357 ? -29.407 9.292 31.275 1.00 62.53 357 PRO A CA 1
ATOM 2783 C C . PRO A 1 357 ? -29.611 10.266 32.455 1.00 62.53 357 PRO A C 1
ATOM 2785 O O . PRO A 1 357 ? -29.278 9.947 33.592 1.00 62.53 357 PRO A O 1
ATOM 2788 N N . LYS A 1 358 ? -30.187 11.452 32.196 1.00 67.88 358 LYS A N 1
ATOM 2789 C CA . LYS A 1 358 ? -30.322 12.551 33.182 1.00 67.88 358 LYS A CA 1
ATOM 2790 C C . LYS A 1 358 ? -31.046 12.145 34.473 1.00 67.88 358 LYS A C 1
ATOM 2792 O O . LYS A 1 358 ? -30.691 12.611 35.541 1.00 67.88 358 LYS A O 1
ATOM 2797 N N . SER A 1 359 ? -32.014 11.236 34.381 1.00 66.06 359 SER A N 1
ATOM 2798 C CA . SER A 1 359 ? -32.712 10.683 35.547 1.00 66.06 359 SER A CA 1
ATOM 2799 C C . SER A 1 359 ? -31.790 9.889 36.478 1.00 66.06 359 SER A C 1
ATOM 2801 O O . SER A 1 359 ? -31.983 9.905 37.687 1.00 66.06 359 SER A O 1
ATOM 2803 N N . LEU A 1 360 ? -30.793 9.193 35.921 1.00 70.38 360 LEU A N 1
ATOM 2804 C CA . LEU A 1 360 ? -29.791 8.453 36.687 1.00 70.38 360 LEU A CA 1
ATOM 2805 C C . LEU A 1 360 ? -28.712 9.393 37.229 1.00 70.38 360 LEU A C 1
ATOM 2807 O O . LEU A 1 360 ? -28.263 9.221 38.354 1.00 70.38 360 LEU A O 1
ATOM 2811 N N . GLU A 1 361 ? -28.324 10.396 36.442 1.00 83.19 361 GLU A N 1
ATOM 2812 C CA . GLU A 1 361 ? -27.377 11.429 36.862 1.00 83.19 361 GLU A CA 1
ATOM 2813 C C . GLU A 1 361 ? -27.934 12.233 38.043 1.00 83.19 361 GLU A C 1
ATOM 2815 O O . GLU A 1 361 ? -27.276 12.323 39.071 1.00 83.19 361 GLU A O 1
ATOM 2820 N N . GLU A 1 362 ? -29.180 12.710 37.962 1.00 78.62 362 GLU A N 1
ATOM 2821 C CA . GLU A 1 362 ? -29.849 13.429 39.054 1.00 78.62 362 GLU A CA 1
ATOM 2822 C C . GLU A 1 362 ? -29.998 12.550 40.310 1.00 78.62 362 GLU A C 1
ATOM 2824 O O . GLU A 1 362 ? -29.847 13.045 41.427 1.00 78.62 362 GLU A O 1
ATOM 2829 N N . ALA A 1 363 ? -30.227 11.242 40.142 1.00 77.56 363 ALA A N 1
ATOM 2830 C CA . ALA A 1 363 ? -30.337 10.293 41.251 1.00 77.56 363 ALA A CA 1
ATOM 2831 C C . ALA A 1 363 ? -28.987 9.942 41.907 1.00 77.56 363 ALA A C 1
ATOM 2833 O O . ALA A 1 363 ? -28.944 9.662 43.105 1.00 77.56 363 ALA A O 1
ATOM 2834 N N . LEU A 1 364 ? -27.891 9.935 41.141 1.00 82.75 364 LEU A N 1
ATOM 2835 C CA . LEU A 1 364 ? -26.563 9.500 41.595 1.00 82.75 364 LEU A CA 1
ATOM 2836 C C . LEU A 1 364 ? -25.604 10.659 41.881 1.00 82.75 364 LEU A C 1
ATOM 2838 O O . LEU A 1 364 ? -24.578 10.444 42.521 1.00 82.75 364 LEU A O 1
ATOM 2842 N N . ARG A 1 365 ? -25.932 11.888 41.470 1.00 82.56 365 ARG A N 1
ATOM 2843 C CA . ARG A 1 365 ? -25.164 13.107 41.765 1.00 82.56 365 ARG A CA 1
ATOM 2844 C C . ARG A 1 365 ? -24.827 13.272 43.253 1.00 82.56 365 ARG A C 1
ATOM 2846 O O . ARG A 1 365 ? -23.683 13.620 43.527 1.00 82.56 365 ARG A O 1
ATOM 2853 N N . PRO A 1 366 ? -25.711 12.951 44.222 1.00 87.25 366 PRO A N 1
ATOM 2854 C CA . PRO A 1 366 ? -25.352 13.025 45.640 1.00 87.25 366 PRO A CA 1
ATOM 2855 C C . PRO A 1 366 ? -24.194 12.101 46.052 1.00 87.25 366 PRO A C 1
ATOM 2857 O O . PRO A 1 366 ? -23.621 12.284 47.121 1.00 87.25 366 PRO A O 1
ATOM 2860 N N . ASN A 1 367 ? -23.841 11.090 45.248 1.00 84.44 367 ASN A N 1
ATOM 2861 C CA . ASN A 1 367 ? -22.696 10.225 45.534 1.00 84.44 367 ASN A CA 1
ATOM 2862 C C . ASN A 1 367 ? -21.352 10.909 45.263 1.00 84.44 367 ASN A C 1
ATOM 2864 O O . ASN A 1 367 ? -20.349 10.444 45.790 1.00 84.44 367 ASN A O 1
ATOM 2868 N N . LEU A 1 368 ? -21.320 12.005 44.497 1.00 80.94 368 LEU A N 1
ATOM 2869 C CA . LEU A 1 368 ? -20.097 12.779 44.264 1.00 80.94 368 LEU A CA 1
ATOM 2870 C C . LEU A 1 368 ? -19.524 13.356 45.564 1.00 80.94 368 LEU A C 1
ATOM 2872 O O . LEU A 1 368 ? -18.313 13.353 45.745 1.00 80.94 368 LEU A O 1
ATOM 2876 N N . GLU A 1 369 ? -20.395 13.759 46.490 1.00 83.75 369 GLU A N 1
ATOM 2877 C CA . GLU A 1 369 ? -20.024 14.351 47.783 1.00 83.75 369 GLU A CA 1
ATOM 2878 C C . GLU A 1 369 ? -19.699 13.301 48.863 1.00 83.75 369 GLU A C 1
ATOM 2880 O O . GLU A 1 369 ? -19.200 13.637 49.937 1.00 83.75 369 GLU A O 1
ATOM 2885 N N . LYS A 1 370 ? -19.977 12.015 48.607 1.00 85.88 370 LYS A N 1
ATOM 2886 C CA . LYS A 1 370 ? -19.704 10.927 49.557 1.00 85.88 370 LYS A CA 1
ATOM 2887 C C . LYS A 1 370 ? -18.247 10.495 49.476 1.00 85.88 370 LYS A C 1
ATOM 2889 O O . LYS A 1 370 ? -17.634 10.521 48.407 1.00 85.88 370 LYS A O 1
ATOM 2894 N N . LYS A 1 371 ? -17.700 10.052 50.608 1.00 86.81 371 LYS A N 1
ATOM 2895 C CA . LYS A 1 371 ? -16.340 9.521 50.664 1.00 86.81 371 LYS A CA 1
ATOM 2896 C C . LYS A 1 371 ? -16.263 8.178 49.958 1.00 86.81 371 LYS A C 1
ATOM 2898 O O . LYS A 1 371 ? -17.206 7.390 50.000 1.00 86.81 371 LYS A O 1
ATOM 2903 N N . LEU A 1 372 ? -15.110 7.883 49.366 1.00 75.25 372 LEU A N 1
ATOM 2904 C CA . LEU A 1 372 ? -14.883 6.583 48.737 1.00 75.25 372 LEU A CA 1
ATOM 2905 C C . LEU A 1 372 ? -15.065 5.423 49.728 1.00 75.25 372 LEU A C 1
ATOM 2907 O O . LEU A 1 372 ? -15.626 4.400 49.356 1.00 75.25 372 LEU A O 1
ATOM 2911 N N . GLU A 1 373 ? -14.671 5.571 50.996 1.00 80.31 373 GLU A N 1
ATOM 2912 C CA . GLU A 1 373 ? -14.897 4.532 52.018 1.00 80.31 373 GLU A CA 1
ATOM 2913 C C . GLU A 1 373 ? -16.374 4.166 52.242 1.00 80.31 373 GLU A C 1
ATOM 2915 O O . GLU A 1 373 ? -16.660 3.027 52.606 1.00 80.31 373 GLU A O 1
ATOM 2920 N N . ASP A 1 374 ? -17.294 5.092 51.960 1.00 80.00 374 ASP A N 1
ATOM 2921 C CA . ASP A 1 374 ? -18.740 4.886 52.080 1.00 80.00 374 ASP A CA 1
ATOM 2922 C C . ASP A 1 374 ? -19.355 4.261 50.812 1.00 80.00 374 ASP A C 1
ATOM 2924 O O . ASP A 1 374 ? -20.518 3.849 50.816 1.00 80.00 374 ASP A O 1
ATOM 2928 N N . LEU A 1 375 ? -18.596 4.220 49.711 1.00 75.69 375 LEU A N 1
ATOM 2929 C CA . LEU A 1 375 ? -19.061 3.822 48.380 1.00 75.69 375 LEU A CA 1
ATOM 2930 C C . LEU A 1 375 ? -18.418 2.533 47.860 1.00 75.69 375 LEU A C 1
ATOM 2932 O O . LEU A 1 375 ? -19.042 1.848 47.049 1.00 75.69 375 LEU A O 1
ATOM 2936 N N . ILE A 1 376 ? -17.190 2.220 48.291 1.00 75.25 376 ILE A N 1
ATOM 2937 C CA . ILE A 1 376 ? -16.383 1.108 47.771 1.00 75.25 376 ILE A CA 1
ATOM 2938 C C . ILE A 1 376 ? -15.612 0.360 48.872 1.00 75.25 376 ILE A C 1
ATOM 2940 O O . ILE A 1 376 ? -15.061 0.941 49.815 1.00 75.25 376 ILE A O 1
ATOM 2944 N N . SER A 1 377 ? -15.533 -0.962 48.729 1.00 72.12 377 SER A N 1
ATOM 2945 C CA . SER A 1 377 ? -14.696 -1.848 49.539 1.00 72.12 377 SER A CA 1
ATOM 2946 C C . SER A 1 377 ? -13.259 -1.905 48.999 1.00 72.12 377 SER A C 1
ATOM 2948 O O . SER A 1 377 ? -13.001 -1.608 47.835 1.00 72.12 377 SER A O 1
ATOM 2950 N N . SER A 1 378 ? -12.288 -2.324 49.821 1.00 55.22 378 SER A N 1
ATOM 2951 C CA . SER A 1 378 ? -10.871 -2.406 49.418 1.00 55.22 378 SER A CA 1
ATOM 2952 C C . SER A 1 378 ? -10.570 -3.464 48.343 1.00 55.22 378 SER A C 1
ATOM 2954 O O . SER A 1 378 ? -9.409 -3.638 47.988 1.00 55.22 378 SER A O 1
ATOM 2956 N N . LYS A 1 379 ? -11.581 -4.209 47.875 1.00 54.75 379 LYS A N 1
ATOM 2957 C CA . LYS A 1 379 ? -11.475 -5.242 46.832 1.00 54.75 379 LYS A CA 1
ATOM 2958 C C . LYS A 1 379 ? -12.368 -4.959 45.614 1.00 54.75 379 LYS A C 1
ATOM 2960 O O . LYS A 1 379 ? -12.505 -5.826 44.756 1.00 54.75 379 LYS A O 1
ATOM 2965 N N . ASP A 1 380 ? -12.981 -3.780 45.542 1.00 61.59 380 ASP A N 1
ATOM 2966 C CA . ASP A 1 380 ? -13.922 -3.433 44.478 1.00 61.59 380 ASP A CA 1
ATOM 2967 C C . ASP A 1 380 ? -13.201 -2.908 43.225 1.00 61.59 380 ASP A C 1
ATOM 2969 O O . ASP A 1 380 ? -12.301 -2.074 43.313 1.00 61.59 380 ASP A O 1
ATOM 2973 N N . VAL A 1 381 ? -13.633 -3.364 42.045 1.00 54.06 381 VAL A N 1
ATOM 2974 C CA . VAL A 1 381 ? -13.135 -2.902 40.737 1.00 54.06 381 VAL A CA 1
ATOM 2975 C C . VAL A 1 381 ? -14.070 -1.822 40.183 1.00 54.06 381 VAL A C 1
ATOM 2977 O O . VAL A 1 381 ? -15.281 -2.037 40.083 1.00 54.06 381 VAL A O 1
ATOM 2980 N N . ILE A 1 382 ? -13.511 -0.663 39.812 1.00 60.44 382 ILE A N 1
ATOM 2981 C CA . ILE A 1 382 ? -14.257 0.494 39.289 1.00 60.44 382 ILE A CA 1
ATOM 2982 C C . ILE A 1 382 ? -14.172 0.526 37.755 1.00 60.44 382 ILE A C 1
ATOM 2984 O O . ILE A 1 382 ? -13.086 0.546 37.187 1.00 60.44 382 ILE A O 1
ATOM 2988 N N . THR A 1 383 ? -15.320 0.572 37.081 1.00 42.19 383 THR A N 1
ATOM 2989 C CA . THR A 1 383 ? -15.457 0.682 35.616 1.00 42.19 383 THR A CA 1
ATOM 2990 C C . THR A 1 383 ? -15.767 2.125 35.197 1.00 42.19 383 THR A C 1
ATOM 2992 O O . THR A 1 383 ? -16.616 2.760 35.829 1.00 42.19 383 THR A O 1
ATOM 2995 N N . VAL A 1 384 ? -15.124 2.627 34.126 1.00 53.25 384 VAL A N 1
ATOM 2996 C CA . VAL A 1 384 ? -15.252 4.017 33.627 1.00 53.25 384 VAL A CA 1
ATOM 2997 C C . VAL A 1 384 ? -15.645 4.091 32.135 1.00 53.25 384 VAL A C 1
ATOM 2999 O O . VAL A 1 384 ? -15.074 3.357 31.336 1.00 53.25 384 VAL A O 1
ATOM 3002 N N . THR A 1 385 ? -16.602 4.955 31.732 1.00 37.97 385 THR A N 1
ATOM 3003 C CA . THR A 1 385 ? -17.115 5.071 30.326 1.00 37.97 385 THR A CA 1
ATOM 3004 C C . THR A 1 385 ? -17.408 6.520 29.838 1.00 37.97 385 THR A C 1
ATOM 3006 O O . THR A 1 385 ? -17.678 7.383 30.676 1.00 37.97 385 THR A O 1
ATOM 3009 N N . ASP A 1 386 ? -17.374 6.774 28.502 1.00 38.12 386 ASP A N 1
ATOM 3010 C CA . ASP A 1 386 ? -17.631 8.068 27.786 1.00 38.12 386 ASP A CA 1
ATOM 3011 C C . ASP A 1 386 ? -18.247 7.839 26.359 1.00 38.12 386 ASP A C 1
ATOM 3013 O O . ASP A 1 386 ? -18.130 6.744 25.807 1.00 38.12 386 ASP A O 1
ATOM 3017 N N . THR A 1 387 ? -18.932 8.825 25.746 1.00 31.72 387 THR A N 1
ATOM 3018 C CA . THR A 1 387 ? -19.747 8.669 24.508 1.00 31.72 387 THR A CA 1
ATOM 3019 C C . THR A 1 387 ? -19.794 9.928 23.617 1.00 31.72 387 THR A C 1
ATOM 3021 O O . THR A 1 387 ? -20.272 10.949 24.101 1.00 31.72 387 THR A O 1
ATOM 3024 N N . THR A 1 388 ? -19.446 9.876 22.312 1.00 29.30 388 THR A N 1
ATOM 3025 C CA . THR A 1 388 ? -20.051 10.730 21.235 1.00 29.30 388 THR A CA 1
ATOM 3026 C C . THR A 1 388 ? -19.575 10.408 19.792 1.00 29.30 388 THR A C 1
ATOM 3028 O O . THR A 1 388 ? -18.376 10.311 19.580 1.00 29.30 388 THR A O 1
ATOM 3031 N N . LEU A 1 389 ? -20.505 10.325 18.805 1.00 25.36 389 LEU A N 1
ATOM 3032 C CA . LEU A 1 389 ? -20.403 10.739 17.366 1.00 25.36 389 LEU A CA 1
ATOM 3033 C C . LEU A 1 389 ? -21.716 10.442 16.572 1.00 25.36 389 LEU A C 1
ATOM 3035 O O . LEU A 1 389 ? -22.367 9.442 16.873 1.00 25.36 389 LEU A O 1
ATOM 3039 N N . PRO A 1 390 ? -22.135 11.281 15.581 1.00 31.33 390 PRO A N 1
ATOM 3040 C CA . PRO A 1 390 ? -22.650 10.751 14.286 1.00 31.33 390 PRO A CA 1
ATOM 3041 C C . PRO A 1 390 ? -22.457 11.623 12.992 1.00 31.33 390 PRO A C 1
ATOM 3043 O O . PRO A 1 390 ? -21.969 12.756 13.021 1.00 31.33 390 PRO A O 1
ATOM 3046 N N . PHE A 1 391 ? -22.856 11.050 11.833 1.00 29.80 391 PHE A N 1
ATOM 3047 C CA . PHE A 1 391 ? -22.576 11.385 10.406 1.00 29.80 391 PHE A CA 1
ATOM 3048 C C . PHE A 1 391 ? -23.679 12.157 9.618 1.00 29.80 391 PHE A C 1
ATOM 3050 O O . PHE A 1 391 ? -24.781 12.342 10.112 1.00 29.80 391 PHE A O 1
ATOM 3057 N N . ASN A 1 392 ? -23.350 12.639 8.391 1.00 29.47 392 ASN A N 1
ATOM 3058 C CA . ASN A 1 392 ? -24.264 13.129 7.319 1.00 29.47 392 ASN A CA 1
ATOM 3059 C C . ASN A 1 392 ? -23.513 13.286 5.957 1.00 29.47 392 ASN A C 1
ATOM 3061 O O . ASN A 1 392 ? -22.285 13.382 5.953 1.00 29.47 392 ASN A O 1
ATOM 3065 N N . GLU A 1 393 ? -24.247 13.400 4.843 1.00 34.41 393 GLU A N 1
ATOM 3066 C CA . GLU A 1 393 ? -24.073 12.723 3.542 1.00 34.41 393 GLU A CA 1
ATOM 3067 C C . GLU A 1 393 ? -23.528 13.578 2.361 1.00 34.41 393 GLU A C 1
ATOM 3069 O O . GLU A 1 393 ? -23.422 13.095 1.236 1.00 34.41 393 GLU A O 1
ATOM 3074 N N . ALA A 1 394 ? -23.039 14.806 2.583 1.00 40.69 394 ALA A N 1
ATOM 3075 C CA . ALA A 1 394 ? -22.245 15.564 1.583 1.00 40.69 394 ALA A CA 1
ATOM 3076 C C . ALA A 1 394 ? -20.782 15.054 1.447 1.00 40.69 394 ALA A C 1
ATOM 3078 O O . ALA A 1 394 ? -19.897 15.714 0.905 1.00 40.69 394 ALA A O 1
ATOM 3079 N N . ALA A 1 395 ? -20.515 13.865 1.986 1.00 51.75 395 ALA A N 1
ATOM 3080 C CA . ALA A 1 395 ? -19.256 13.510 2.630 1.00 51.75 395 ALA A CA 1
ATOM 3081 C C . ALA A 1 395 ? -18.284 12.677 1.782 1.00 51.75 395 ALA A C 1
ATOM 3083 O O . ALA A 1 395 ? -17.192 12.362 2.253 1.00 51.75 395 ALA A O 1
ATOM 3084 N N . LEU A 1 396 ? -18.646 12.313 0.546 1.00 48.31 396 LEU A N 1
ATOM 3085 C CA . LEU A 1 396 ? -17.875 11.337 -0.234 1.00 48.31 396 LEU A CA 1
ATOM 3086 C C . LEU A 1 396 ? -16.434 11.801 -0.529 1.00 48.31 396 LEU A C 1
ATOM 3088 O O . LEU A 1 396 ? -15.527 10.981 -0.493 1.00 48.31 396 LEU A O 1
ATOM 3092 N N . TYR A 1 397 ? -16.200 13.104 -0.735 1.00 51.06 397 TYR A N 1
ATOM 3093 C CA . TYR A 1 397 ? -14.853 13.676 -0.925 1.00 51.06 397 TYR A CA 1
ATOM 3094 C C . TYR A 1 397 ? -14.494 14.769 0.085 1.00 51.06 397 TYR A C 1
ATOM 3096 O O . TYR A 1 397 ? -13.425 15.359 -0.026 1.00 51.06 397 TYR A O 1
ATOM 3104 N N . ASP A 1 398 ? -15.337 15.032 1.088 1.00 54.47 398 ASP A N 1
ATOM 3105 C CA . ASP A 1 398 ? -15.118 16.129 2.046 1.00 54.47 398 ASP A CA 1
ATOM 3106 C C . ASP A 1 398 ? -13.752 16.009 2.747 1.00 54.47 398 ASP A C 1
ATOM 3108 O O . ASP A 1 398 ? -13.016 16.986 2.862 1.00 54.47 398 ASP A O 1
ATOM 3112 N N . ARG A 1 399 ? -13.342 14.784 3.106 1.00 63.44 399 ARG A N 1
ATOM 3113 C CA . ARG A 1 399 ? -12.023 14.522 3.710 1.00 63.44 399 ARG A CA 1
ATOM 3114 C C . ARG A 1 399 ? -10.848 14.793 2.764 1.00 63.44 399 ARG A C 1
ATOM 3116 O O . ARG A 1 399 ? -9.796 15.210 3.233 1.00 63.44 399 ARG A O 1
ATOM 3123 N N . GLN A 1 400 ? -11.019 14.557 1.461 1.00 61.88 400 GLN A N 1
ATOM 3124 C CA . GLN A 1 400 ? -9.974 14.762 0.448 1.00 61.88 400 GLN A CA 1
ATOM 3125 C C . GLN A 1 400 ? -9.882 16.236 0.032 1.00 61.88 400 GLN A C 1
ATOM 3127 O O . GLN A 1 400 ? -8.789 16.787 -0.055 1.00 61.88 400 GLN A O 1
ATOM 3132 N N . ILE A 1 401 ? -11.023 16.910 -0.146 1.00 57.47 401 ILE A N 1
ATOM 3133 C CA . ILE A 1 401 ? -11.083 18.335 -0.506 1.00 57.47 401 ILE A CA 1
ATOM 3134 C C . ILE A 1 401 ? -10.414 19.202 0.567 1.00 57.47 401 ILE A C 1
ATOM 3136 O O . ILE A 1 401 ? -9.768 20.186 0.228 1.00 57.47 401 ILE A O 1
ATOM 3140 N N . ARG A 1 402 ? -10.499 18.830 1.849 1.00 61.72 402 ARG A N 1
ATOM 3141 C CA . ARG A 1 402 ? -9.779 19.525 2.934 1.00 61.72 402 ARG A CA 1
ATOM 3142 C C . ARG A 1 402 ? -8.260 19.440 2.820 1.00 61.72 402 ARG A C 1
ATOM 3144 O O . ARG A 1 402 ? -7.578 20.325 3.319 1.00 61.72 402 ARG A O 1
ATOM 3151 N N . LEU A 1 403 ? -7.748 18.378 2.202 1.00 65.25 403 LEU A N 1
ATOM 3152 C CA . LEU A 1 403 ? -6.316 18.160 2.036 1.00 65.25 403 LEU A CA 1
ATOM 3153 C C . LEU A 1 403 ? -5.780 18.973 0.851 1.00 65.25 403 LEU A C 1
ATOM 3155 O O . LEU A 1 403 ? -4.843 19.758 0.991 1.00 65.25 403 LEU A O 1
ATOM 3159 N N . TRP A 1 404 ? -6.421 18.831 -0.311 1.00 67.69 404 TRP A N 1
ATOM 3160 C CA . TRP A 1 404 ? -5.933 19.408 -1.566 1.00 67.69 404 TRP A CA 1
ATOM 3161 C C . TRP A 1 404 ? -6.514 20.793 -1.884 1.00 67.69 404 TRP A C 1
ATOM 3163 O O . TRP A 1 404 ? -5.877 21.597 -2.560 1.00 67.69 404 TRP A O 1
ATOM 3173 N N . GLY A 1 405 ? -7.711 21.098 -1.388 1.00 62.56 405 GLY A N 1
ATOM 3174 C CA . GLY A 1 405 ? -8.512 22.249 -1.800 1.00 62.56 405 GLY A CA 1
ATOM 3175 C C . GLY A 1 405 ? -9.424 21.941 -2.995 1.00 62.56 405 GLY A C 1
ATOM 3176 O O . GLY A 1 405 ? -9.215 20.991 -3.754 1.00 62.56 405 GLY A O 1
ATOM 3177 N N . LEU A 1 406 ? -10.465 22.760 -3.174 1.00 61.22 406 LEU A N 1
ATOM 3178 C CA . LEU A 1 406 ? -11.481 22.549 -4.213 1.00 61.22 406 LEU A CA 1
ATOM 3179 C C . LEU A 1 406 ? -10.914 22.705 -5.635 1.00 61.22 406 LEU A C 1
ATOM 3181 O O . LEU A 1 406 ? -11.243 21.913 -6.517 1.00 61.22 406 LEU A O 1
ATOM 3185 N N . ASP A 1 407 ? -10.026 23.677 -5.848 1.00 61.94 407 ASP A N 1
ATOM 3186 C CA . ASP A 1 407 ? -9.407 23.923 -7.157 1.00 61.94 407 ASP A CA 1
ATOM 3187 C C . ASP A 1 407 ? -8.510 22.762 -7.597 1.00 61.94 407 ASP A C 1
ATOM 3189 O O . ASP A 1 407 ? -8.546 22.350 -8.756 1.00 61.94 407 ASP A O 1
ATOM 3193 N N . ALA A 1 408 ? -7.740 22.199 -6.663 1.00 70.00 408 ALA A N 1
ATOM 3194 C CA . ALA A 1 408 ? -6.925 21.011 -6.891 1.00 70.00 408 ALA A CA 1
ATOM 3195 C C . ALA A 1 408 ? -7.792 19.794 -7.242 1.00 70.00 408 ALA A C 1
ATOM 3197 O O . ALA A 1 408 ? -7.511 19.094 -8.214 1.00 70.00 408 ALA A O 1
ATOM 3198 N N . GLN A 1 409 ? -8.895 19.585 -6.514 1.00 70.62 409 GLN A N 1
ATOM 3199 C CA . GLN A 1 409 ? -9.846 18.516 -6.823 1.00 70.62 409 GLN A CA 1
ATOM 3200 C C . GLN A 1 409 ? -10.482 18.684 -8.213 1.00 70.62 409 GLN A C 1
ATOM 3202 O O . GLN A 1 409 ? -10.703 17.693 -8.910 1.00 70.62 409 GLN A O 1
ATOM 3207 N N . ASN A 1 410 ? -10.769 19.920 -8.636 1.00 66.25 410 ASN A N 1
ATOM 3208 C CA . ASN A 1 410 ? -11.296 20.203 -9.971 1.00 66.25 410 ASN A CA 1
ATOM 3209 C C . ASN A 1 410 ? -10.259 19.941 -11.072 1.00 66.25 410 ASN A C 1
ATOM 3211 O O . ASN A 1 410 ? -10.622 19.378 -12.102 1.00 66.25 410 ASN A O 1
ATOM 3215 N N . ARG A 1 411 ? -8.979 20.283 -10.856 1.00 76.44 411 ARG A N 1
ATOM 3216 C CA . ARG A 1 411 ? -7.893 19.924 -11.786 1.00 76.44 411 ARG A CA 1
ATOM 3217 C C . ARG A 1 411 ? -7.784 18.411 -11.956 1.00 76.44 411 ARG A C 1
ATOM 3219 O O . ARG A 1 411 ? -7.865 17.929 -13.080 1.00 76.44 411 ARG A O 1
ATOM 3226 N N . MET A 1 412 ? -7.729 17.662 -10.851 1.00 84.31 412 MET A N 1
ATOM 3227 C CA . MET A 1 412 ? -7.689 16.194 -10.893 1.00 84.31 412 MET A CA 1
ATOM 3228 C C . MET A 1 412 ? -8.906 15.604 -11.623 1.00 84.31 412 MET A C 1
ATOM 3230 O O . MET A 1 412 ? -8.750 14.717 -12.457 1.00 84.31 412 MET A O 1
ATOM 3234 N N . ARG A 1 413 ? -10.115 16.137 -11.392 1.00 79.81 413 ARG A N 1
ATOM 3235 C CA . ARG A 1 413 ? -11.349 15.692 -12.070 1.00 79.81 413 ARG A CA 1
ATOM 3236 C C . ARG A 1 413 ? -11.342 15.923 -13.585 1.00 79.81 413 ARG A C 1
ATOM 3238 O O . ARG A 1 413 ? -12.095 15.265 -14.292 1.00 79.81 413 ARG A O 1
ATOM 3245 N N . ASN A 1 414 ? -10.528 16.844 -14.085 1.00 78.00 414 ASN A N 1
ATOM 3246 C CA . ASN A 1 414 ? -10.399 17.100 -15.519 1.00 78.00 414 ASN A CA 1
ATOM 3247 C C . ASN A 1 414 ? -9.177 16.405 -16.138 1.00 78.00 414 ASN A C 1
ATOM 3249 O O . ASN A 1 414 ? -9.017 16.452 -17.353 1.00 78.00 414 ASN A O 1
ATOM 3253 N N . ALA A 1 415 ? -8.342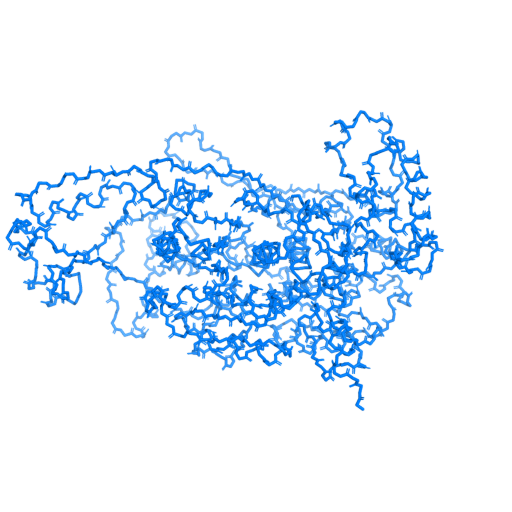 15.757 -15.321 1.00 91.81 415 ALA A N 1
ATOM 3254 C CA . ALA A 1 415 ? -7.122 15.110 -15.771 1.00 91.81 415 ALA A CA 1
ATOM 3255 C C . ALA A 1 415 ? -7.371 13.761 -16.464 1.00 91.81 415 ALA A C 1
ATOM 3257 O O . ALA A 1 415 ? -8.311 13.019 -16.149 1.00 91.81 415 ALA A O 1
ATOM 3258 N N . SER A 1 416 ? -6.461 13.431 -17.373 1.00 96.25 416 SER A N 1
ATOM 3259 C CA . SER A 1 416 ? -6.387 12.185 -18.127 1.00 96.25 416 SER A CA 1
ATOM 3260 C C . SER A 1 416 ? -5.057 11.476 -17.871 1.00 96.25 416 SER A C 1
ATOM 3262 O O . SER A 1 416 ? -3.982 12.052 -18.048 1.00 96.25 416 SER A O 1
ATOM 3264 N N . VAL A 1 417 ? -5.131 10.216 -17.438 1.00 97.88 417 VAL A N 1
ATOM 3265 C CA . VAL A 1 417 ? -3.953 9.407 -17.090 1.00 97.88 417 VAL A CA 1
ATOM 3266 C C . VAL A 1 417 ? -3.916 8.132 -17.929 1.00 97.88 417 VAL A C 1
ATOM 3268 O O . VAL A 1 417 ? -4.930 7.442 -18.047 1.00 97.88 417 VAL A O 1
ATOM 3271 N N . LEU A 1 418 ? -2.754 7.798 -18.486 1.00 98.38 418 LEU A N 1
ATOM 3272 C CA . LEU A 1 418 ? -2.475 6.494 -19.090 1.00 98.38 418 LEU A CA 1
ATOM 3273 C C . LEU A 1 418 ? -1.689 5.627 -18.102 1.00 98.38 418 LEU A C 1
ATOM 3275 O O . LEU A 1 418 ? -0.654 6.057 -17.598 1.00 98.38 418 LEU A O 1
ATOM 3279 N N . ILE A 1 419 ? -2.157 4.402 -17.880 1.00 97.88 419 ILE A N 1
ATOM 3280 C CA . ILE A 1 419 ? -1.422 3.336 -17.196 1.00 97.88 419 ILE A CA 1
ATOM 3281 C C . ILE A 1 419 ? -1.151 2.238 -18.224 1.00 97.88 419 ILE A C 1
ATOM 3283 O O . ILE A 1 419 ? -2.101 1.630 -18.719 1.00 97.88 419 ILE A O 1
ATOM 3287 N N . ALA A 1 420 ? 0.119 1.994 -18.550 1.00 97.06 420 ALA A N 1
ATOM 3288 C CA . ALA A 1 420 ? 0.521 0.921 -19.458 1.00 97.06 420 ALA A CA 1
ATOM 3289 C C . ALA A 1 420 ? 1.293 -0.182 -18.717 1.00 97.06 420 ALA A C 1
ATOM 3291 O O . ALA A 1 420 ? 2.216 0.103 -17.951 1.00 97.06 420 ALA A O 1
ATOM 3292 N N . GLY A 1 421 ? 0.894 -1.431 -18.962 1.00 94.06 421 GLY A N 1
ATOM 3293 C CA . GLY A 1 421 ? 1.277 -2.607 -18.183 1.00 94.06 421 GLY A CA 1
ATOM 3294 C C . GLY A 1 421 ? 0.415 -2.721 -16.928 1.00 94.06 421 GLY A C 1
ATOM 3295 O O . GLY A 1 421 ? 0.611 -1.983 -15.967 1.00 94.06 421 GLY A O 1
ATOM 3296 N N . MET A 1 422 ? -0.562 -3.632 -16.937 1.00 94.44 422 MET A N 1
ATOM 3297 C CA . MET A 1 422 ? -1.606 -3.739 -15.915 1.00 94.44 422 MET A CA 1
ATOM 3298 C C . MET A 1 422 ? -1.298 -4.836 -14.879 1.00 94.44 422 MET A C 1
ATOM 3300 O O . MET A 1 422 ? -2.137 -5.690 -14.609 1.00 94.44 422 MET A O 1
ATOM 3304 N N . ARG A 1 423 ? -0.093 -4.823 -14.293 1.00 91.94 423 ARG A N 1
ATOM 3305 C CA . ARG A 1 423 ? 0.374 -5.778 -13.261 1.00 91.94 423 ARG A CA 1
ATOM 3306 C C . ARG A 1 423 ? -0.023 -5.391 -11.822 1.00 91.94 423 ARG A C 1
ATOM 3308 O O . ARG A 1 423 ? -0.812 -4.458 -11.628 1.00 91.94 423 ARG A O 1
ATOM 3315 N N . ALA A 1 424 ? 0.509 -6.069 -10.799 1.00 93.25 424 ALA A N 1
ATOM 3316 C CA . ALA A 1 424 ? 0.168 -5.824 -9.393 1.00 93.25 424 ALA A CA 1
ATOM 3317 C C . ALA A 1 424 ? 0.492 -4.395 -8.930 1.00 93.25 424 ALA A C 1
ATOM 3319 O O . ALA A 1 424 ? -0.364 -3.740 -8.330 1.00 93.25 424 ALA A O 1
ATOM 3320 N N . LEU A 1 425 ? 1.665 -3.855 -9.280 1.00 95.94 425 LEU A N 1
ATOM 3321 C CA . LEU A 1 425 ? 2.011 -2.465 -8.957 1.00 95.94 425 LEU A CA 1
ATOM 3322 C C . LEU A 1 425 ? 1.014 -1.463 -9.563 1.00 95.94 425 LEU A C 1
ATOM 3324 O O . LEU A 1 425 ? 0.468 -0.603 -8.870 1.00 95.94 425 LEU A O 1
ATOM 3328 N N . SER A 1 426 ? 0.731 -1.587 -10.860 1.00 94.81 426 SER A N 1
ATOM 3329 C CA . SER A 1 426 ? -0.206 -0.694 -11.553 1.00 94.81 426 SER A CA 1
ATOM 3330 C C . SER A 1 426 ? -1.640 -0.791 -11.013 1.00 94.81 426 SER A C 1
ATOM 3332 O O . SER A 1 426 ? -2.384 0.190 -11.054 1.00 94.81 426 SER A O 1
ATOM 3334 N N . ASN A 1 427 ? -2.029 -1.949 -10.460 1.00 93.31 427 ASN A N 1
ATOM 3335 C CA . ASN A 1 427 ? -3.312 -2.155 -9.791 1.00 93.31 427 ASN A CA 1
ATOM 3336 C C . ASN A 1 427 ? -3.470 -1.219 -8.596 1.00 93.31 427 ASN A C 1
ATOM 3338 O O . ASN A 1 427 ? -4.485 -0.530 -8.468 1.00 93.31 427 ASN A O 1
ATOM 3342 N N . GLU A 1 428 ? -2.428 -1.148 -7.774 1.00 95.69 428 GLU A N 1
ATOM 3343 C CA . GLU A 1 428 ? -2.358 -0.276 -6.610 1.00 95.69 428 GLU A CA 1
ATOM 3344 C C . GLU A 1 428 ? -2.390 1.197 -7.021 1.00 95.69 428 GLU A C 1
ATOM 3346 O O . GLU A 1 428 ? -3.139 1.983 -6.432 1.00 95.69 428 GLU A O 1
ATOM 3351 N N . VAL A 1 429 ? -1.680 1.565 -8.092 1.00 96.56 429 VAL A N 1
ATOM 3352 C CA . VAL A 1 429 ? -1.737 2.923 -8.653 1.00 96.56 429 VAL A CA 1
ATOM 3353 C C . VAL A 1 429 ? -3.159 3.265 -9.105 1.00 96.56 429 VAL A C 1
ATOM 3355 O O . VAL A 1 429 ? -3.730 4.255 -8.643 1.00 96.56 429 VAL A O 1
ATOM 3358 N N . CYS A 1 430 ? -3.765 2.414 -9.943 1.00 95.50 430 CYS A N 1
ATOM 3359 C CA . CYS A 1 430 ? -5.121 2.581 -10.467 1.00 95.50 430 CYS A CA 1
ATOM 3360 C C . CYS A 1 430 ? -6.144 2.742 -9.342 1.00 95.50 430 CYS A C 1
ATOM 3362 O O . CYS A 1 430 ? -6.944 3.676 -9.364 1.00 95.50 430 CYS A O 1
ATOM 3364 N N . LYS A 1 431 ? -6.110 1.853 -8.341 1.00 95.25 431 LYS A N 1
ATOM 3365 C CA . LYS A 1 431 ? -7.000 1.902 -7.177 1.00 95.25 431 LYS A CA 1
ATOM 3366 C C . LYS A 1 431 ? -6.938 3.273 -6.508 1.00 95.25 431 LYS A C 1
ATOM 3368 O O . LYS A 1 431 ? -7.974 3.902 -6.303 1.00 95.25 431 LYS A O 1
ATOM 3373 N N . ASN A 1 432 ? -5.733 3.746 -6.200 1.00 94.62 432 ASN A N 1
ATOM 3374 C CA . ASN A 1 432 ? -5.530 4.975 -5.444 1.00 94.62 432 ASN A CA 1
ATOM 3375 C C . ASN A 1 432 ? -5.950 6.230 -6.226 1.00 94.62 432 ASN A C 1
ATOM 3377 O O . ASN A 1 432 ? -6.691 7.056 -5.686 1.00 94.62 432 ASN A O 1
ATOM 3381 N N . ILE A 1 433 ? -5.566 6.361 -7.502 1.00 94.75 433 ILE A N 1
ATOM 3382 C CA . ILE A 1 433 ? -5.923 7.545 -8.308 1.00 94.75 433 ILE A CA 1
ATOM 3383 C C . ILE A 1 433 ? -7.419 7.578 -8.674 1.00 94.75 433 ILE A C 1
ATOM 3385 O O . ILE A 1 433 ? -8.035 8.645 -8.706 1.00 94.75 433 ILE A O 1
ATOM 3389 N N . VAL A 1 434 ? -8.053 6.417 -8.872 1.00 90.88 434 VAL A N 1
ATOM 3390 C CA . VAL A 1 434 ? -9.494 6.324 -9.175 1.00 90.88 434 VAL A CA 1
ATOM 3391 C C . VAL A 1 434 ? -10.346 6.631 -7.943 1.00 90.88 434 VAL A C 1
ATOM 3393 O O . VAL A 1 434 ? -11.346 7.350 -8.046 1.00 90.88 434 VAL A O 1
ATOM 3396 N N . LEU A 1 435 ? -9.933 6.169 -6.759 1.00 86.19 435 LEU A N 1
ATOM 3397 C CA . LEU A 1 435 ? -10.567 6.524 -5.482 1.00 86.19 435 LEU A CA 1
ATOM 3398 C C . LEU A 1 435 ? -10.407 8.014 -5.134 1.00 86.19 435 LEU A C 1
ATOM 3400 O O . LEU A 1 435 ? -11.302 8.598 -4.517 1.00 86.19 435 LEU A O 1
ATOM 3404 N N . ALA A 1 436 ? -9.312 8.645 -5.570 1.00 85.44 436 ALA A N 1
ATOM 3405 C CA . ALA A 1 436 ? -9.111 10.095 -5.474 1.00 85.44 436 ALA A CA 1
ATOM 3406 C C . ALA A 1 436 ? -9.979 10.902 -6.464 1.00 85.44 436 ALA A C 1
ATOM 3408 O O . ALA A 1 436 ? -10.188 12.104 -6.286 1.00 85.44 436 ALA A O 1
ATOM 3409 N N . GLY A 1 437 ? -10.540 10.244 -7.484 1.00 80.88 437 GLY A N 1
ATOM 3410 C CA . GLY A 1 437 ? -11.513 10.840 -8.398 1.00 80.88 437 GLY A CA 1
ATOM 3411 C C . GLY A 1 437 ? -10.902 11.674 -9.522 1.00 80.88 437 GLY A C 1
ATOM 3412 O O . GLY A 1 437 ? -11.386 12.779 -9.779 1.00 80.88 437 GLY A O 1
ATOM 3413 N N . ILE A 1 438 ? -9.874 11.141 -10.193 1.00 89.12 438 ILE A N 1
ATOM 3414 C CA . ILE A 1 438 ? -9.378 11.689 -11.466 1.00 89.12 438 ILE A CA 1
ATOM 3415 C C . ILE A 1 438 ? -10.458 11.677 -12.565 1.00 89.12 438 ILE A C 1
ATOM 3417 O O . ILE A 1 438 ? -11.451 10.960 -12.458 1.00 89.12 438 ILE A O 1
ATOM 3421 N N . GLY A 1 439 ? -10.285 12.456 -13.632 1.00 82.94 439 GLY A N 1
ATOM 3422 C CA . GLY A 1 439 ? -11.276 12.544 -14.712 1.00 82.94 439 GLY A CA 1
ATOM 3423 C C . GLY A 1 439 ? -11.394 11.283 -15.556 1.00 82.94 439 GLY A C 1
ATOM 3424 O O . GLY A 1 439 ? -12.482 10.721 -15.725 1.00 82.94 439 GLY A O 1
ATOM 3425 N N . SER A 1 440 ? -10.266 10.821 -16.088 1.00 95.19 440 SER A N 1
ATOM 3426 C CA . SER A 1 440 ? -10.216 9.616 -16.909 1.00 95.19 440 SER A CA 1
ATOM 3427 C C . SER A 1 440 ? -8.918 8.840 -16.741 1.00 95.19 440 SER A C 1
ATOM 3429 O O . SER A 1 440 ? -7.859 9.413 -16.492 1.00 95.19 440 SER A O 1
ATOM 3431 N N . ILE A 1 441 ? -9.028 7.525 -16.905 1.00 97.75 441 ILE A N 1
ATOM 3432 C CA . ILE A 1 441 ? -7.913 6.587 -16.909 1.00 97.75 441 ILE A CA 1
ATOM 3433 C C . ILE A 1 441 ? -8.008 5.699 -18.148 1.00 97.75 441 ILE A C 1
ATOM 3435 O O . ILE A 1 441 ? -9.070 5.145 -18.439 1.00 97.75 441 ILE A O 1
ATOM 3439 N N . THR A 1 442 ? -6.904 5.574 -18.879 1.00 98.44 442 THR A N 1
ATOM 3440 C CA . THR A 1 442 ? -6.736 4.579 -19.944 1.00 98.44 442 THR A CA 1
ATOM 3441 C C . THR A 1 442 ? -5.828 3.480 -19.425 1.00 98.44 442 THR A C 1
ATOM 3443 O O . THR A 1 442 ? -4.725 3.770 -18.970 1.00 98.44 442 THR A O 1
ATOM 3446 N N . VAL A 1 443 ? -6.307 2.240 -19.455 1.00 97.69 443 VAL A N 1
ATOM 3447 C CA . VAL A 1 443 ? -5.543 1.053 -19.064 1.00 97.69 443 VAL A CA 1
ATOM 3448 C C . VAL A 1 443 ? -5.119 0.335 -20.338 1.00 97.69 443 VAL A C 1
ATOM 3450 O O . VAL A 1 443 ? -5.988 -0.089 -21.100 1.00 97.69 443 VAL A O 1
ATOM 3453 N N . LEU A 1 444 ? -3.808 0.234 -20.559 1.00 97.94 444 LEU A N 1
ATOM 3454 C CA . LEU A 1 444 ? -3.205 -0.351 -21.753 1.00 97.94 444 LEU A CA 1
ATOM 3455 C C . LEU A 1 444 ? -2.384 -1.592 -21.385 1.00 97.94 444 LEU A C 1
ATOM 3457 O O . LEU A 1 444 ? -1.375 -1.483 -20.690 1.00 97.94 444 LEU A O 1
ATOM 3461 N N . ASP A 1 445 ? -2.800 -2.771 -21.842 1.00 97.19 445 ASP A N 1
ATOM 3462 C CA . ASP A 1 445 ? -2.037 -4.018 -21.688 1.00 97.19 445 ASP A CA 1
ATOM 3463 C C . ASP A 1 445 ? -2.499 -5.050 -22.724 1.00 97.19 445 ASP A C 1
ATOM 3465 O O . ASP A 1 445 ? -3.691 -5.344 -22.816 1.00 97.19 445 ASP A O 1
ATOM 3469 N N . HIS A 1 446 ? -1.553 -5.620 -23.470 1.00 96.06 446 HIS A N 1
ATOM 3470 C CA . HIS A 1 446 ? -1.814 -6.644 -24.484 1.00 96.06 446 HIS A CA 1
ATOM 3471 C C . HIS A 1 446 ? -1.787 -8.072 -23.932 1.00 96.06 446 HIS A C 1
ATOM 3473 O O . HIS A 1 446 ? -2.214 -9.008 -24.610 1.00 96.06 446 HIS A O 1
ATOM 3479 N N . ASN A 1 447 ? -1.282 -8.262 -22.713 1.00 95.50 447 ASN A N 1
ATOM 3480 C CA . ASN A 1 447 ? -1.119 -9.585 -22.131 1.00 95.50 447 ASN A CA 1
ATOM 3481 C C . ASN A 1 447 ? -2.453 -10.183 -21.681 1.00 95.50 447 ASN A C 1
ATOM 3483 O O . ASN A 1 447 ? -3.428 -9.485 -21.385 1.00 95.50 447 ASN A O 1
ATOM 3487 N N . GLN A 1 448 ? -2.468 -11.508 -21.589 1.00 97.00 448 GLN A N 1
ATOM 3488 C CA . GLN A 1 448 ? -3.563 -12.258 -20.990 1.00 97.00 448 GLN A CA 1
ATOM 3489 C C . GLN A 1 448 ? -3.331 -12.447 -19.492 1.00 97.00 448 GLN A C 1
ATOM 3491 O O . GLN A 1 448 ? -2.195 -12.463 -19.023 1.00 97.00 448 GLN A O 1
ATOM 3496 N N . VAL A 1 449 ? -4.423 -12.604 -18.752 1.00 96.38 449 VAL A N 1
ATOM 3497 C CA . VAL A 1 449 ? -4.392 -12.946 -17.331 1.00 96.38 449 VAL A CA 1
ATOM 3498 C C . VAL A 1 449 ? -3.848 -14.360 -17.139 1.00 96.38 449 VAL A C 1
ATOM 3500 O O . VAL A 1 449 ? -4.337 -15.301 -17.773 1.00 96.38 449 VAL A O 1
ATOM 3503 N N . THR A 1 450 ? -2.904 -14.511 -16.215 1.00 93.00 450 THR A N 1
ATOM 3504 C CA . THR A 1 450 ? -2.359 -15.799 -15.760 1.00 93.00 450 THR A CA 1
ATOM 3505 C C . THR A 1 450 ? -2.704 -16.072 -14.289 1.00 93.00 450 THR A C 1
ATOM 3507 O O . THR A 1 450 ? -3.211 -15.198 -13.585 1.00 93.00 450 THR A O 1
ATOM 3510 N N . GLU A 1 451 ? -2.421 -17.286 -13.803 1.00 90.25 451 GLU A N 1
ATOM 3511 C CA . GLU A 1 451 ? -2.571 -17.636 -12.378 1.00 90.25 451 GLU A CA 1
ATOM 3512 C C . GLU A 1 451 ? -1.668 -16.792 -11.466 1.00 90.25 451 GLU A C 1
ATOM 3514 O O . GLU A 1 451 ? -2.105 -16.361 -10.399 1.00 90.25 451 GLU A O 1
ATOM 3519 N N . GLU A 1 452 ? -0.444 -16.479 -11.908 1.00 89.25 452 GLU A N 1
ATOM 3520 C CA . GLU A 1 452 ? 0.485 -15.582 -11.201 1.00 89.25 452 GLU A CA 1
ATOM 3521 C C . GLU A 1 452 ? -0.168 -14.222 -10.918 1.00 89.25 452 GLU A C 1
ATOM 3523 O O . GLU A 1 452 ? -0.086 -13.709 -9.798 1.00 89.25 452 GLU A O 1
ATOM 3528 N N . ASP A 1 453 ? -0.892 -13.667 -11.898 1.00 91.44 453 ASP A N 1
ATOM 3529 C CA . ASP A 1 453 ? -1.573 -12.386 -11.723 1.00 91.44 453 ASP A CA 1
ATOM 3530 C C . ASP A 1 453 ? -2.621 -12.466 -10.589 1.00 91.44 453 ASP A C 1
ATOM 3532 O O . ASP A 1 453 ? -2.860 -11.490 -9.879 1.00 91.44 453 ASP A O 1
ATOM 3536 N N . LEU A 1 454 ? -3.244 -13.624 -10.341 1.00 90.56 454 LEU A N 1
ATOM 3537 C CA . LEU A 1 454 ? -4.236 -13.777 -9.269 1.00 90.56 454 LEU A CA 1
ATOM 3538 C C . LEU A 1 454 ? -3.630 -13.768 -7.861 1.00 90.56 454 LEU A C 1
ATOM 3540 O O . LEU A 1 454 ? -4.373 -13.525 -6.901 1.00 90.56 454 LEU A O 1
ATOM 3544 N N . GLY A 1 455 ? -2.332 -14.052 -7.730 1.00 86.25 455 GLY A N 1
ATOM 3545 C CA . GLY A 1 455 ? -1.608 -14.047 -6.459 1.00 86.25 455 GLY A CA 1
ATOM 3546 C C . GLY A 1 455 ? -1.284 -12.649 -5.949 1.00 86.25 455 GLY A C 1
ATOM 3547 O O . GLY A 1 455 ? -1.280 -12.421 -4.744 1.00 86.25 455 GLY A O 1
ATOM 3548 N N . SER A 1 456 ? -1.080 -11.696 -6.857 1.00 85.31 456 SER A N 1
ATOM 3549 C CA . SER A 1 456 ? -0.597 -10.350 -6.526 1.00 85.31 456 SER A CA 1
ATOM 3550 C C . SER A 1 456 ? -1.555 -9.231 -6.965 1.00 85.31 456 SER A C 1
ATOM 3552 O O . SER A 1 456 ? -1.555 -8.148 -6.375 1.00 85.31 456 SER A O 1
ATOM 3554 N N . GLN A 1 457 ? -2.440 -9.468 -7.944 1.00 87.56 457 GLN A N 1
ATOM 3555 C CA . GLN A 1 457 ? -3.319 -8.445 -8.516 1.00 87.56 457 GLN A CA 1
ATOM 3556 C C . GLN A 1 457 ? -4.756 -8.510 -7.975 1.00 87.56 457 GLN A C 1
ATOM 3558 O O . GLN A 1 457 ? -5.587 -9.313 -8.396 1.00 87.56 457 GLN A O 1
ATOM 3563 N N . PHE A 1 458 ? -5.148 -7.566 -7.119 1.00 88.94 458 PHE A N 1
ATOM 3564 C CA . PHE A 1 458 ? -6.467 -7.572 -6.465 1.00 88.94 458 PHE A CA 1
ATOM 3565 C C . PHE A 1 458 ? -7.699 -7.428 -7.402 1.00 88.94 458 PHE A C 1
ATOM 3567 O O . PHE A 1 458 ? -8.805 -7.836 -7.031 1.00 88.94 458 PHE A O 1
ATOM 3574 N N . PHE A 1 459 ? -7.575 -6.889 -8.620 1.00 92.56 459 PHE A N 1
ATOM 3575 C CA . PHE A 1 459 ? -8.745 -6.668 -9.498 1.00 92.56 459 PHE A CA 1
ATOM 3576 C C . PHE A 1 459 ? -9.227 -7.897 -10.262 1.00 92.56 459 PHE A C 1
ATOM 3578 O O . PHE A 1 459 ? -10.424 -7.980 -10.533 1.00 92.56 459 PHE A O 1
ATOM 3585 N N . LEU A 1 460 ? -8.350 -8.841 -10.577 1.00 92.88 460 LEU A N 1
ATOM 3586 C CA . LEU A 1 460 ? -8.693 -9.996 -11.409 1.00 92.88 460 LEU A CA 1
ATOM 3587 C C . LEU A 1 460 ? -9.521 -11.034 -10.645 1.00 92.88 460 LEU A C 1
ATOM 3589 O O . LEU A 1 460 ? -9.853 -10.823 -9.487 1.00 92.88 460 LEU A O 1
ATOM 3593 N N . ARG A 1 461 ? -9.944 -12.124 -11.266 1.00 91.31 461 ARG A N 1
ATOM 3594 C CA . ARG A 1 461 ? -10.642 -13.272 -10.661 1.00 91.31 461 ARG A CA 1
ATOM 3595 C C . ARG A 1 461 ? -10.207 -14.527 -11.415 1.00 91.31 461 ARG A C 1
ATOM 3597 O O . ARG A 1 461 ? -9.687 -14.409 -12.515 1.00 91.31 461 ARG A O 1
ATOM 3604 N N . ALA A 1 462 ? -10.461 -15.703 -10.845 1.00 89.12 462 ALA A N 1
ATOM 3605 C CA . ALA A 1 462 ? -10.175 -16.974 -11.515 1.00 89.12 462 ALA A CA 1
ATOM 3606 C C . ALA A 1 462 ? -10.807 -17.043 -12.920 1.00 89.12 462 ALA A C 1
ATOM 3608 O O . ALA A 1 462 ? -10.131 -17.367 -13.887 1.00 89.12 462 ALA A O 1
ATOM 3609 N N . ASP A 1 463 ? -12.055 -16.587 -13.057 1.00 92.50 463 ASP A N 1
ATOM 3610 C CA . ASP A 1 463 ? -12.767 -16.544 -14.346 1.00 92.50 463 ASP A CA 1
ATOM 3611 C C . ASP A 1 463 ? -12.164 -15.559 -15.371 1.00 92.50 463 ASP A C 1
ATOM 3613 O O . ASP A 1 463 ? -12.599 -15.520 -16.523 1.00 92.50 463 ASP A O 1
ATOM 3617 N N . ASP A 1 464 ? -11.200 -14.728 -14.962 1.00 94.62 464 ASP A N 1
ATOM 3618 C CA . ASP A 1 464 ? -10.515 -13.801 -15.859 1.00 94.62 464 ASP A CA 1
ATOM 3619 C C . ASP A 1 464 ? -9.291 -14.441 -16.548 1.00 94.62 464 ASP A C 1
ATOM 3621 O O . ASP A 1 464 ? -8.813 -13.882 -17.533 1.00 94.62 464 ASP A O 1
ATOM 3625 N N . VAL A 1 465 ? -8.804 -15.605 -16.090 1.00 94.88 465 VAL A N 1
ATOM 3626 C CA . VAL A 1 465 ? -7.637 -16.301 -16.670 1.00 94.88 465 VAL A CA 1
ATOM 3627 C C . VAL A 1 465 ? -7.843 -16.579 -18.161 1.00 94.88 465 VAL A C 1
ATOM 3629 O O . VAL A 1 465 ? -8.886 -17.072 -18.590 1.00 94.88 465 VAL A O 1
ATOM 3632 N N . GLY A 1 466 ? -6.844 -16.217 -18.971 1.00 95.75 466 GLY A N 1
ATOM 3633 C CA . GLY A 1 466 ? -6.887 -16.297 -20.434 1.00 95.75 466 GLY A CA 1
ATOM 3634 C C . GLY A 1 466 ? -7.597 -15.129 -21.136 1.00 95.75 466 GLY A C 1
ATOM 3635 O O . GLY A 1 466 ? -7.488 -15.002 -22.356 1.00 95.75 466 GLY A O 1
ATOM 3636 N N . ARG A 1 467 ? -8.292 -14.235 -20.414 1.00 96.88 467 ARG A N 1
ATOM 3637 C CA . ARG A 1 467 ? -8.827 -12.979 -20.979 1.00 96.88 467 ARG A CA 1
ATOM 3638 C C . ARG A 1 467 ? -7.741 -11.901 -21.007 1.00 96.88 467 ARG A C 1
ATOM 3640 O O . ARG A 1 467 ? -6.757 -11.985 -20.277 1.00 96.88 467 ARG A O 1
ATOM 3647 N N . ASN A 1 468 ? -7.928 -10.853 -21.814 1.00 97.75 468 ASN A N 1
ATOM 3648 C CA . ASN A 1 468 ? -7.028 -9.696 -21.810 1.00 97.75 468 ASN A CA 1
ATOM 3649 C C . ASN A 1 468 ? -6.972 -9.040 -20.412 1.00 97.75 468 ASN A C 1
ATOM 3651 O O . ASN A 1 468 ? -8.006 -8.834 -19.758 1.00 97.75 468 ASN A O 1
ATOM 3655 N N . ARG A 1 469 ? -5.761 -8.709 -19.952 1.00 96.38 469 ARG A N 1
ATOM 3656 C CA . ARG A 1 469 ? -5.508 -8.201 -18.598 1.00 96.38 469 ARG A CA 1
ATOM 3657 C C . ARG A 1 469 ? -6.079 -6.801 -18.377 1.00 96.38 469 ARG A C 1
ATOM 3659 O O . ARG A 1 469 ? -6.723 -6.568 -17.350 1.00 96.38 469 ARG A O 1
ATOM 3666 N N . ALA A 1 470 ? -5.912 -5.885 -19.334 1.00 96.81 470 ALA A N 1
ATOM 3667 C CA . ALA A 1 470 ? -6.456 -4.529 -19.245 1.00 96.81 470 ALA A CA 1
ATOM 3668 C C . ALA A 1 470 ? -7.990 -4.537 -19.191 1.00 96.81 470 ALA A C 1
ATOM 3670 O O . ALA A 1 470 ? -8.586 -3.898 -18.317 1.00 96.81 470 ALA A O 1
ATOM 3671 N N . ALA A 1 471 ? -8.632 -5.314 -20.068 1.00 96.69 471 ALA A N 1
ATOM 3672 C CA . ALA A 1 471 ? -10.083 -5.459 -20.105 1.00 96.69 471 ALA A CA 1
ATOM 3673 C C . ALA A 1 471 ? -10.640 -6.011 -18.782 1.00 96.69 471 ALA A C 1
ATOM 3675 O O . ALA A 1 471 ? -11.570 -5.435 -18.206 1.00 96.69 471 ALA A O 1
ATOM 3676 N N . SER A 1 472 ? -10.022 -7.075 -18.264 1.00 96.69 472 SER A N 1
ATOM 3677 C CA . SER A 1 472 ? -10.443 -7.749 -17.029 1.00 96.69 472 SER A CA 1
ATOM 3678 C C . SER A 1 472 ? -10.287 -6.851 -15.797 1.00 96.69 472 SER A C 1
ATOM 3680 O O . SER A 1 472 ? -11.206 -6.728 -14.978 1.00 96.69 472 SER A O 1
ATOM 3682 N N . ALA A 1 473 ? -9.159 -6.143 -15.681 1.00 95.44 473 ALA A N 1
ATOM 3683 C CA . ALA A 1 473 ? -8.930 -5.200 -14.592 1.00 95.44 473 ALA A CA 1
ATOM 3684 C C . ALA A 1 473 ? -9.916 -4.018 -14.636 1.00 95.44 473 ALA A C 1
ATOM 3686 O O . ALA A 1 473 ? -10.489 -3.641 -13.606 1.00 95.44 473 ALA A O 1
ATOM 3687 N N . ALA A 1 474 ? -10.167 -3.459 -15.824 1.00 94.44 474 ALA A N 1
ATOM 3688 C CA . ALA A 1 474 ? -11.020 -2.288 -16.007 1.00 94.44 474 ALA A CA 1
ATOM 3689 C C . ALA A 1 474 ? -12.469 -2.501 -15.541 1.00 94.44 474 ALA A C 1
ATOM 3691 O O . ALA A 1 474 ? -13.104 -1.553 -15.071 1.00 94.44 474 ALA A O 1
ATOM 3692 N N . GLU A 1 475 ? -12.997 -3.729 -15.611 1.00 91.12 475 GLU A N 1
ATOM 3693 C CA . GLU A 1 475 ? -14.309 -4.067 -15.044 1.00 91.12 475 GLU A CA 1
ATOM 3694 C C . GLU A 1 475 ? -14.390 -3.705 -13.552 1.00 91.12 475 GLU A C 1
ATOM 3696 O O . GLU A 1 475 ? -15.376 -3.111 -13.117 1.00 91.12 475 GLU A O 1
ATOM 3701 N N . ARG A 1 476 ? -13.341 -3.984 -12.764 1.00 92.00 476 ARG A N 1
ATOM 3702 C CA . ARG A 1 476 ? -13.323 -3.687 -11.320 1.00 92.00 476 ARG A CA 1
ATOM 3703 C C . ARG A 1 476 ? -12.940 -2.240 -11.042 1.00 92.00 476 ARG A C 1
ATOM 3705 O O . ARG A 1 476 ? -13.501 -1.652 -10.118 1.00 92.00 476 ARG A O 1
ATOM 3712 N N . VAL A 1 477 ? -12.066 -1.644 -11.856 1.00 90.88 477 VAL A N 1
ATOM 3713 C CA . VAL A 1 477 ? -11.709 -0.218 -11.746 1.00 90.88 477 VAL A CA 1
ATOM 3714 C C . VAL A 1 477 ? -12.958 0.666 -11.851 1.00 90.88 477 VAL A C 1
ATOM 3716 O O . VAL A 1 477 ? -13.161 1.546 -11.016 1.00 90.88 477 VAL A O 1
ATOM 3719 N N . ARG A 1 478 ? -13.859 0.380 -12.804 1.00 88.06 478 ARG A N 1
ATOM 3720 C CA . ARG A 1 478 ? -15.137 1.107 -12.966 1.00 88.06 478 ARG A CA 1
ATOM 3721 C C . ARG A 1 478 ? -16.028 1.044 -11.722 1.00 88.06 478 ARG A C 1
ATOM 3723 O O . ARG A 1 478 ? -16.738 2.002 -11.427 1.00 88.06 478 ARG A O 1
ATOM 3730 N N . LEU A 1 479 ? -15.987 -0.068 -10.985 1.00 83.50 479 LEU A N 1
ATOM 3731 C CA . LEU A 1 479 ? -16.791 -0.263 -9.774 1.00 83.50 479 LEU A CA 1
ATOM 3732 C C . LEU A 1 479 ? -16.267 0.522 -8.568 1.00 83.50 479 LEU A C 1
ATOM 3734 O O . LEU A 1 479 ? -17.049 0.789 -7.656 1.00 83.50 479 LEU A O 1
ATOM 3738 N N . LEU A 1 480 ? -14.975 0.874 -8.541 1.00 81.94 480 LEU A N 1
ATOM 3739 C CA . LEU A 1 480 ? -14.395 1.671 -7.455 1.00 81.94 480 LEU A CA 1
ATOM 3740 C C . LEU A 1 480 ? -14.974 3.082 -7.439 1.00 81.94 480 LEU A C 1
ATOM 3742 O O . LEU A 1 480 ? -15.354 3.595 -6.390 1.00 81.94 480 LEU A O 1
ATOM 3746 N N . ASN A 1 481 ? -15.049 3.705 -8.614 1.00 78.75 481 ASN A N 1
ATOM 3747 C CA . ASN A 1 481 ? -15.587 5.045 -8.756 1.00 78.75 481 ASN A CA 1
ATOM 3748 C C . ASN A 1 481 ? -16.241 5.231 -10.136 1.00 78.75 481 ASN A C 1
ATOM 3750 O O . ASN A 1 481 ? -15.553 5.576 -11.098 1.00 78.75 481 ASN A O 1
ATOM 3754 N N . PRO A 1 482 ? -17.578 5.095 -10.231 1.00 74.06 482 PRO A N 1
ATOM 3755 C CA . PRO A 1 482 ? -18.310 5.233 -11.493 1.00 74.06 482 PRO A CA 1
ATOM 3756 C C . PRO A 1 482 ? -18.214 6.614 -12.159 1.00 74.06 482 PRO A C 1
ATOM 3758 O O . PRO A 1 482 ? -18.695 6.787 -13.274 1.00 74.06 482 PRO A O 1
ATOM 3761 N N . ARG A 1 483 ? -17.651 7.619 -11.473 1.00 75.69 483 ARG A N 1
ATOM 3762 C CA . ARG A 1 483 ? -17.453 8.968 -12.024 1.00 75.69 483 ARG A CA 1
ATOM 3763 C C . ARG A 1 483 ? -16.190 9.092 -12.870 1.00 75.69 483 ARG A C 1
ATOM 3765 O O . ARG A 1 483 ? -16.084 10.055 -13.620 1.00 75.69 483 ARG A O 1
ATOM 3772 N N . VAL A 1 484 ? -15.248 8.160 -12.738 1.00 83.69 484 VAL A N 1
ATOM 3773 C CA . VAL A 1 484 ? -14.010 8.162 -13.522 1.00 83.69 484 VAL A CA 1
ATOM 3774 C C . VAL A 1 484 ? -14.265 7.449 -14.843 1.00 83.69 484 VAL A C 1
ATOM 3776 O O . VAL A 1 484 ? -14.739 6.311 -14.861 1.00 83.69 484 VAL A O 1
ATOM 3779 N N . LYS A 1 485 ? -13.938 8.093 -15.966 1.00 90.38 485 LYS A N 1
ATOM 3780 C CA . LYS A 1 485 ? -14.037 7.454 -17.283 1.00 90.38 485 LYS A CA 1
ATOM 3781 C C . LYS A 1 485 ? -12.894 6.448 -17.449 1.00 90.38 485 LYS A C 1
ATOM 3783 O O . LYS A 1 485 ? -11.740 6.851 -17.543 1.00 90.38 485 LYS A O 1
ATOM 3788 N N . VAL A 1 486 ? -13.218 5.156 -17.519 1.00 94.12 486 VAL A N 1
ATOM 3789 C CA . VAL A 1 486 ? -12.238 4.069 -17.705 1.00 94.12 486 VAL A CA 1
ATOM 3790 C C . VAL A 1 486 ? -12.250 3.575 -19.152 1.00 94.12 486 VAL A C 1
ATOM 3792 O O . VAL A 1 486 ? -13.245 2.995 -19.605 1.00 94.12 486 VAL A O 1
ATOM 3795 N N . ILE A 1 487 ? -11.136 3.782 -19.851 1.00 97.81 487 ILE A N 1
ATOM 3796 C CA . ILE A 1 487 ? -10.888 3.375 -21.239 1.00 97.81 487 ILE A CA 1
ATOM 3797 C C . ILE A 1 487 ? -9.941 2.169 -21.223 1.00 97.81 487 ILE A C 1
ATOM 3799 O O . ILE A 1 487 ? -9.019 2.122 -20.412 1.00 97.81 487 ILE A O 1
ATOM 3803 N N . VAL A 1 488 ? -10.197 1.189 -22.087 1.00 97.94 488 VAL A N 1
ATOM 3804 C CA . VAL A 1 488 ? -9.364 -0.011 -22.244 1.00 97.94 488 VAL A CA 1
ATOM 3805 C C . VAL A 1 488 ? -8.705 0.047 -23.608 1.00 97.94 488 VAL A C 1
ATOM 3807 O O . VAL A 1 488 ? -9.375 0.364 -24.591 1.00 97.94 488 VAL A O 1
ATOM 3810 N N . ASP A 1 489 ? -7.418 -0.258 -23.637 1.00 97.88 489 ASP A N 1
ATOM 3811 C CA . ASP A 1 489 ? -6.624 -0.422 -24.844 1.00 97.88 489 ASP A CA 1
ATOM 3812 C C . ASP A 1 489 ? -5.886 -1.766 -24.746 1.00 97.88 489 ASP A C 1
ATOM 3814 O O . ASP A 1 489 ? -5.144 -2.008 -23.796 1.00 97.88 489 ASP A O 1
ATOM 3818 N N . GLU A 1 490 ? -6.160 -2.678 -25.674 1.00 97.81 490 GLU A N 1
ATOM 3819 C CA . GLU A 1 490 ? -5.623 -4.048 -25.645 1.00 97.81 490 GLU A CA 1
ATOM 3820 C C . GLU A 1 490 ? -4.371 -4.202 -26.523 1.00 97.81 490 GLU A C 1
ATOM 3822 O O . GLU A 1 490 ? -3.820 -5.295 -26.626 1.00 97.81 490 GLU A O 1
ATOM 3827 N N . ASP A 1 491 ? -3.915 -3.124 -27.167 1.00 97.31 491 ASP A N 1
ATOM 3828 C CA . ASP A 1 491 ? -2.731 -3.164 -28.020 1.00 97.31 491 ASP A CA 1
ATOM 3829 C C . ASP A 1 491 ? -1.434 -3.134 -27.197 1.00 97.31 491 ASP A C 1
ATOM 3831 O O . ASP A 1 491 ? -1.383 -2.691 -26.046 1.00 97.31 491 ASP A O 1
ATOM 3835 N N . ASP A 1 492 ? -0.332 -3.540 -27.828 1.00 95.25 492 ASP A N 1
ATOM 3836 C CA . ASP A 1 492 ? 0.999 -3.395 -27.247 1.00 95.25 492 ASP A CA 1
ATOM 3837 C C . ASP A 1 492 ? 1.413 -1.915 -27.205 1.00 95.25 492 ASP A C 1
ATOM 3839 O O . ASP A 1 492 ? 1.311 -1.193 -28.203 1.00 95.25 492 ASP A O 1
ATOM 3843 N N . VAL A 1 493 ? 1.948 -1.467 -26.066 1.00 95.88 493 VAL A N 1
ATOM 3844 C CA . VAL A 1 493 ? 2.480 -0.112 -25.881 1.00 95.88 493 VAL A CA 1
ATOM 3845 C C . VAL A 1 493 ? 3.576 0.200 -26.901 1.00 95.88 493 VAL A C 1
ATOM 3847 O O . VAL A 1 493 ? 3.686 1.337 -27.359 1.00 95.88 493 VAL A O 1
ATOM 3850 N N . ALA A 1 494 ? 4.342 -0.815 -27.321 1.00 93.69 494 ALA A N 1
ATOM 3851 C CA . ALA A 1 494 ? 5.374 -0.679 -28.344 1.00 93.69 494 ALA A CA 1
ATOM 3852 C C . ALA A 1 494 ? 4.809 -0.225 -29.698 1.00 93.69 494 ALA A C 1
ATOM 3854 O O . ALA A 1 494 ? 5.476 0.508 -30.433 1.00 93.69 494 ALA A O 1
ATOM 3855 N N . SER A 1 495 ? 3.578 -0.635 -30.018 1.00 96.00 495 SER A N 1
ATOM 3856 C CA . SER A 1 495 ? 2.928 -0.363 -31.304 1.00 96.00 495 SER A CA 1
ATOM 3857 C C . SER A 1 495 ? 2.361 1.055 -31.417 1.00 96.00 495 SER A C 1
ATOM 3859 O O . SER A 1 495 ? 2.093 1.531 -32.522 1.00 96.00 495 SER A O 1
ATOM 3861 N N . LYS A 1 496 ? 2.186 1.759 -30.291 1.00 97.50 496 LYS A N 1
ATOM 3862 C CA . LYS A 1 496 ? 1.570 3.089 -30.282 1.00 97.50 496 LYS A CA 1
ATOM 3863 C C . LYS A 1 496 ? 2.505 4.136 -30.894 1.00 97.50 496 LYS A C 1
ATOM 3865 O O . LYS A 1 496 ? 3.700 4.122 -30.597 1.00 97.50 496 LYS A O 1
ATOM 3870 N N . PRO A 1 497 ? 1.999 5.069 -31.721 1.00 97.19 497 PRO A N 1
ATOM 3871 C CA . PRO A 1 497 ? 2.806 6.174 -32.230 1.00 97.19 497 PRO A CA 1
ATOM 3872 C C . PRO A 1 497 ? 3.135 7.167 -31.110 1.00 97.19 497 PRO A C 1
ATOM 3874 O O . PRO A 1 497 ? 2.353 7.330 -30.180 1.00 97.19 497 PRO A O 1
ATOM 3877 N N . ASP A 1 498 ? 4.239 7.904 -31.220 1.00 96.94 498 ASP A N 1
ATOM 3878 C CA . ASP A 1 498 ? 4.673 8.838 -30.166 1.00 96.94 498 ASP A CA 1
ATOM 3879 C C . ASP A 1 498 ? 3.622 9.929 -29.862 1.00 96.94 498 ASP A C 1
ATOM 3881 O O . ASP A 1 498 ? 3.448 10.348 -28.717 1.00 96.94 498 ASP A O 1
ATOM 3885 N N . SER A 1 499 ? 2.844 10.333 -30.874 1.00 96.25 499 SER A N 1
ATOM 3886 C CA . SER A 1 499 ? 1.735 11.286 -30.734 1.00 96.25 499 SER A CA 1
ATOM 3887 C C . SER A 1 499 ? 0.592 10.786 -29.844 1.00 96.25 499 SER A C 1
ATOM 3889 O O . SER A 1 499 ? -0.153 11.605 -29.306 1.00 96.25 499 SER A O 1
ATOM 3891 N N . PHE A 1 500 ? 0.459 9.470 -29.647 1.00 97.75 500 PHE A N 1
ATOM 3892 C CA . PHE A 1 500 ? -0.541 8.879 -28.757 1.00 97.75 500 PHE A CA 1
ATOM 3893 C C . PHE A 1 500 ? -0.339 9.325 -27.308 1.00 97.75 500 PHE A C 1
ATOM 3895 O O . PHE A 1 500 ? -1.313 9.582 -26.606 1.00 97.75 500 PHE A O 1
ATOM 3902 N N . PHE A 1 501 ? 0.908 9.446 -26.853 1.00 97.50 501 PHE A N 1
ATOM 3903 C CA . PHE A 1 501 ? 1.212 9.773 -25.458 1.00 97.50 501 PHE A CA 1
ATOM 3904 C C . PHE A 1 501 ? 0.922 11.242 -25.134 1.00 97.50 501 PHE A C 1
ATOM 3906 O O . PHE A 1 501 ? 0.478 11.562 -24.034 1.00 97.50 501 PHE A O 1
ATOM 3913 N N . ALA A 1 502 ? 1.059 12.125 -26.127 1.00 93.94 502 ALA A N 1
ATOM 3914 C CA . ALA A 1 502 ? 0.842 13.562 -25.988 1.00 93.94 502 ALA A CA 1
ATOM 3915 C C . ALA A 1 502 ? -0.619 13.961 -25.720 1.00 93.94 502 ALA A C 1
ATOM 3917 O O . ALA A 1 502 ? -0.887 15.146 -25.525 1.00 93.94 502 ALA A O 1
ATOM 3918 N N . GLN A 1 503 ? -1.578 13.026 -25.742 1.00 94.69 503 GLN A N 1
ATOM 3919 C CA . GLN A 1 503 ? -2.982 13.298 -25.411 1.00 94.69 503 GLN A CA 1
ATOM 3920 C C . GLN A 1 503 ? -3.261 13.263 -23.899 1.00 94.69 503 GLN A C 1
ATOM 3922 O O . GLN A 1 503 ? -4.238 13.866 -23.460 1.00 94.69 503 GLN A O 1
ATOM 3927 N N . PHE A 1 504 ? -2.393 12.626 -23.109 1.00 97.50 504 PHE A N 1
ATOM 3928 C CA . PHE A 1 504 ? -2.570 12.474 -21.666 1.00 97.50 504 PHE A CA 1
ATOM 3929 C C . PHE A 1 504 ? -1.886 13.598 -20.887 1.00 97.50 504 PHE A C 1
ATOM 3931 O O . PHE A 1 504 ? -0.904 14.184 -21.345 1.00 97.50 504 PHE A O 1
ATOM 3938 N N . ASP A 1 505 ? -2.388 13.881 -19.689 1.00 96.56 505 ASP A N 1
ATOM 3939 C CA . ASP A 1 505 ? -1.722 14.787 -18.745 1.00 96.56 505 ASP A CA 1
ATOM 3940 C C . ASP A 1 505 ? -0.591 14.063 -18.006 1.00 96.56 505 ASP A C 1
ATOM 3942 O O . ASP A 1 505 ? 0.431 14.662 -17.674 1.00 96.56 505 ASP A O 1
ATOM 3946 N N . CYS A 1 506 ? -0.750 12.752 -17.806 1.00 96.69 506 CYS A N 1
ATOM 3947 C CA . CYS A 1 506 ? 0.251 11.883 -17.204 1.00 96.69 506 CYS A CA 1
ATOM 3948 C C . CYS A 1 506 ? 0.263 10.499 -17.875 1.00 96.69 506 CYS A C 1
ATOM 3950 O O . CYS A 1 506 ? -0.793 9.907 -18.110 1.00 96.69 506 CYS A O 1
ATOM 3952 N N . VAL A 1 507 ? 1.455 9.975 -18.158 1.00 98.38 507 VAL A N 1
ATOM 3953 C CA . VAL A 1 507 ? 1.700 8.614 -18.651 1.00 98.38 507 VAL A CA 1
ATOM 3954 C C . VAL A 1 507 ? 2.540 7.869 -17.625 1.00 98.38 507 VAL A C 1
ATOM 3956 O O . VAL A 1 507 ? 3.611 8.336 -17.253 1.00 98.38 507 VAL A O 1
ATOM 3959 N N . CYS A 1 508 ? 2.080 6.701 -17.187 1.00 98.12 508 CYS A N 1
ATOM 3960 C CA . CYS A 1 508 ? 2.801 5.848 -16.255 1.00 98.12 508 CYS A CA 1
ATOM 3961 C C . CYS A 1 508 ? 2.955 4.434 -16.826 1.00 98.12 508 CYS A C 1
ATOM 3963 O O . CYS A 1 508 ? 1.975 3.779 -17.183 1.00 98.12 508 CYS A O 1
ATOM 3965 N N . LEU A 1 509 ? 4.205 3.983 -16.916 1.00 97.38 509 LEU A N 1
ATOM 3966 C CA . LEU A 1 509 ? 4.574 2.651 -17.383 1.00 97.38 509 LEU A CA 1
ATOM 3967 C C . LEU A 1 509 ? 4.951 1.756 -16.204 1.00 97.38 509 LEU A C 1
ATOM 3969 O O . LEU A 1 509 ? 5.730 2.160 -15.339 1.00 97.38 509 LEU A O 1
ATOM 3973 N N . THR A 1 510 ? 4.469 0.516 -16.206 1.00 94.25 510 THR A N 1
ATOM 3974 C CA . THR A 1 510 ? 4.960 -0.533 -15.304 1.00 94.25 510 THR A CA 1
ATOM 3975 C C . THR A 1 510 ? 5.259 -1.807 -16.083 1.00 94.25 510 THR A C 1
ATOM 3977 O O . THR A 1 510 ? 4.593 -2.101 -17.073 1.00 94.25 510 THR A O 1
ATOM 3980 N N . GLY A 1 511 ? 6.300 -2.543 -15.685 1.00 85.12 511 GLY A N 1
ATOM 3981 C CA . GLY A 1 511 ? 6.680 -3.802 -16.343 1.00 85.12 511 GLY A CA 1
ATOM 3982 C C . GLY A 1 511 ? 7.059 -3.675 -17.828 1.00 85.12 511 GLY A C 1
ATOM 3983 O O . GLY A 1 511 ? 6.996 -4.661 -18.554 1.00 85.12 511 GLY A O 1
ATOM 3984 N N . CYS A 1 512 ? 7.418 -2.474 -18.290 1.00 89.75 512 CYS A N 1
ATOM 3985 C CA . CYS A 1 512 ? 7.844 -2.218 -19.667 1.00 89.75 512 CYS A CA 1
ATOM 3986 C C . CYS A 1 512 ? 9.366 -2.341 -19.801 1.00 89.75 512 CYS A C 1
ATOM 3988 O O . CYS A 1 512 ? 10.109 -2.034 -18.866 1.00 89.75 512 CYS A O 1
ATOM 3990 N N . ALA A 1 513 ? 9.840 -2.731 -20.985 1.00 90.25 513 ALA A N 1
ATOM 3991 C CA . ALA A 1 513 ? 11.268 -2.828 -21.253 1.00 90.25 513 ALA A CA 1
ATOM 3992 C C . ALA A 1 513 ? 11.938 -1.437 -21.196 1.00 90.25 513 ALA A C 1
ATOM 3994 O O . ALA A 1 513 ? 11.328 -0.440 -21.601 1.00 90.25 513 ALA A O 1
ATOM 3995 N N . PRO A 1 514 ? 13.213 -1.336 -20.782 1.00 91.38 514 PRO A N 1
ATOM 3996 C CA . PRO A 1 514 ? 13.910 -0.050 -20.699 1.00 91.38 514 PRO A CA 1
ATOM 3997 C C . PRO A 1 514 ? 13.928 0.763 -21.998 1.00 91.38 514 PRO A C 1
ATOM 3999 O O . PRO A 1 514 ? 13.765 1.981 -21.959 1.00 91.38 514 PRO A O 1
ATOM 4002 N N . SER A 1 515 ? 14.036 0.103 -23.153 1.00 92.19 515 SER A N 1
ATOM 4003 C CA . SER A 1 515 ? 13.964 0.757 -24.467 1.00 92.19 515 SER A CA 1
ATOM 4004 C C . SER A 1 515 ? 12.612 1.441 -24.713 1.00 92.19 515 SER A C 1
ATOM 4006 O O . SER A 1 515 ? 12.562 2.554 -25.241 1.00 92.19 515 SER A O 1
ATOM 4008 N N . GLN A 1 516 ? 11.512 0.818 -24.278 1.00 94.19 516 GLN A N 1
ATOM 4009 C CA . GLN A 1 516 ? 10.170 1.400 -24.342 1.00 94.19 516 GLN A CA 1
ATOM 4010 C C . GLN A 1 516 ? 10.047 2.581 -23.375 1.00 94.19 516 GLN A C 1
ATOM 4012 O O . GLN A 1 516 ? 9.525 3.626 -23.759 1.00 94.19 516 GLN A O 1
ATOM 4017 N N . MET A 1 517 ? 10.575 2.447 -22.150 1.00 95.62 517 MET A N 1
ATOM 4018 C CA . MET A 1 517 ? 10.563 3.526 -21.157 1.00 95.62 517 MET A CA 1
ATOM 4019 C C . MET A 1 517 ? 11.285 4.777 -21.672 1.00 95.62 517 MET A C 1
ATOM 4021 O O . MET A 1 517 ? 10.730 5.870 -21.592 1.00 95.62 517 MET A O 1
ATOM 4025 N N . ILE A 1 518 ? 12.473 4.620 -22.263 1.00 96.06 518 ILE A N 1
ATOM 4026 C CA . ILE A 1 518 ? 13.256 5.728 -22.833 1.00 96.06 518 ILE A CA 1
ATOM 4027 C C . ILE A 1 518 ? 12.507 6.395 -23.993 1.00 96.06 518 ILE A C 1
ATOM 4029 O O . ILE A 1 518 ? 12.333 7.616 -23.997 1.00 96.06 518 ILE A O 1
ATOM 4033 N N . ARG A 1 519 ? 12.007 5.608 -24.957 1.00 96.62 519 ARG A N 1
ATOM 4034 C CA . ARG A 1 519 ? 11.258 6.135 -26.109 1.00 96.62 519 ARG A CA 1
ATOM 4035 C C . ARG A 1 519 ? 10.044 6.951 -25.664 1.00 96.62 519 ARG A C 1
ATOM 4037 O O . ARG A 1 519 ? 9.844 8.069 -26.133 1.00 96.62 519 ARG A O 1
ATOM 4044 N N . ILE A 1 520 ? 9.231 6.394 -24.769 1.00 97.94 520 ILE A N 1
ATOM 4045 C CA . ILE A 1 520 ? 7.975 7.017 -24.338 1.00 97.94 520 ILE A CA 1
ATOM 4046 C C . ILE A 1 520 ? 8.252 8.235 -23.453 1.00 97.94 520 ILE A C 1
ATOM 4048 O O . ILE A 1 520 ? 7.551 9.239 -23.582 1.00 97.94 520 ILE A O 1
ATOM 4052 N N . ASN A 1 521 ? 9.299 8.201 -22.622 1.00 98.19 521 ASN A N 1
ATOM 4053 C CA . ASN A 1 521 ? 9.755 9.381 -21.895 1.00 98.19 521 ASN A CA 1
ATOM 4054 C C . ASN A 1 521 ? 10.086 10.521 -22.867 1.00 98.19 521 ASN A C 1
ATOM 4056 O O . ASN A 1 521 ? 9.521 11.606 -22.745 1.00 98.19 521 ASN A O 1
ATOM 4060 N N . ASN A 1 522 ? 10.898 10.253 -23.893 1.00 97.75 522 ASN A N 1
ATOM 4061 C CA . ASN A 1 522 ? 11.253 11.239 -24.915 1.00 97.75 522 ASN A CA 1
ATOM 4062 C C . ASN A 1 522 ? 10.025 11.752 -25.698 1.00 97.75 522 ASN A C 1
ATOM 4064 O O . ASN A 1 522 ? 9.926 12.953 -25.955 1.00 97.75 522 ASN A O 1
ATOM 4068 N N . ALA A 1 523 ? 9.047 10.891 -26.002 1.00 97.56 523 ALA A N 1
ATOM 4069 C CA . ALA A 1 523 ? 7.777 11.298 -26.611 1.00 97.56 523 ALA A CA 1
ATOM 4070 C C . ALA A 1 523 ? 6.961 12.238 -25.700 1.00 97.56 523 ALA A C 1
ATOM 4072 O O . ALA A 1 523 ? 6.436 13.257 -26.157 1.00 97.56 523 ALA A O 1
ATOM 4073 N N . CYS A 1 524 ? 6.898 11.947 -24.396 1.00 97.50 524 CYS A N 1
ATOM 4074 C CA . CYS A 1 524 ? 6.257 12.822 -23.413 1.00 97.50 524 CYS A CA 1
ATOM 4075 C C . CYS A 1 524 ? 6.992 14.166 -23.308 1.00 97.50 524 CYS A C 1
ATOM 4077 O O . CYS A 1 524 ? 6.337 15.211 -23.281 1.00 97.50 524 CYS A O 1
ATOM 4079 N N . ARG A 1 525 ? 8.333 14.173 -23.348 1.00 96.25 525 ARG A N 1
ATOM 4080 C CA . ARG A 1 525 ? 9.122 15.415 -23.366 1.00 96.25 525 ARG A CA 1
ATOM 4081 C C . ARG A 1 525 ? 8.855 16.263 -24.603 1.00 96.25 525 ARG A C 1
ATOM 4083 O O . ARG A 1 525 ? 8.656 17.470 -24.486 1.00 96.25 525 ARG A O 1
ATOM 4090 N N . ALA A 1 526 ? 8.774 15.636 -25.775 1.00 95.62 526 ALA A N 1
ATOM 4091 C CA . ALA A 1 526 ? 8.476 16.324 -27.030 1.00 95.62 526 ALA A CA 1
ATOM 4092 C C . ALA A 1 526 ? 7.097 17.014 -27.025 1.00 95.62 526 ALA A C 1
ATOM 4094 O O . ALA A 1 526 ? 6.913 18.017 -27.712 1.00 95.62 526 ALA A O 1
ATOM 4095 N N . SER A 1 527 ? 6.141 16.525 -26.223 1.00 93.75 527 SER A N 1
ATOM 4096 C CA . SER A 1 527 ? 4.836 17.179 -26.042 1.00 93.75 527 SER A CA 1
ATOM 4097 C C . SER A 1 527 ? 4.906 18.489 -25.243 1.00 93.75 527 SER A C 1
ATOM 4099 O O . SER A 1 527 ? 3.999 19.315 -25.342 1.00 93.75 527 SER A O 1
ATOM 4101 N N . GLY A 1 528 ? 5.933 18.654 -24.398 1.00 88.00 528 GLY A N 1
ATOM 4102 C CA . GLY A 1 528 ? 6.108 19.781 -23.479 1.00 88.00 528 GLY A CA 1
ATOM 4103 C C . GLY A 1 528 ? 5.099 19.872 -22.325 1.00 88.00 528 GLY A C 1
ATOM 4104 O O . GLY A 1 528 ? 5.235 20.765 -21.492 1.00 88.00 528 GLY A O 1
ATOM 4105 N N . ARG A 1 529 ? 4.097 18.982 -22.259 1.00 89.06 529 ARG A N 1
ATOM 4106 C CA . ARG A 1 529 ? 3.000 19.049 -21.273 1.00 89.06 529 ARG A CA 1
ATOM 4107 C C . ARG A 1 529 ? 2.771 17.762 -20.484 1.00 89.06 529 ARG A C 1
ATOM 4109 O O . ARG A 1 529 ? 2.296 17.827 -19.358 1.00 89.06 529 ARG A O 1
ATOM 4116 N N . THR A 1 530 ? 3.041 16.608 -21.086 1.00 95.88 530 THR A N 1
ATOM 4117 C CA . THR A 1 530 ? 2.703 15.306 -20.506 1.00 95.88 530 THR A CA 1
ATOM 4118 C C . THR A 1 530 ? 3.769 14.900 -19.497 1.00 95.88 530 THR A C 1
ATOM 4120 O O . THR A 1 530 ? 4.944 14.794 -19.850 1.00 95.88 530 THR A O 1
ATOM 4123 N N . GLY A 1 531 ? 3.358 14.669 -18.249 1.00 96.94 531 GLY A N 1
ATOM 4124 C CA . GLY A 1 531 ? 4.225 14.080 -17.230 1.00 96.94 531 GLY A CA 1
ATOM 4125 C C . GLY A 1 531 ? 4.457 12.594 -17.499 1.00 96.94 531 GLY A C 1
ATOM 4126 O O . GLY A 1 531 ? 3.547 11.895 -17.947 1.00 96.94 531 GLY A O 1
ATOM 4127 N N . PHE A 1 532 ? 5.663 12.108 -17.225 1.00 98.38 532 PHE A N 1
ATOM 4128 C CA . PHE A 1 532 ? 6.053 10.720 -17.439 1.00 98.38 532 PHE A CA 1
ATOM 4129 C C . PHE A 1 532 ? 6.489 10.053 -16.136 1.00 98.38 532 PHE A C 1
ATOM 4131 O O . PHE A 1 532 ? 7.279 10.604 -15.371 1.00 98.38 532 PHE A O 1
ATOM 4138 N N . TYR A 1 533 ? 6.024 8.823 -15.939 1.00 98.31 533 TYR A N 1
ATOM 4139 C CA . TYR A 1 533 ? 6.425 7.948 -14.852 1.00 98.31 533 TYR A CA 1
ATOM 4140 C C . TYR A 1 533 ? 6.784 6.560 -15.376 1.00 98.31 533 TYR A C 1
ATOM 4142 O O . TYR A 1 533 ? 6.127 6.026 -16.271 1.00 98.31 533 TYR A O 1
ATOM 4150 N N . ALA A 1 534 ? 7.771 5.932 -14.749 1.00 97.62 534 ALA A N 1
ATOM 4151 C CA . ALA A 1 534 ? 8.059 4.516 -14.925 1.00 97.62 534 ALA A CA 1
ATOM 4152 C C . ALA A 1 534 ? 8.312 3.868 -13.567 1.00 97.62 534 ALA A C 1
ATOM 4154 O O . ALA A 1 534 ? 9.018 4.443 -12.748 1.00 97.62 534 ALA A O 1
ATOM 4155 N N . ALA A 1 535 ? 7.757 2.691 -13.301 1.00 97.44 535 ALA A N 1
ATOM 4156 C CA . ALA A 1 535 ? 7.916 2.052 -11.998 1.00 97.44 535 ALA A CA 1
ATOM 4157 C C . ALA A 1 535 ? 7.924 0.525 -12.078 1.00 97.44 535 ALA A C 1
ATOM 4159 O O . ALA A 1 535 ? 7.371 -0.067 -13.008 1.00 97.44 535 ALA A O 1
ATOM 4160 N N . GLY A 1 536 ? 8.537 -0.107 -11.081 1.00 95.38 536 GLY A N 1
ATOM 4161 C CA . GLY A 1 536 ? 8.642 -1.560 -10.982 1.00 95.38 536 GLY A CA 1
ATOM 4162 C C . GLY A 1 536 ? 8.862 -2.032 -9.548 1.00 95.38 536 GLY A C 1
ATOM 4163 O O . GLY A 1 536 ? 9.337 -1.272 -8.701 1.00 95.38 536 GLY A O 1
ATOM 4164 N N . VAL A 1 537 ? 8.492 -3.289 -9.293 1.00 95.38 537 VAL A N 1
ATOM 4165 C CA . VAL A 1 537 ? 8.721 -4.017 -8.039 1.00 95.38 537 VAL A CA 1
ATOM 4166 C C . VAL A 1 537 ? 9.417 -5.337 -8.365 1.00 95.38 537 VAL A C 1
ATOM 4168 O O . VAL A 1 537 ? 9.031 -6.023 -9.307 1.00 95.38 537 VAL A O 1
ATOM 4171 N N . HIS A 1 538 ? 10.443 -5.653 -7.580 1.00 92.81 538 HIS A N 1
ATOM 4172 C CA . HIS A 1 538 ? 11.305 -6.825 -7.688 1.00 92.81 538 HIS A CA 1
ATOM 4173 C C . HIS A 1 538 ? 11.536 -7.367 -6.269 1.00 92.81 538 HIS A C 1
ATOM 4175 O O . HIS A 1 538 ? 12.455 -6.944 -5.565 1.00 92.81 538 HIS A O 1
ATOM 4181 N N . GLY A 1 539 ? 10.617 -8.210 -5.798 1.00 89.75 539 GLY A N 1
ATOM 4182 C CA . GLY A 1 539 ? 10.574 -8.704 -4.424 1.00 89.75 539 GLY A CA 1
ATOM 4183 C C . GLY A 1 539 ? 10.369 -7.583 -3.417 1.00 89.75 539 GLY A C 1
ATOM 4184 O O . GLY A 1 539 ? 9.348 -6.897 -3.431 1.00 89.75 539 GLY A O 1
ATOM 4185 N N . TYR A 1 540 ? 11.362 -7.404 -2.544 1.00 89.81 540 TYR A N 1
ATOM 4186 C CA . TYR A 1 540 ? 11.414 -6.325 -1.556 1.00 89.81 540 TYR A CA 1
ATOM 4187 C C . TYR A 1 540 ? 11.935 -4.996 -2.111 1.00 89.81 540 TYR A C 1
ATOM 4189 O O . TYR A 1 540 ? 11.912 -3.989 -1.399 1.00 89.81 540 TYR A O 1
ATOM 4197 N N . PHE A 1 541 ? 12.393 -4.964 -3.361 1.00 94.19 541 PHE A N 1
ATOM 4198 C CA . PHE A 1 541 ? 12.883 -3.751 -3.999 1.00 94.19 541 PHE A CA 1
ATOM 4199 C C . PHE A 1 541 ? 11.821 -3.126 -4.894 1.00 94.19 541 PHE A C 1
ATOM 4201 O O . PHE A 1 541 ? 11.033 -3.814 -5.539 1.00 94.19 541 PHE A O 1
ATOM 4208 N N . GLY A 1 542 ? 11.825 -1.803 -4.984 1.00 95.44 542 GLY A N 1
ATOM 4209 C CA . GLY A 1 542 ? 10.992 -1.089 -5.938 1.00 95.44 542 GLY A CA 1
ATOM 4210 C C . GLY A 1 542 ? 11.602 0.234 -6.360 1.00 95.44 542 GLY A C 1
ATOM 4211 O O . GLY A 1 542 ? 12.459 0.792 -5.672 1.00 95.44 542 GLY A O 1
ATOM 4212 N N . TYR A 1 543 ? 11.149 0.746 -7.497 1.00 96.44 543 TYR A N 1
ATOM 4213 C CA . TYR A 1 543 ? 11.558 2.051 -7.995 1.00 96.44 543 TYR A CA 1
ATOM 4214 C C . TYR A 1 543 ? 10.384 2.808 -8.608 1.00 96.44 543 TYR A C 1
ATOM 4216 O O . TYR A 1 543 ? 9.442 2.218 -9.137 1.00 96.44 543 TYR A O 1
ATOM 4224 N N . ILE A 1 544 ? 10.491 4.132 -8.583 1.00 97.50 544 ILE A N 1
ATOM 4225 C CA . ILE A 1 544 ? 9.704 5.050 -9.400 1.00 97.50 544 ILE A CA 1
ATOM 4226 C C . ILE A 1 544 ? 10.691 6.011 -10.051 1.00 97.50 544 ILE A C 1
ATOM 4228 O O . ILE A 1 544 ? 11.511 6.617 -9.366 1.00 97.50 544 ILE A O 1
ATOM 4232 N N . PHE A 1 545 ? 10.591 6.162 -11.360 1.00 97.69 545 PHE A N 1
ATOM 4233 C CA . PHE A 1 545 ? 11.186 7.241 -12.121 1.00 97.69 545 PHE A CA 1
ATOM 4234 C C . PHE A 1 545 ? 10.104 8.260 -12.496 1.00 97.69 545 PHE A C 1
ATOM 4236 O O . PHE A 1 545 ? 8.995 7.867 -12.859 1.00 97.69 545 PHE A O 1
ATOM 4243 N N . CYS A 1 546 ? 10.429 9.547 -12.414 1.00 96.94 546 CYS A N 1
ATOM 4244 C CA . CYS A 1 546 ? 9.535 10.672 -12.671 1.00 96.94 546 CYS A CA 1
ATOM 4245 C C . CYS A 1 546 ? 10.232 11.715 -13.558 1.00 96.94 546 CYS A C 1
ATOM 4247 O O . CYS A 1 546 ? 11.320 12.185 -13.235 1.00 96.94 546 CYS A O 1
ATOM 4249 N N . ASP A 1 547 ? 9.595 12.102 -14.659 1.00 97.38 547 ASP A N 1
ATOM 4250 C CA . ASP A 1 547 ? 10.024 13.209 -15.512 1.00 97.38 547 ASP A CA 1
ATOM 4251 C C . ASP A 1 547 ? 8.814 14.055 -15.906 1.00 97.38 547 ASP A C 1
ATOM 4253 O O . ASP A 1 547 ? 7.975 13.655 -16.715 1.00 97.38 547 ASP A O 1
ATOM 4257 N N . LEU A 1 548 ? 8.727 15.247 -15.318 1.00 95.94 548 LEU A N 1
ATOM 4258 C CA . LEU A 1 548 ? 7.630 16.186 -15.539 1.00 95.94 548 LEU A CA 1
ATOM 4259 C C . LEU A 1 548 ? 8.019 17.341 -16.465 1.00 95.94 548 LEU A C 1
ATOM 4261 O O . LEU A 1 548 ? 7.332 18.362 -16.487 1.00 95.94 548 LEU A O 1
ATOM 4265 N N . ASN A 1 549 ? 9.116 17.215 -17.220 1.00 93.06 549 ASN A N 1
ATOM 4266 C CA . ASN A 1 549 ? 9.704 18.306 -17.994 1.00 93.06 549 ASN A CA 1
ATOM 4267 C C . ASN A 1 549 ? 10.055 19.507 -17.106 1.00 93.06 549 ASN A C 1
ATOM 4269 O O . ASN A 1 549 ? 11.014 19.474 -16.338 1.00 93.06 549 ASN A O 1
ATOM 4273 N N . LYS A 1 550 ? 9.269 20.578 -17.213 1.00 93.06 550 LYS A N 1
ATOM 4274 C CA . LYS A 1 550 ? 9.245 21.695 -16.281 1.00 93.06 550 LYS A CA 1
ATOM 4275 C C . LYS A 1 550 ? 7.859 21.717 -15.649 1.00 93.06 550 LYS A C 1
ATOM 4277 O O . LYS A 1 550 ? 6.870 21.855 -16.365 1.00 93.06 550 LYS A O 1
ATOM 4282 N N . HIS A 1 551 ? 7.801 21.609 -14.328 1.00 93.50 551 HIS A N 1
ATOM 4283 C CA . HIS A 1 551 ? 6.555 21.520 -13.581 1.00 93.50 551 HIS A CA 1
ATOM 4284 C C . HIS A 1 551 ? 6.439 22.644 -12.555 1.00 93.50 551 HIS A C 1
ATOM 4286 O O . HIS A 1 551 ? 7.346 22.838 -11.745 1.00 93.50 551 HIS A O 1
ATOM 4292 N N . ASP A 1 552 ? 5.315 23.358 -12.579 1.00 91.38 552 ASP A N 1
ATOM 4293 C CA . ASP A 1 552 ? 4.990 24.404 -11.611 1.00 91.38 552 ASP A CA 1
ATOM 4294 C C . ASP A 1 552 ? 4.072 23.848 -10.512 1.00 91.38 552 ASP A C 1
ATOM 4296 O O . ASP A 1 552 ? 3.038 23.245 -10.804 1.00 91.38 552 ASP A O 1
ATOM 4300 N N . PHE A 1 553 ? 4.405 24.104 -9.247 1.00 89.88 553 PHE A N 1
ATOM 4301 C CA . PHE A 1 553 ? 3.632 23.655 -8.087 1.00 89.88 553 PHE A CA 1
ATOM 4302 C C . PHE A 1 553 ? 3.543 24.736 -7.003 1.00 89.88 553 PHE A C 1
ATOM 4304 O O . PHE A 1 553 ? 4.257 25.743 -7.025 1.00 89.88 553 PHE A O 1
ATOM 4311 N N . ARG A 1 554 ? 2.621 24.543 -6.055 1.00 84.44 554 ARG A N 1
ATOM 4312 C CA . ARG A 1 554 ? 2.441 25.416 -4.888 1.00 84.44 554 ARG A CA 1
ATOM 4313 C C . ARG A 1 554 ? 2.828 24.688 -3.613 1.00 84.44 554 ARG A C 1
ATOM 4315 O O . ARG A 1 554 ? 2.316 23.599 -3.371 1.00 84.44 554 ARG A O 1
ATOM 4322 N N . GLU A 1 555 ? 3.665 25.313 -2.799 1.00 79.38 555 GLU A N 1
ATOM 4323 C CA . GLU A 1 555 ? 4.116 24.781 -1.512 1.00 79.38 555 GLU A CA 1
ATOM 4324 C C . GLU A 1 555 ? 3.568 25.656 -0.377 1.00 79.38 555 GLU A C 1
ATOM 4326 O O . GLU A 1 555 ? 3.710 26.881 -0.402 1.00 79.38 555 GLU A O 1
ATOM 4331 N N . GLU A 1 556 ? 2.895 25.038 0.598 1.00 72.88 556 GLU A N 1
ATOM 4332 C CA . GLU A 1 556 ? 2.417 25.716 1.807 1.00 72.88 556 GLU A CA 1
ATOM 4333 C C . GLU A 1 556 ? 3.457 25.564 2.921 1.00 72.88 556 GLU A C 1
ATOM 4335 O O . GLU A 1 556 ? 3.618 24.484 3.490 1.00 72.88 556 GLU A O 1
ATOM 4340 N N . ARG A 1 557 ? 4.135 26.656 3.284 1.00 69.31 557 ARG A N 1
ATOM 4341 C CA . ARG A 1 557 ? 5.077 26.675 4.406 1.00 69.31 557 ARG A CA 1
ATOM 4342 C C . ARG A 1 557 ? 4.457 27.391 5.598 1.00 69.31 557 ARG A C 1
ATOM 4344 O O . ARG A 1 557 ? 3.851 28.450 5.461 1.00 69.31 557 ARG A O 1
ATOM 4351 N N . THR A 1 558 ? 4.597 26.795 6.778 1.00 66.69 558 THR A N 1
ATOM 4352 C CA . THR A 1 558 ? 4.165 27.424 8.031 1.00 66.69 558 THR A CA 1
ATOM 4353 C C . THR A 1 558 ? 5.367 28.093 8.678 1.00 66.69 558 THR A C 1
ATOM 4355 O O . THR A 1 558 ? 6.310 27.403 9.072 1.00 66.69 558 THR A O 1
ATOM 4358 N N . GLU A 1 559 ? 5.348 29.419 8.783 1.00 66.62 559 GLU A N 1
ATOM 4359 C CA . GLU A 1 559 ? 6.386 30.145 9.508 1.00 66.62 559 GLU A CA 1
ATOM 4360 C C . GLU A 1 559 ? 6.045 30.218 11.003 1.00 66.62 559 GLU A C 1
ATOM 4362 O O . GLU A 1 559 ? 4.892 30.475 11.374 1.00 66.62 559 GLU A O 1
ATOM 4367 N N . PRO A 1 560 ? 7.023 29.961 11.892 1.00 63.44 560 PRO A N 1
ATOM 4368 C CA . PRO A 1 560 ? 6.806 30.089 13.323 1.00 63.44 560 PRO A CA 1
ATOM 4369 C C . PRO A 1 560 ? 6.450 31.538 13.673 1.00 63.44 560 PRO A C 1
ATOM 4371 O O . PRO A 1 560 ? 7.061 32.480 13.170 1.00 63.44 560 PRO A O 1
ATOM 4374 N N . ALA A 1 561 ? 5.470 31.718 14.559 1.00 61.59 561 ALA A N 1
ATOM 4375 C CA . ALA A 1 561 ? 5.042 33.044 14.982 1.00 61.59 561 ALA A CA 1
ATOM 4376 C C . ALA A 1 561 ? 6.210 33.814 15.621 1.00 61.59 561 ALA A C 1
ATOM 4378 O O . ALA A 1 561 ? 6.800 33.372 16.608 1.00 61.59 561 ALA A O 1
ATOM 4379 N N . VAL A 1 562 ? 6.519 34.987 15.064 1.00 62.06 562 VAL A N 1
ATOM 4380 C CA . VAL A 1 562 ? 7.613 35.862 15.525 1.00 62.06 562 VAL A CA 1
ATOM 4381 C C . VAL A 1 562 ? 7.331 36.433 16.929 1.00 62.06 562 VAL A C 1
ATOM 4383 O O . VAL A 1 562 ? 8.253 36.792 17.657 1.00 62.06 562 VAL A O 1
ATOM 4386 N N . GLU A 1 563 ? 6.062 36.458 17.354 1.00 62.50 563 GLU A N 1
ATOM 4387 C CA . GLU A 1 563 ? 5.618 36.946 18.666 1.00 62.50 563 GLU A CA 1
ATOM 4388 C C . GLU A 1 563 ? 4.859 35.871 19.460 1.00 62.50 563 GLU A C 1
ATOM 4390 O O . GLU A 1 563 ? 4.007 35.154 18.928 1.00 62.50 563 GLU A O 1
ATOM 4395 N N . LYS A 1 564 ? 5.110 35.804 20.777 1.00 39.84 564 LYS A N 1
ATOM 4396 C CA . LYS A 1 564 ? 4.354 34.943 21.703 1.00 39.84 564 LYS A CA 1
ATOM 4397 C C . LYS A 1 564 ? 2.868 35.322 21.686 1.00 39.84 564 LYS A C 1
ATOM 4399 O O . LYS A 1 564 ? 2.510 36.415 22.111 1.00 39.84 564 LYS A O 1
ATOM 4404 N N . GLY A 1 565 ? 2.016 34.387 21.265 1.00 52.84 565 GLY A N 1
ATOM 4405 C CA . GLY A 1 565 ? 0.554 34.532 21.274 1.00 52.84 565 GLY A CA 1
ATOM 4406 C C . GLY A 1 565 ? -0.088 34.802 19.909 1.00 52.84 565 GLY A C 1
ATOM 4407 O O . GLY A 1 565 ? -1.313 34.850 19.842 1.00 52.84 565 GLY A O 1
ATOM 4408 N N . LYS A 1 566 ? 0.697 34.941 18.831 1.00 48.00 566 LYS A N 1
ATOM 4409 C CA . LYS A 1 566 ? 0.177 34.933 17.454 1.00 48.00 566 LYS A CA 1
ATOM 4410 C C . LYS A 1 566 ? 0.146 33.515 16.889 1.00 48.00 566 LYS A C 1
ATOM 4412 O O . LYS A 1 566 ? 1.003 32.695 17.215 1.00 48.00 566 LYS A O 1
ATOM 4417 N N . GLU A 1 567 ? -0.851 33.233 16.054 1.00 48.56 567 GLU A N 1
ATOM 4418 C CA . GLU A 1 567 ? -0.896 31.978 15.306 1.00 48.56 567 GLU A CA 1
ATOM 4419 C C . GLU A 1 567 ? 0.192 31.959 14.218 1.00 48.56 567 GLU A C 1
ATOM 4421 O O . GLU A 1 567 ? 0.550 33.019 13.697 1.00 48.56 567 GLU A O 1
ATOM 4426 N N . PRO A 1 568 ? 0.738 30.776 13.884 1.00 57.81 568 PRO A N 1
ATOM 4427 C CA . PRO A 1 568 ? 1.681 30.619 12.781 1.00 57.81 568 PRO A CA 1
ATOM 4428 C C . PRO A 1 568 ? 1.081 31.123 11.464 1.00 57.81 568 PRO A C 1
ATOM 4430 O O . PRO A 1 568 ? -0.072 30.817 11.150 1.00 57.81 568 PRO A O 1
ATOM 4433 N N . GLU A 1 569 ? 1.862 31.860 10.678 1.00 60.66 569 GLU A N 1
ATOM 4434 C CA . GLU A 1 569 ? 1.413 32.370 9.382 1.00 60.66 569 GLU A CA 1
ATOM 4435 C C . GLU A 1 569 ? 1.664 31.317 8.291 1.00 60.66 569 GLU A C 1
ATOM 4437 O O . GLU A 1 569 ? 2.723 30.684 8.241 1.00 60.66 569 GLU A O 1
ATOM 4442 N N . LYS A 1 570 ? 0.663 31.086 7.433 1.00 65.19 570 LYS A N 1
ATOM 4443 C CA . LYS A 1 570 ? 0.769 30.160 6.299 1.00 65.19 570 LYS A CA 1
ATOM 4444 C C . LYS A 1 570 ? 1.099 30.937 5.035 1.00 65.19 570 LYS A C 1
ATOM 4446 O O . LYS A 1 570 ? 0.272 31.714 4.560 1.00 65.19 570 LYS A O 1
ATOM 4451 N N . ILE A 1 571 ? 2.272 30.679 4.472 1.00 73.81 571 ILE A N 1
ATOM 4452 C CA . ILE A 1 571 ? 2.729 31.283 3.223 1.00 73.81 571 ILE A CA 1
ATOM 4453 C C . ILE A 1 571 ? 2.586 30.245 2.111 1.00 73.81 571 ILE A C 1
ATOM 4455 O O . ILE A 1 571 ? 3.025 29.105 2.254 1.00 73.81 571 ILE A O 1
ATOM 4459 N N . VAL A 1 572 ? 1.949 30.637 1.007 1.00 77.69 572 VAL A N 1
ATOM 4460 C CA . VAL A 1 572 ? 1.824 29.807 -0.198 1.00 77.69 572 VAL A CA 1
ATOM 4461 C C . VAL A 1 572 ? 2.798 30.353 -1.236 1.00 77.69 572 VAL A C 1
ATOM 4463 O O . VAL A 1 572 ? 2.598 31.455 -1.747 1.00 77.69 572 VAL A O 1
ATOM 4466 N N . GLU A 1 573 ? 3.836 29.589 -1.559 1.00 83.75 573 GLU A N 1
ATOM 4467 C CA . GLU A 1 573 ? 4.827 29.954 -2.576 1.00 83.75 573 GLU A CA 1
ATOM 4468 C C . GLU A 1 573 ? 4.577 29.190 -3.878 1.00 83.75 573 GLU A C 1
ATOM 4470 O O . GLU A 1 573 ? 4.270 27.998 -3.864 1.00 83.75 573 GLU A O 1
ATOM 4475 N N . GLN A 1 574 ? 4.735 29.866 -5.019 1.00 87.44 574 GLN A N 1
ATOM 4476 C CA . GLN A 1 574 ? 4.754 29.217 -6.329 1.00 87.44 574 GLN A CA 1
ATOM 4477 C C . GLN A 1 574 ? 6.197 28.881 -6.710 1.00 87.44 574 GLN A C 1
ATOM 4479 O O . GLN A 1 574 ? 7.062 29.757 -6.705 1.00 87.44 574 GLN A O 1
ATOM 4484 N N . ARG A 1 575 ? 6.449 27.618 -7.053 1.00 89.88 575 ARG A N 1
ATOM 4485 C CA . ARG A 1 575 ? 7.769 27.089 -7.410 1.00 89.88 575 ARG A CA 1
ATOM 4486 C C . ARG A 1 575 ? 7.706 26.339 -8.732 1.00 89.88 575 ARG A C 1
ATOM 4488 O O . ARG A 1 575 ? 6.636 25.914 -9.157 1.00 89.88 575 ARG A O 1
ATOM 4495 N N . ALA A 1 576 ? 8.863 26.191 -9.367 1.00 90.69 576 ALA A N 1
ATOM 4496 C CA . ALA A 1 576 ? 9.026 25.436 -10.600 1.00 90.69 576 ALA A CA 1
ATOM 4497 C C . ALA A 1 576 ? 10.210 24.477 -10.459 1.00 90.69 576 ALA A C 1
ATOM 4499 O O . ALA A 1 576 ? 11.263 24.878 -9.963 1.00 90.69 576 ALA A O 1
ATOM 4500 N N . GLN A 1 577 ? 10.050 23.243 -10.927 1.00 92.75 577 GLN A N 1
ATOM 4501 C CA . GLN A 1 577 ? 11.094 22.221 -10.946 1.00 92.75 577 GLN A CA 1
ATOM 4502 C C . GLN A 1 577 ? 11.326 21.735 -12.377 1.00 92.75 577 GLN A C 1
ATOM 4504 O O . GLN A 1 577 ? 10.373 21.494 -13.116 1.00 92.75 577 GLN A O 1
ATOM 4509 N N . THR A 1 578 ? 12.594 21.574 -12.755 1.00 94.25 578 THR A N 1
ATOM 4510 C CA . THR A 1 578 ? 12.997 20.985 -14.041 1.00 94.25 578 THR A CA 1
ATOM 4511 C C . THR A 1 578 ? 13.531 19.575 -13.816 1.00 94.25 578 THR A C 1
ATOM 4513 O O . THR A 1 578 ? 14.206 19.330 -12.815 1.00 94.25 578 THR A O 1
ATOM 4516 N N . TYR A 1 579 ? 13.233 18.676 -14.748 1.00 96.12 579 TYR A N 1
ATOM 4517 C CA . TYR A 1 579 ? 13.535 17.253 -14.673 1.00 96.12 579 TYR A CA 1
ATOM 4518 C C . TYR A 1 579 ? 14.460 16.804 -15.804 1.00 96.12 579 TYR A C 1
ATOM 4520 O O . TYR A 1 579 ? 14.304 17.209 -16.967 1.00 96.12 579 TYR A O 1
ATOM 4528 N N . ASP A 1 580 ? 15.387 15.913 -15.463 1.00 96.19 580 ASP A N 1
ATOM 4529 C CA . ASP A 1 580 ? 16.230 15.207 -16.427 1.00 96.19 580 ASP A CA 1
ATOM 4530 C C . ASP A 1 580 ? 15.487 14.016 -17.046 1.00 96.19 580 ASP A C 1
ATOM 4532 O O . ASP A 1 580 ? 14.624 13.413 -16.406 1.00 96.19 580 ASP A O 1
ATOM 4536 N N . SER A 1 581 ? 15.816 13.677 -18.296 1.00 97.06 581 SER A N 1
ATOM 4537 C CA . SER A 1 581 ? 15.246 12.505 -18.971 1.00 97.06 581 SER A CA 1
ATOM 4538 C C . SER A 1 581 ? 15.813 11.208 -18.398 1.00 97.06 581 SER A C 1
ATOM 4540 O O . SER A 1 581 ? 16.929 11.183 -17.871 1.00 97.06 581 SER A O 1
ATOM 4542 N N . LEU A 1 582 ? 15.083 10.102 -18.562 1.00 95.69 582 LEU A N 1
ATOM 4543 C CA . LEU A 1 582 ? 15.526 8.781 -18.109 1.00 95.69 582 LEU A CA 1
ATOM 4544 C C . LEU A 1 582 ? 16.898 8.431 -18.700 1.00 95.69 582 LEU A C 1
ATOM 4546 O O . LEU A 1 582 ? 17.820 8.066 -17.978 1.00 95.69 582 LEU A O 1
ATOM 4550 N N . GLU A 1 583 ? 17.054 8.640 -20.004 1.00 94.94 583 GLU A N 1
ATOM 4551 C CA . GLU A 1 583 ? 18.298 8.399 -20.740 1.00 94.94 583 GLU A CA 1
ATOM 4552 C C . GLU A 1 583 ? 19.480 9.224 -20.205 1.00 94.94 583 GLU A C 1
ATOM 4554 O O . GLU A 1 583 ? 20.574 8.690 -20.003 1.00 94.94 583 GLU A O 1
ATOM 4559 N N . SER A 1 584 ? 19.247 10.508 -19.901 1.00 94.00 584 SER A N 1
ATOM 4560 C CA . SER A 1 584 ? 20.261 11.393 -19.317 1.00 94.00 584 SER A CA 1
ATOM 4561 C C . SER A 1 584 ? 20.699 10.888 -17.941 1.00 94.00 584 SER A C 1
ATOM 4563 O O . SER A 1 584 ? 21.889 10.702 -17.684 1.00 94.00 584 SER A O 1
ATOM 4565 N N . THR A 1 585 ? 19.736 10.564 -17.071 1.00 93.50 585 THR A N 1
ATOM 4566 C CA . THR A 1 585 ? 20.024 10.097 -15.706 1.00 93.50 585 THR A CA 1
ATOM 4567 C C . THR A 1 585 ? 20.745 8.747 -15.650 1.00 93.50 585 THR A C 1
ATOM 4569 O O . THR A 1 585 ? 21.519 8.494 -14.726 1.00 93.50 585 THR A O 1
ATOM 4572 N N . MET A 1 586 ? 20.551 7.884 -16.653 1.00 90.88 586 MET A N 1
ATOM 4573 C CA . MET A 1 586 ? 21.266 6.611 -16.768 1.00 90.88 586 MET A CA 1
ATOM 4574 C C . MET A 1 586 ? 22.735 6.781 -17.177 1.00 90.88 586 MET A C 1
ATOM 4576 O O . MET A 1 586 ? 23.510 5.845 -16.993 1.00 90.88 586 MET A O 1
ATOM 4580 N N . SER A 1 587 ? 23.134 7.949 -17.681 1.00 89.88 587 SER A N 1
ATOM 4581 C CA . SER A 1 587 ? 24.479 8.210 -18.219 1.00 89.88 587 SER A CA 1
ATOM 4582 C C . SER A 1 587 ? 25.338 9.105 -17.312 1.00 89.88 587 SER A C 1
ATOM 4584 O O . SER A 1 587 ? 26.395 9.578 -17.725 1.00 89.88 587 SER A O 1
ATOM 4586 N N . VAL A 1 588 ? 24.890 9.364 -16.080 1.00 89.69 588 VAL A N 1
ATOM 4587 C CA . VAL A 1 588 ? 25.571 10.254 -15.125 1.00 89.69 588 VAL A CA 1
ATOM 4588 C C . VAL A 1 588 ? 26.862 9.628 -14.588 1.00 89.69 588 VAL A C 1
ATOM 4590 O O . VAL A 1 588 ? 26.867 8.481 -14.137 1.00 89.69 588 VAL A O 1
ATOM 4593 N N . THR A 1 589 ? 27.935 10.423 -14.557 1.00 89.06 589 THR A N 1
ATOM 4594 C CA . THR A 1 589 ? 29.204 10.103 -13.887 1.00 89.06 589 THR A CA 1
ATOM 4595 C C . THR A 1 589 ? 29.309 10.798 -12.527 1.00 89.06 589 THR A C 1
ATOM 4597 O O . THR A 1 589 ? 28.805 11.907 -12.328 1.00 89.06 589 THR A O 1
ATOM 4600 N N . PHE A 1 590 ? 29.965 10.149 -11.562 1.00 88.81 590 PHE A N 1
ATOM 4601 C CA . PHE A 1 590 ? 30.063 10.621 -10.177 1.00 88.81 590 PHE A CA 1
ATOM 4602 C C . PHE A 1 590 ? 31.479 11.043 -9.752 1.00 88.81 590 PHE A C 1
ATOM 4604 O O . PHE A 1 590 ? 31.607 11.689 -8.705 1.00 88.81 590 PHE A O 1
ATOM 4611 N N . GLY A 1 591 ? 32.523 10.737 -10.534 1.00 86.31 591 GLY A N 1
ATOM 4612 C CA . GLY A 1 591 ? 33.896 11.190 -10.277 1.00 86.31 591 GLY A CA 1
ATOM 4613 C C . GLY A 1 591 ? 34.620 10.477 -9.132 1.00 86.31 591 GLY A C 1
ATOM 4614 O O . GLY A 1 591 ? 35.324 11.131 -8.365 1.00 86.31 591 GLY A O 1
ATOM 4615 N N . TYR A 1 592 ? 34.412 9.168 -8.963 1.00 85.25 592 TYR A N 1
ATOM 4616 C CA . TYR A 1 592 ? 34.950 8.315 -7.889 1.00 85.25 592 TYR A CA 1
ATOM 4617 C C . TYR A 1 592 ? 34.868 8.941 -6.484 1.00 85.25 592 TYR A C 1
ATOM 4619 O O . TYR A 1 592 ? 35.876 9.082 -5.779 1.00 85.25 592 TYR A O 1
ATOM 4627 N N . PRO A 1 593 ? 33.668 9.345 -6.030 1.00 82.94 593 PRO A N 1
ATOM 4628 C CA . PRO A 1 593 ? 33.514 9.927 -4.709 1.00 82.94 593 PRO A CA 1
ATOM 4629 C C . PRO A 1 593 ? 33.765 8.867 -3.632 1.00 82.94 593 PRO A C 1
ATOM 4631 O O . PRO A 1 593 ? 33.418 7.698 -3.784 1.00 82.94 593 PRO A O 1
ATOM 4634 N N . LYS A 1 594 ? 34.287 9.287 -2.472 1.00 80.62 594 LYS A N 1
ATOM 4635 C CA . LYS A 1 594 ? 34.331 8.414 -1.286 1.00 80.62 594 LYS A CA 1
ATOM 4636 C C . LYS A 1 594 ? 32.926 7.871 -0.990 1.00 80.62 594 LYS A C 1
ATOM 4638 O O . LYS A 1 594 ? 31.972 8.650 -1.004 1.00 80.62 594 LYS A O 1
ATOM 4643 N N . ALA A 1 595 ? 32.809 6.599 -0.600 1.00 74.19 595 ALA A N 1
ATOM 4644 C CA . ALA A 1 595 ? 31.521 5.928 -0.366 1.00 74.19 595 ALA A CA 1
ATOM 4645 C C . ALA A 1 595 ? 30.546 6.732 0.519 1.00 74.19 595 ALA A C 1
ATOM 4647 O O . ALA A 1 595 ? 29.378 6.888 0.182 1.00 74.19 595 ALA A O 1
ATOM 4648 N N . ARG A 1 596 ? 31.023 7.357 1.608 1.00 76.19 596 ARG A N 1
ATOM 4649 C CA . ARG A 1 596 ? 30.185 8.211 2.477 1.00 76.19 596 ARG A CA 1
ATOM 4650 C C . ARG A 1 596 ? 29.603 9.438 1.761 1.00 76.19 596 ARG A C 1
ATOM 4652 O O . ARG A 1 596 ? 28.513 9.884 2.105 1.00 76.19 596 ARG A O 1
ATOM 4659 N N . ALA A 1 597 ? 30.341 10.018 0.817 1.00 80.25 597 ALA A N 1
ATOM 4660 C CA . ALA A 1 597 ? 29.863 11.132 0.005 1.00 80.25 597 ALA A CA 1
ATOM 4661 C C . ALA A 1 597 ? 28.888 10.652 -1.079 1.00 80.25 597 ALA A C 1
ATOM 4663 O O . ALA A 1 597 ? 27.925 11.361 -1.362 1.00 80.25 597 ALA A O 1
ATOM 4664 N N . LEU A 1 598 ? 29.100 9.451 -1.630 1.00 83.56 598 LEU A N 1
ATOM 4665 C CA . LEU A 1 598 ? 28.186 8.838 -2.593 1.00 83.56 598 LEU A CA 1
ATOM 4666 C C . LEU A 1 598 ? 26.859 8.426 -1.955 1.00 83.56 598 LEU A C 1
ATOM 4668 O O . LEU A 1 598 ? 25.822 8.777 -2.493 1.00 83.56 598 LEU A O 1
ATOM 4672 N N . ASN A 1 599 ? 26.873 7.816 -0.768 1.00 79.56 599 ASN A N 1
ATOM 4673 C CA . ASN A 1 599 ? 25.663 7.421 -0.029 1.00 79.56 599 ASN A CA 1
ATOM 4674 C C . ASN A 1 599 ? 24.746 8.600 0.333 1.00 79.56 599 ASN A C 1
ATOM 4676 O O . ASN A 1 599 ? 23.572 8.407 0.622 1.00 79.56 599 ASN A O 1
ATOM 4680 N N . ARG A 1 600 ? 25.264 9.836 0.327 1.00 80.81 600 ARG A N 1
ATOM 4681 C CA . ARG A 1 600 ? 24.448 11.055 0.480 1.00 80.81 600 ARG A CA 1
ATOM 4682 C C . ARG A 1 600 ? 23.793 11.512 -0.825 1.00 80.81 600 ARG A C 1
ATOM 4684 O O . ARG A 1 600 ? 22.913 12.361 -0.779 1.00 80.81 600 ARG A O 1
ATOM 4691 N N . LYS A 1 601 ? 24.277 11.022 -1.967 1.00 80.31 601 LYS A N 1
ATOM 4692 C CA . LYS A 1 601 ? 23.871 11.425 -3.319 1.00 80.31 601 LYS A CA 1
ATOM 4693 C C . LYS A 1 601 ? 23.056 10.350 -4.037 1.00 80.31 601 LYS A C 1
ATOM 4695 O O . LYS A 1 601 ? 22.147 10.697 -4.776 1.00 80.31 601 LYS A O 1
ATOM 4700 N N . ALA A 1 602 ? 23.392 9.076 -3.852 1.00 86.06 602 ALA A N 1
ATOM 4701 C CA . ALA A 1 602 ? 22.772 7.951 -4.535 1.00 86.06 602 ALA A CA 1
ATOM 4702 C C . ALA A 1 602 ? 22.758 6.708 -3.638 1.00 86.06 602 ALA A C 1
ATOM 4704 O O . ALA A 1 602 ? 23.708 6.444 -2.901 1.00 86.06 602 ALA A O 1
ATOM 4705 N N . SER A 1 603 ? 21.679 5.934 -3.733 1.00 91.12 603 SER A N 1
ATOM 4706 C CA . SER A 1 603 ? 21.581 4.608 -3.120 1.00 91.12 603 SER A CA 1
ATOM 4707 C C . SER A 1 603 ? 22.235 3.557 -4.029 1.00 91.12 603 SER A C 1
ATOM 4709 O O . SER A 1 603 ? 22.057 3.645 -5.248 1.00 91.12 603 SER A O 1
ATOM 4711 N N . PRO A 1 604 ? 22.912 2.525 -3.488 1.00 92.81 604 PRO A N 1
ATOM 4712 C CA . PRO A 1 604 ? 23.337 1.352 -4.259 1.00 92.81 604 PRO A CA 1
ATOM 4713 C C . PRO A 1 604 ? 22.205 0.719 -5.078 1.00 92.81 604 PRO A C 1
ATOM 4715 O O . PRO A 1 604 ? 22.432 0.241 -6.188 1.00 92.81 604 PRO A O 1
ATOM 4718 N N . LEU A 1 605 ? 20.968 0.784 -4.570 1.00 94.31 605 LEU A N 1
ATOM 4719 C CA . LEU A 1 605 ? 19.792 0.248 -5.251 1.00 94.31 605 LEU A CA 1
ATOM 4720 C C . LEU A 1 605 ? 19.526 0.937 -6.600 1.00 94.31 605 LEU A C 1
ATOM 4722 O O . LEU A 1 605 ? 19.044 0.286 -7.520 1.00 94.31 605 LEU A O 1
ATOM 4726 N N . LEU A 1 606 ? 19.894 2.217 -6.758 1.00 94.69 606 LEU A N 1
ATOM 4727 C CA . LEU A 1 606 ? 19.784 2.914 -8.045 1.00 94.69 606 LEU A CA 1
ATOM 4728 C C . LEU A 1 606 ? 20.572 2.173 -9.129 1.00 94.69 606 LEU A C 1
ATOM 4730 O O . LEU A 1 606 ? 20.057 1.896 -10.210 1.00 94.69 606 LEU A O 1
ATOM 4734 N N . PHE A 1 607 ? 21.822 1.838 -8.815 1.00 95.25 607 PHE A N 1
ATOM 4735 C CA . PHE A 1 607 ? 22.717 1.139 -9.726 1.00 95.25 607 PHE A CA 1
ATOM 4736 C C . PHE A 1 607 ? 22.258 -0.300 -9.936 1.00 95.25 607 PHE A C 1
ATOM 4738 O O . PHE A 1 607 ? 22.238 -0.752 -11.073 1.00 95.25 607 PHE A O 1
ATOM 4745 N N . ALA A 1 608 ? 21.818 -0.990 -8.880 1.00 95.50 608 ALA A N 1
ATOM 4746 C CA . ALA A 1 608 ? 21.301 -2.355 -8.978 1.00 95.50 608 ALA A CA 1
ATOM 4747 C C . ALA A 1 608 ? 20.099 -2.457 -9.941 1.00 95.50 608 ALA A C 1
ATOM 4749 O O . ALA A 1 608 ? 20.079 -3.328 -10.809 1.00 95.50 608 ALA A O 1
ATOM 4750 N N . ILE A 1 609 ? 19.151 -1.516 -9.875 1.00 95.25 609 ILE A N 1
ATOM 4751 C CA . ILE A 1 609 ? 18.024 -1.444 -10.819 1.00 95.25 609 ILE A CA 1
ATOM 4752 C C . ILE A 1 609 ? 18.499 -1.137 -12.246 1.00 95.25 609 ILE A C 1
ATOM 4754 O O . ILE A 1 609 ? 18.040 -1.763 -13.198 1.00 95.25 609 ILE A O 1
ATOM 4758 N N . GLN A 1 610 ? 19.457 -0.224 -12.420 1.00 95.12 610 GLN A N 1
ATOM 4759 C CA . GLN A 1 610 ? 20.020 0.060 -13.745 1.00 95.12 610 GLN A CA 1
ATOM 4760 C C . GLN A 1 610 ? 20.786 -1.141 -14.333 1.00 95.12 610 GLN A C 1
ATOM 4762 O O . GLN A 1 610 ? 20.753 -1.344 -15.546 1.00 95.12 610 GLN A O 1
ATOM 4767 N N . ILE A 1 611 ? 21.439 -1.953 -13.496 1.00 96.00 611 ILE A N 1
ATOM 4768 C CA . ILE A 1 611 ? 22.092 -3.212 -13.891 1.00 96.00 611 ILE A CA 1
ATOM 4769 C C . ILE A 1 611 ? 21.040 -4.227 -14.350 1.00 96.00 611 ILE A C 1
ATOM 4771 O O . ILE A 1 611 ? 21.197 -4.827 -15.412 1.00 96.00 611 ILE A O 1
ATOM 4775 N N . LEU A 1 612 ? 19.933 -4.361 -13.613 1.00 95.25 612 LEU A N 1
ATOM 4776 C CA . LEU A 1 612 ? 18.804 -5.201 -14.017 1.00 95.25 612 LEU A CA 1
ATOM 4777 C C . LEU A 1 612 ? 18.215 -4.752 -15.364 1.00 95.25 612 LEU A C 1
ATOM 4779 O O . LEU A 1 612 ? 17.955 -5.578 -16.235 1.00 95.25 612 LEU A O 1
ATOM 4783 N N . TRP A 1 613 ? 18.072 -3.446 -15.591 1.00 94.94 613 TRP A N 1
ATOM 4784 C CA . TRP A 1 613 ? 17.636 -2.921 -16.887 1.00 94.94 613 TRP A CA 1
ATOM 4785 C C . TRP A 1 613 ? 18.626 -3.217 -18.013 1.00 94.94 613 TRP A C 1
ATOM 4787 O O . TRP A 1 613 ? 18.201 -3.517 -19.128 1.00 94.94 613 TRP A O 1
ATOM 4797 N N . ALA A 1 614 ? 19.933 -3.137 -17.752 1.00 94.50 614 ALA A N 1
ATOM 4798 C CA . ALA A 1 614 ? 20.950 -3.510 -18.732 1.00 94.50 614 ALA A CA 1
ATOM 4799 C C . ALA A 1 614 ? 20.855 -5.003 -19.083 1.00 94.50 614 ALA A C 1
ATOM 4801 O O . ALA A 1 614 ? 20.939 -5.366 -20.256 1.00 94.50 614 ALA A O 1
ATOM 4802 N N . PHE A 1 615 ? 20.586 -5.855 -18.090 1.00 95.12 615 PHE A N 1
ATOM 4803 C CA . PHE A 1 615 ? 20.333 -7.275 -18.312 1.00 95.12 615 PHE A CA 1
ATOM 4804 C C . PHE A 1 615 ? 19.102 -7.497 -19.193 1.00 95.12 615 PHE A C 1
ATOM 4806 O O . PHE A 1 615 ? 19.189 -8.218 -20.185 1.00 95.12 615 PHE A O 1
ATOM 4813 N N . GLN A 1 616 ? 17.980 -6.840 -18.884 1.00 92.88 616 GLN A N 1
ATOM 4814 C CA . GLN A 1 616 ? 16.760 -6.946 -19.686 1.00 92.88 616 GLN A CA 1
ATOM 4815 C C . GLN A 1 616 ? 16.983 -6.484 -21.128 1.00 92.88 616 GLN A C 1
ATOM 4817 O O . GLN A 1 616 ? 16.486 -7.114 -22.055 1.00 92.88 616 GLN A O 1
ATOM 4822 N N . GLN A 1 617 ? 17.746 -5.409 -21.345 1.00 91.06 617 GLN A N 1
ATOM 4823 C CA . GLN A 1 617 ? 18.085 -4.952 -22.696 1.00 91.06 617 GLN A CA 1
ATOM 4824 C C . GLN A 1 617 ? 18.913 -5.987 -23.467 1.00 91.06 617 GLN A C 1
ATOM 4826 O O . GLN A 1 617 ? 18.670 -6.185 -24.655 1.00 91.06 617 GLN A O 1
ATOM 4831 N N . ALA A 1 618 ? 19.850 -6.664 -22.799 1.00 91.44 618 ALA A N 1
ATOM 4832 C CA . ALA A 1 618 ? 20.675 -7.705 -23.409 1.00 91.44 618 ALA A CA 1
ATOM 4833 C C . ALA A 1 618 ? 19.907 -9.008 -23.711 1.00 91.44 618 ALA A C 1
ATOM 4835 O O . ALA A 1 618 ? 20.363 -9.793 -24.537 1.00 91.44 618 ALA A O 1
ATOM 4836 N N . HIS A 1 619 ? 18.749 -9.227 -23.077 1.00 91.44 619 HIS A N 1
ATOM 4837 C CA . HIS A 1 619 ? 17.968 -10.468 -23.168 1.00 91.44 619 HIS A CA 1
ATOM 4838 C C . HIS A 1 619 ? 16.508 -10.234 -23.575 1.00 91.44 619 HIS A C 1
ATOM 4840 O O . HIS A 1 619 ? 15.605 -10.892 -23.061 1.00 91.44 619 HIS A O 1
ATOM 4846 N N . GLU A 1 620 ? 16.262 -9.277 -24.472 1.00 86.06 620 GLU A N 1
ATOM 4847 C CA . GLU A 1 620 ? 14.941 -9.055 -25.090 1.00 86.06 620 GLU A CA 1
ATOM 4848 C C . GLU A 1 620 ? 13.792 -8.863 -24.072 1.00 86.06 620 GLU A C 1
ATOM 4850 O O . GLU A 1 620 ? 12.657 -9.278 -24.281 1.00 86.06 620 GLU A O 1
ATOM 4855 N N . GLY A 1 621 ? 14.083 -8.214 -22.942 1.00 84.25 621 GLY A N 1
ATOM 4856 C CA . GLY A 1 621 ? 13.124 -7.917 -21.874 1.00 84.25 621 GLY A CA 1
ATOM 4857 C C . GLY A 1 621 ? 13.023 -8.981 -20.777 1.00 84.25 621 GLY A C 1
ATOM 4858 O O . GLY A 1 621 ? 12.400 -8.713 -19.744 1.00 84.25 621 GLY A O 1
ATOM 4859 N N . ARG A 1 622 ? 13.661 -10.148 -20.944 1.00 88.62 622 ARG A N 1
ATOM 4860 C CA . ARG A 1 622 ? 13.668 -11.232 -19.951 1.00 88.62 622 ARG A CA 1
ATOM 4861 C C . ARG A 1 622 ? 14.355 -10.800 -18.649 1.00 88.62 622 ARG A C 1
ATOM 4863 O O . ARG A 1 622 ? 15.407 -10.165 -18.669 1.00 88.62 622 ARG A O 1
ATOM 4870 N N . LEU A 1 623 ? 13.770 -11.181 -17.513 1.00 89.69 623 LEU A N 1
ATOM 4871 C CA . LEU A 1 623 ? 14.369 -11.026 -16.182 1.00 89.69 623 LEU A CA 1
ATOM 4872 C C . LEU A 1 623 ? 15.321 -12.195 -15.860 1.00 89.69 623 LEU A C 1
ATOM 4874 O O . LEU A 1 623 ? 15.082 -13.313 -16.339 1.00 89.69 623 LEU A O 1
ATOM 4878 N N . PRO A 1 624 ? 16.375 -11.961 -15.055 1.00 89.88 624 PRO A N 1
ATOM 4879 C CA . PRO A 1 624 ? 17.321 -13.005 -14.687 1.00 89.88 624 PRO A CA 1
ATOM 4880 C C . PRO A 1 624 ? 16.631 -14.104 -13.869 1.00 89.88 624 PRO A C 1
ATOM 4882 O O . PRO A 1 624 ? 15.713 -13.835 -13.091 1.00 89.88 624 PRO A O 1
ATOM 4885 N N . GLN A 1 625 ? 17.065 -15.341 -14.080 1.00 80.31 625 GLN A N 1
ATOM 4886 C CA . GLN A 1 625 ? 16.640 -16.534 -13.362 1.00 80.31 625 GLN A CA 1
ATOM 4887 C C . GLN A 1 625 ? 17.727 -16.934 -12.370 1.00 80.31 625 GLN A C 1
ATOM 4889 O O . GLN A 1 625 ? 18.918 -16.822 -12.638 1.00 80.31 625 GLN A O 1
ATOM 4894 N N . VAL A 1 626 ? 17.307 -17.384 -11.198 1.00 65.88 626 VAL A N 1
ATOM 4895 C CA . VAL A 1 626 ? 18.206 -17.578 -10.049 1.00 65.88 626 VAL A CA 1
ATOM 4896 C C . VAL A 1 626 ? 19.029 -18.844 -10.170 1.00 65.88 626 VAL A C 1
ATOM 4898 O O . VAL A 1 626 ? 20.199 -18.862 -9.801 1.00 65.88 626 VAL A O 1
ATOM 4901 N N . ASP A 1 627 ? 18.408 -19.886 -10.715 1.00 69.69 627 ASP A N 1
ATOM 4902 C CA . ASP A 1 627 ? 19.024 -21.199 -10.890 1.00 69.69 627 ASP A CA 1
ATOM 4903 C C . ASP A 1 627 ? 19.912 -21.247 -12.145 1.00 69.69 627 ASP A C 1
ATOM 4905 O O . ASP A 1 627 ? 20.550 -22.261 -12.430 1.00 69.69 627 ASP A O 1
ATOM 4909 N N . ASP A 1 628 ? 19.970 -20.138 -12.889 1.00 79.75 628 ASP A N 1
ATOM 4910 C CA . ASP A 1 628 ? 20.827 -19.967 -14.049 1.00 79.75 628 ASP A CA 1
ATOM 4911 C C . ASP A 1 628 ? 22.138 -19.277 -13.634 1.00 79.75 628 ASP A C 1
ATOM 4913 O O . ASP A 1 628 ? 22.212 -18.072 -13.368 1.00 79.75 628 ASP A O 1
ATOM 4917 N N . LEU A 1 629 ? 23.206 -20.074 -13.557 1.00 79.50 629 LEU A N 1
ATOM 4918 C CA . LEU A 1 629 ? 24.541 -19.585 -13.213 1.00 79.50 629 LEU A CA 1
ATOM 4919 C C . LEU A 1 629 ? 25.070 -18.567 -14.238 1.00 79.50 629 LEU A C 1
ATOM 4921 O O . LEU A 1 629 ? 25.844 -17.680 -13.859 1.00 79.50 629 LEU A O 1
ATOM 4925 N N . ASP A 1 630 ? 24.639 -18.654 -15.501 1.00 87.62 630 ASP A N 1
ATOM 4926 C CA . ASP A 1 630 ? 25.055 -17.732 -16.558 1.00 87.62 630 ASP A CA 1
ATOM 4927 C C . ASP A 1 630 ? 24.393 -16.357 -16.375 1.00 87.62 630 ASP A C 1
ATOM 4929 O O . ASP A 1 630 ? 25.030 -15.319 -16.605 1.00 87.62 630 ASP A O 1
ATOM 4933 N N . ASP A 1 631 ? 23.157 -16.322 -15.868 1.00 91.38 631 ASP A N 1
ATOM 4934 C CA . ASP A 1 631 ? 22.464 -15.076 -15.531 1.00 91.38 631 ASP A CA 1
ATOM 4935 C C . ASP A 1 631 ? 23.184 -14.332 -14.403 1.00 91.38 631 ASP A C 1
ATOM 4937 O O . ASP A 1 631 ? 23.468 -13.137 -14.529 1.00 91.38 631 ASP A O 1
ATOM 4941 N N . MET A 1 632 ? 23.558 -15.033 -13.327 1.00 88.88 632 MET A N 1
ATOM 4942 C CA . MET A 1 632 ? 24.322 -14.439 -12.223 1.00 88.88 632 MET A CA 1
ATOM 4943 C C . MET A 1 632 ? 25.694 -13.925 -12.674 1.00 88.88 632 MET A C 1
ATOM 4945 O O . MET A 1 632 ? 26.088 -12.813 -12.308 1.00 88.88 632 MET A O 1
ATOM 4949 N N . ALA A 1 633 ? 26.418 -14.693 -13.495 1.00 90.94 633 ALA A N 1
ATOM 4950 C CA . ALA A 1 633 ? 27.697 -14.257 -14.055 1.00 90.94 633 ALA A CA 1
ATOM 4951 C C . ALA A 1 633 ? 27.531 -12.998 -14.923 1.00 90.94 633 ALA A C 1
ATOM 4953 O O . ALA A 1 633 ? 28.325 -12.054 -14.832 1.00 90.94 633 ALA A O 1
ATOM 4954 N N . THR A 1 634 ? 26.460 -12.946 -15.717 1.00 94.44 634 THR A N 1
ATOM 4955 C CA . THR A 1 634 ? 26.137 -11.787 -16.549 1.00 94.44 634 THR A CA 1
ATOM 4956 C C . THR A 1 634 ? 25.789 -10.562 -15.707 1.00 94.44 634 THR A C 1
ATOM 4958 O O . THR A 1 634 ? 26.273 -9.469 -16.002 1.00 94.44 634 THR A O 1
ATOM 4961 N N . MET A 1 635 ? 25.022 -10.727 -14.628 1.00 93.94 635 MET A N 1
ATOM 4962 C CA . MET A 1 635 ? 24.690 -9.647 -13.693 1.00 93.94 635 MET A CA 1
ATOM 4963 C C . MET A 1 635 ? 25.937 -9.059 -13.022 1.00 93.94 635 MET A C 1
ATOM 4965 O O . MET A 1 635 ? 26.058 -7.836 -12.939 1.00 93.94 635 MET A O 1
ATOM 4969 N N . CYS A 1 636 ? 26.899 -9.892 -12.609 1.00 93.25 636 CYS A N 1
ATOM 4970 C CA . CYS A 1 636 ? 28.179 -9.424 -12.063 1.00 93.25 636 CYS A CA 1
ATOM 4971 C C . CYS A 1 636 ? 28.995 -8.633 -13.095 1.00 93.25 636 CYS A C 1
ATOM 4973 O O . CYS A 1 636 ? 29.489 -7.549 -12.788 1.00 93.25 636 CYS A O 1
ATOM 4975 N N . ARG A 1 637 ? 29.085 -9.120 -14.341 1.00 95.50 637 ARG A N 1
ATOM 4976 C CA . ARG A 1 637 ? 29.771 -8.395 -15.425 1.00 95.50 637 ARG A CA 1
ATOM 4977 C C . ARG A 1 637 ? 29.125 -7.030 -15.685 1.00 95.50 637 ARG A C 1
ATOM 4979 O O . ARG A 1 637 ? 29.822 -6.022 -15.767 1.00 95.50 637 ARG A O 1
ATOM 4986 N N . LEU A 1 638 ? 27.794 -6.992 -15.782 1.00 96.12 638 LEU A N 1
ATOM 4987 C CA . LEU A 1 638 ? 27.036 -5.757 -16.000 1.00 96.12 638 LEU A CA 1
ATOM 4988 C C . LEU A 1 638 ? 27.167 -4.782 -14.825 1.00 96.12 638 LEU A C 1
ATOM 4990 O O . LEU A 1 638 ? 27.213 -3.572 -15.047 1.00 96.12 638 LEU A O 1
ATOM 4994 N N . ARG A 1 639 ? 27.264 -5.281 -13.585 1.00 95.94 639 ARG A N 1
ATOM 4995 C CA . ARG A 1 639 ? 27.580 -4.457 -12.413 1.00 95.94 639 ARG A CA 1
ATOM 4996 C C . ARG A 1 639 ? 28.919 -3.756 -12.585 1.00 95.94 639 ARG A C 1
ATOM 4998 O O . ARG A 1 639 ? 28.977 -2.536 -12.436 1.00 95.94 639 ARG A O 1
ATOM 5005 N N . ASP A 1 640 ? 29.967 -4.509 -12.894 1.00 95.31 640 ASP A N 1
ATOM 5006 C CA . ASP A 1 640 ? 31.323 -3.968 -12.982 1.00 95.31 640 ASP A CA 1
ATOM 5007 C C . ASP A 1 640 ? 31.422 -2.924 -14.111 1.00 95.31 640 ASP A C 1
ATOM 5009 O O . ASP A 1 640 ? 31.950 -1.831 -13.903 1.00 95.31 640 ASP A O 1
ATOM 5013 N N . GLU A 1 641 ? 30.813 -3.201 -15.270 1.00 95.50 641 GLU A N 1
ATOM 5014 C CA . GLU A 1 641 ? 30.696 -2.250 -16.385 1.00 95.50 641 GLU A CA 1
ATOM 5015 C C . GLU A 1 641 ? 29.933 -0.983 -15.984 1.00 95.50 641 GLU A C 1
ATOM 5017 O O . GLU A 1 641 ? 30.366 0.137 -16.277 1.00 95.50 641 GLU A O 1
ATOM 5022 N N . LYS A 1 642 ? 28.806 -1.141 -15.281 1.00 95.25 642 LYS A N 1
ATOM 5023 C CA . LYS A 1 642 ? 27.967 -0.015 -14.881 1.00 95.25 642 LYS A CA 1
ATOM 5024 C C . LYS A 1 642 ? 28.672 0.893 -13.879 1.00 95.25 642 LYS A C 1
ATOM 5026 O O . LYS A 1 642 ? 28.664 2.109 -14.072 1.00 95.25 642 LYS A O 1
ATOM 5031 N N . LEU A 1 643 ? 29.286 0.330 -12.841 1.00 94.06 643 LEU A N 1
ATOM 5032 C CA . LEU A 1 643 ? 29.991 1.103 -11.816 1.00 94.06 643 LEU A CA 1
ATOM 5033 C C . LEU A 1 643 ? 31.229 1.795 -12.392 1.00 94.06 643 LEU A C 1
ATOM 5035 O O . LEU A 1 643 ? 31.451 2.969 -12.097 1.00 94.06 643 LEU A O 1
ATOM 5039 N N . LEU A 1 644 ? 31.954 1.128 -13.298 1.00 94.75 644 LEU A N 1
ATOM 5040 C CA . LEU A 1 644 ? 33.058 1.740 -14.035 1.00 94.75 644 LEU A CA 1
ATOM 5041 C C . LEU A 1 644 ? 32.583 2.933 -14.878 1.00 94.75 644 LEU A C 1
ATOM 5043 O O . LEU A 1 644 ? 33.160 4.015 -14.784 1.00 94.75 644 LEU A O 1
ATOM 5047 N N . SER A 1 645 ? 31.508 2.764 -15.659 1.00 93.69 645 SER A N 1
ATOM 5048 C CA . SER A 1 645 ? 30.958 3.832 -16.512 1.00 93.69 645 SER A CA 1
ATOM 5049 C C . SER A 1 645 ? 30.427 5.029 -15.720 1.00 93.69 645 SER A C 1
ATOM 5051 O O . SER A 1 645 ? 30.498 6.158 -16.192 1.00 93.69 645 SER A O 1
ATOM 5053 N N . ALA A 1 646 ? 29.928 4.791 -14.505 1.00 92.81 646 ALA A N 1
ATOM 5054 C CA . ALA A 1 646 ? 29.449 5.830 -13.606 1.00 92.81 646 ALA A CA 1
ATOM 5055 C C . ALA A 1 646 ? 30.581 6.484 -12.795 1.00 92.81 646 ALA A C 1
ATOM 5057 O O . ALA A 1 646 ? 30.310 7.401 -12.020 1.00 92.81 646 ALA A O 1
ATOM 5058 N N . GLU A 1 647 ? 31.830 6.030 -12.948 1.00 93.69 647 GLU A N 1
ATOM 5059 C CA . GLU A 1 647 ? 32.972 6.432 -12.123 1.00 93.69 647 GLU A CA 1
ATOM 5060 C C . GLU A 1 647 ? 32.678 6.241 -10.624 1.00 93.69 647 GLU A C 1
ATOM 5062 O O . GLU A 1 647 ? 32.756 7.170 -9.820 1.00 93.69 647 GLU A O 1
ATOM 5067 N N . VAL A 1 648 ? 32.266 5.031 -10.249 1.00 91.38 648 VAL A N 1
ATOM 5068 C CA . VAL A 1 648 ? 31.940 4.625 -8.877 1.00 91.38 648 VAL A CA 1
ATOM 5069 C C . VAL A 1 648 ? 32.778 3.402 -8.497 1.00 91.38 648 VAL A C 1
ATOM 5071 O O . VAL A 1 648 ? 33.180 2.615 -9.349 1.00 91.38 648 VAL A O 1
ATOM 5074 N N . ASP A 1 649 ? 33.067 3.251 -7.204 1.00 88.25 649 ASP A N 1
ATOM 5075 C CA . ASP A 1 649 ? 33.752 2.073 -6.668 1.00 88.25 649 ASP A CA 1
ATOM 5076 C C . ASP A 1 649 ? 33.012 0.771 -7.036 1.00 88.25 649 ASP A C 1
ATOM 5078 O O . ASP A 1 649 ? 31.797 0.676 -6.856 1.00 88.25 649 ASP A O 1
ATOM 5082 N N . GLY A 1 650 ? 33.742 -0.235 -7.528 1.00 85.62 650 GLY A N 1
ATOM 5083 C CA . GLY A 1 650 ? 33.173 -1.507 -7.992 1.00 85.62 650 GLY A CA 1
ATOM 5084 C C . GLY A 1 650 ? 32.463 -2.330 -6.909 1.00 85.62 650 GLY A C 1
ATOM 5085 O O . GLY A 1 650 ? 31.668 -3.205 -7.234 1.00 85.62 650 GLY A O 1
ATOM 5086 N N . GLN A 1 651 ? 32.696 -2.037 -5.627 1.00 86.81 651 GLN A N 1
ATOM 5087 C CA . GLN A 1 651 ? 32.033 -2.687 -4.492 1.00 86.81 651 GLN A CA 1
ATOM 5088 C C . GLN A 1 651 ? 30.813 -1.908 -3.986 1.00 86.81 651 GLN A C 1
ATOM 5090 O O . GLN A 1 651 ? 30.183 -2.314 -3.009 1.00 86.81 651 GLN A O 1
ATOM 5095 N N . PHE A 1 652 ? 30.456 -0.784 -4.620 1.00 90.44 652 PHE A N 1
ATOM 5096 C CA . PHE A 1 652 ? 29.333 0.039 -4.169 1.00 90.44 652 PHE A CA 1
ATOM 5097 C C . PHE A 1 652 ? 27.994 -0.710 -4.218 1.00 90.44 652 PHE A C 1
ATOM 5099 O O . PHE A 1 652 ? 27.152 -0.525 -3.340 1.00 90.44 652 PHE A O 1
ATOM 5106 N N . VAL A 1 653 ? 27.817 -1.583 -5.215 1.00 92.44 653 VAL A N 1
ATOM 5107 C CA . VAL A 1 653 ? 26.738 -2.580 -5.250 1.00 92.44 653 VAL A CA 1
ATOM 5108 C C . VAL A 1 653 ? 27.310 -3.904 -4.754 1.00 92.44 653 VAL A C 1
ATOM 5110 O O . VAL A 1 653 ? 27.993 -4.607 -5.498 1.00 92.44 653 VAL A O 1
ATOM 5113 N N . GLY A 1 654 ? 27.046 -4.227 -3.489 1.00 89.12 654 GLY A N 1
ATOM 5114 C CA . GLY A 1 654 ? 27.515 -5.469 -2.873 1.00 89.12 654 GLY A CA 1
ATOM 5115 C C . GLY A 1 654 ? 26.883 -6.724 -3.486 1.00 89.12 654 GLY A C 1
ATOM 5116 O O . GLY A 1 654 ? 25.777 -6.673 -4.032 1.00 89.12 654 GLY A O 1
ATOM 5117 N N . ASP A 1 655 ? 27.580 -7.854 -3.354 1.00 87.06 655 ASP A N 1
ATOM 5118 C CA . ASP A 1 655 ? 27.137 -9.154 -3.873 1.00 87.06 655 ASP A CA 1
ATOM 5119 C C . ASP A 1 655 ? 25.774 -9.569 -3.304 1.00 87.06 655 ASP A C 1
ATOM 5121 O O . ASP A 1 655 ? 24.930 -10.046 -4.057 1.00 87.06 655 ASP A O 1
ATOM 5125 N N . ASP A 1 656 ? 25.521 -9.327 -2.015 1.00 85.81 656 ASP A N 1
ATOM 5126 C CA . ASP A 1 656 ? 24.258 -9.693 -1.358 1.00 85.81 656 ASP A CA 1
ATOM 5127 C C . ASP A 1 656 ? 23.063 -8.955 -1.969 1.00 85.81 656 ASP A C 1
ATOM 5129 O O . ASP A 1 656 ? 22.034 -9.564 -2.264 1.00 85.81 656 ASP A O 1
ATOM 5133 N N . LEU A 1 657 ? 23.209 -7.651 -2.237 1.00 89.19 657 LEU A N 1
ATOM 5134 C CA . LEU A 1 657 ? 22.167 -6.854 -2.890 1.00 89.19 657 LEU A CA 1
ATOM 5135 C C . LEU A 1 657 ? 21.884 -7.381 -4.300 1.00 89.19 657 LEU A C 1
ATOM 5137 O O . LEU A 1 657 ? 20.725 -7.505 -4.689 1.00 89.19 657 LEU A O 1
ATOM 5141 N N . LEU A 1 658 ? 22.933 -7.703 -5.059 1.00 89.25 658 LEU A N 1
ATOM 5142 C CA . LEU A 1 658 ? 22.792 -8.209 -6.421 1.00 89.25 658 LEU A CA 1
ATOM 5143 C C . LEU A 1 658 ? 22.149 -9.602 -6.443 1.00 89.25 658 LEU A C 1
ATOM 5145 O O . LEU A 1 658 ? 21.225 -9.828 -7.221 1.00 89.25 658 LEU A O 1
ATOM 5149 N N . ARG A 1 659 ? 22.587 -10.508 -5.559 1.00 86.75 659 ARG A N 1
ATOM 5150 C CA . ARG A 1 659 ? 22.011 -11.852 -5.394 1.00 86.75 659 ARG A CA 1
ATOM 5151 C C . ARG A 1 659 ? 20.545 -11.782 -4.995 1.00 86.75 659 ARG A C 1
ATOM 5153 O O . ARG A 1 659 ? 19.738 -12.455 -5.621 1.00 86.75 659 ARG A O 1
ATOM 5160 N N . THR A 1 660 ? 20.196 -10.933 -4.028 1.00 86.81 660 THR A N 1
ATOM 5161 C CA . THR A 1 660 ? 18.802 -10.746 -3.589 1.00 86.81 660 THR A CA 1
ATOM 5162 C C . THR A 1 660 ? 17.934 -10.159 -4.707 1.00 86.81 660 THR A C 1
ATOM 5164 O O . THR A 1 660 ? 16.774 -10.532 -4.886 1.00 86.81 660 THR A O 1
ATOM 5167 N N . LEU A 1 661 ? 18.479 -9.220 -5.492 1.00 89.56 661 LEU A N 1
ATOM 5168 C CA . LEU A 1 661 ? 17.751 -8.629 -6.613 1.00 89.56 661 LEU A CA 1
ATOM 5169 C C . LEU A 1 661 ? 17.487 -9.663 -7.708 1.00 89.56 661 LEU A C 1
ATOM 5171 O O . LEU A 1 661 ? 16.365 -9.740 -8.195 1.00 89.56 661 LEU A O 1
ATOM 5175 N N . VAL A 1 662 ? 18.487 -10.468 -8.078 1.00 88.62 662 VAL A N 1
ATOM 5176 C CA . VAL A 1 662 ? 18.293 -11.573 -9.028 1.00 88.62 662 VAL A CA 1
ATOM 5177 C C . VAL A 1 662 ? 17.314 -12.590 -8.459 1.00 88.62 662 VAL A C 1
ATOM 5179 O O . VAL A 1 662 ? 16.404 -13.016 -9.169 1.00 88.62 662 VAL A O 1
ATOM 5182 N N . SER A 1 663 ? 17.438 -12.910 -7.166 1.00 82.75 663 SER A N 1
ATOM 5183 C CA . SER A 1 663 ? 16.615 -13.930 -6.525 1.00 82.75 663 SER A CA 1
ATOM 5184 C C . SER A 1 663 ? 15.127 -13.600 -6.510 1.00 82.75 663 SER A C 1
ATOM 5186 O O . SER A 1 663 ? 14.283 -14.494 -6.514 1.00 82.75 663 SER A O 1
ATOM 5188 N N . THR A 1 664 ? 14.799 -12.312 -6.547 1.00 85.19 664 THR A N 1
ATOM 5189 C CA . THR A 1 664 ? 13.428 -11.818 -6.446 1.00 85.19 664 THR A CA 1
ATOM 5190 C C . THR A 1 664 ? 12.992 -10.972 -7.644 1.00 85.19 664 THR A C 1
ATOM 5192 O O . THR A 1 664 ? 11.915 -10.378 -7.616 1.00 85.19 664 THR A O 1
ATOM 5195 N N . ALA A 1 665 ? 13.772 -10.951 -8.733 1.00 87.25 665 ALA A N 1
ATOM 5196 C CA . ALA A 1 665 ? 13.558 -10.062 -9.879 1.00 87.25 665 ALA A CA 1
ATOM 5197 C C . ALA A 1 665 ? 12.146 -10.165 -10.477 1.00 87.25 665 ALA A C 1
ATOM 5199 O O . ALA A 1 665 ? 11.556 -9.156 -10.853 1.00 87.25 665 ALA A O 1
ATOM 5200 N N . ALA A 1 666 ? 11.591 -11.375 -10.557 1.00 84.00 666 ALA A N 1
ATOM 5201 C CA . ALA A 1 666 ? 10.255 -11.619 -11.101 1.00 84.00 666 ALA A CA 1
ATOM 5202 C C . ALA A 1 666 ? 9.124 -11.540 -10.056 1.00 84.00 666 ALA A C 1
ATOM 5204 O O . ALA A 1 666 ? 7.957 -11.663 -10.413 1.00 84.00 666 ALA A O 1
ATOM 5205 N N . ALA A 1 667 ? 9.439 -11.365 -8.770 1.00 86.62 667 ALA A N 1
ATOM 5206 C CA . ALA A 1 667 ? 8.445 -11.410 -7.705 1.00 86.62 667 ALA A CA 1
ATOM 5207 C C . ALA A 1 667 ? 7.747 -10.053 -7.513 1.00 86.62 667 ALA A C 1
ATOM 5209 O O . ALA A 1 667 ? 8.388 -9.045 -7.227 1.00 86.62 667 ALA A O 1
ATOM 5210 N N . GLU A 1 668 ? 6.416 -10.037 -7.571 1.00 90.19 668 GLU A N 1
ATOM 5211 C CA . GLU A 1 668 ? 5.597 -8.911 -7.108 1.00 90.19 668 GLU A CA 1
ATOM 5212 C C . GLU A 1 668 ? 4.937 -9.275 -5.773 1.00 90.19 668 GLU A C 1
ATOM 5214 O O . GLU A 1 668 ? 3.951 -10.010 -5.723 1.00 90.19 668 GLU A O 1
ATOM 5219 N N . ILE A 1 669 ? 5.482 -8.749 -4.674 1.00 90.38 669 ILE A N 1
ATOM 5220 C CA . ILE A 1 669 ? 4.935 -8.954 -3.327 1.00 90.38 669 ILE A CA 1
ATOM 5221 C C . ILE A 1 669 ? 3.836 -7.914 -3.083 1.00 90.38 669 ILE A C 1
ATOM 5223 O O . ILE A 1 669 ? 4.077 -6.712 -3.223 1.00 90.38 669 ILE A O 1
ATOM 5227 N N . ALA A 1 670 ? 2.630 -8.352 -2.708 1.00 92.00 670 ALA A N 1
ATOM 5228 C CA . ALA A 1 670 ? 1.457 -7.479 -2.604 1.00 92.00 670 ALA A CA 1
ATOM 5229 C C . ALA A 1 670 ? 1.657 -6.266 -1.662 1.00 92.00 670 ALA A C 1
ATOM 5231 O O . ALA A 1 670 ? 1.389 -5.141 -2.098 1.00 92.00 670 ALA A O 1
ATOM 5232 N N . PRO A 1 671 ? 2.191 -6.425 -0.430 1.00 92.38 671 PRO A N 1
ATOM 5233 C CA . PRO A 1 671 ? 2.605 -5.293 0.399 1.00 92.38 671 PRO A CA 1
ATOM 5234 C C . PRO A 1 671 ? 3.564 -4.321 -0.310 1.00 92.38 671 PRO A C 1
ATOM 5236 O O . PRO A 1 671 ? 3.318 -3.118 -0.343 1.00 92.38 671 PRO A O 1
ATOM 5239 N N . VAL A 1 672 ? 4.621 -4.811 -0.957 1.00 94.19 672 VAL A N 1
ATOM 5240 C CA . VAL A 1 672 ? 5.608 -3.944 -1.624 1.00 94.19 672 VAL A CA 1
ATOM 5241 C C . VAL A 1 672 ? 4.969 -3.171 -2.783 1.00 94.19 672 VAL A C 1
ATOM 5243 O O . VAL A 1 672 ? 5.164 -1.960 -2.907 1.00 94.19 672 VAL A O 1
ATOM 5246 N N . CYS A 1 673 ? 4.115 -3.833 -3.569 1.00 95.94 673 CYS A N 1
ATOM 5247 C CA . CYS A 1 673 ? 3.320 -3.198 -4.621 1.00 95.94 673 CYS A CA 1
ATOM 5248 C C . CYS A 1 673 ? 2.401 -2.101 -4.070 1.00 95.94 673 CYS A C 1
ATOM 5250 O O . CYS A 1 673 ? 2.259 -1.053 -4.695 1.00 95.94 673 CYS A O 1
ATOM 5252 N N . ALA A 1 674 ? 1.798 -2.307 -2.897 1.00 95.19 674 ALA A N 1
ATOM 5253 C CA . ALA A 1 674 ? 0.926 -1.325 -2.259 1.00 95.19 674 ALA A CA 1
ATOM 5254 C C . ALA A 1 674 ? 1.693 -0.113 -1.699 1.00 95.19 674 ALA A C 1
ATOM 5256 O O . ALA A 1 674 ? 1.200 1.011 -1.809 1.00 95.19 674 ALA A O 1
ATOM 5257 N N . ILE A 1 675 ? 2.912 -0.304 -1.178 1.00 94.94 675 ILE A N 1
ATOM 5258 C CA . ILE A 1 675 ? 3.793 0.797 -0.750 1.00 94.94 675 ILE A CA 1
ATOM 5259 C C . ILE A 1 675 ? 4.214 1.635 -1.960 1.00 94.94 675 ILE A C 1
ATOM 5261 O O . ILE A 1 675 ? 3.926 2.831 -2.023 1.00 94.94 675 ILE A O 1
ATOM 5265 N N . VAL A 1 676 ? 4.855 1.004 -2.950 1.00 96.81 676 VAL A N 1
ATOM 5266 C CA . VAL A 1 676 ? 5.381 1.695 -4.139 1.00 96.81 676 VAL A CA 1
ATOM 5267 C C . VAL A 1 676 ? 4.238 2.294 -4.963 1.00 96.81 676 VAL A C 1
ATOM 5269 O O . VAL A 1 676 ? 4.312 3.448 -5.383 1.00 96.81 676 VAL A O 1
ATOM 5272 N N . GLY A 1 677 ? 3.137 1.560 -5.135 1.00 96.56 677 GLY A N 1
ATOM 5273 C CA . GLY A 1 677 ? 1.947 2.024 -5.846 1.00 96.56 677 GLY A CA 1
ATOM 5274 C C . GLY A 1 677 ? 1.218 3.155 -5.121 1.00 96.56 677 GLY A C 1
ATOM 5275 O O . GLY A 1 677 ? 0.720 4.075 -5.771 1.00 96.56 677 GLY A O 1
ATOM 5276 N N . GLY A 1 678 ? 1.193 3.138 -3.785 1.00 94.00 678 GLY A N 1
ATOM 5277 C CA . GLY A 1 678 ? 0.671 4.230 -2.966 1.00 94.00 678 GLY A CA 1
ATOM 5278 C C . GLY A 1 678 ? 1.486 5.515 -3.126 1.00 94.00 678 GLY A C 1
ATOM 5279 O O . GLY A 1 678 ? 0.898 6.577 -3.346 1.00 94.00 678 GLY A O 1
ATOM 5280 N N . PHE A 1 679 ? 2.821 5.418 -3.098 1.00 94.94 679 PHE A N 1
ATOM 5281 C CA . PHE A 1 679 ? 3.716 6.554 -3.353 1.00 94.94 679 PHE A CA 1
ATOM 5282 C C . PHE A 1 679 ? 3.556 7.114 -4.762 1.00 94.94 679 PHE A C 1
ATOM 5284 O O . PHE A 1 679 ? 3.355 8.316 -4.927 1.00 94.94 679 PHE A O 1
ATOM 5291 N N . LEU A 1 680 ? 3.581 6.242 -5.770 1.00 96.75 680 LEU A N 1
ATOM 5292 C CA . LEU A 1 680 ? 3.417 6.622 -7.169 1.00 96.75 680 LEU A CA 1
ATOM 5293 C C . LEU A 1 680 ? 2.068 7.300 -7.419 1.00 96.75 680 LEU A C 1
ATOM 5295 O O . LEU A 1 680 ? 2.012 8.362 -8.033 1.00 96.75 680 LEU A O 1
ATOM 5299 N N . ALA A 1 681 ? 0.977 6.736 -6.898 1.00 96.00 681 ALA A N 1
ATOM 5300 C CA . ALA A 1 681 ? -0.338 7.354 -7.011 1.00 96.00 681 ALA A CA 1
ATOM 5301 C C . ALA A 1 681 ? -0.386 8.728 -6.340 1.00 96.00 681 ALA A C 1
ATOM 5303 O O . ALA A 1 681 ? -0.959 9.660 -6.897 1.00 96.00 681 ALA A O 1
ATOM 5304 N N . GLN A 1 682 ? 0.210 8.867 -5.154 1.00 92.62 682 GLN A N 1
ATOM 5305 C CA . GLN A 1 682 ? 0.261 10.149 -4.464 1.00 92.62 682 GLN A CA 1
ATOM 5306 C C . GLN A 1 682 ? 1.049 11.188 -5.264 1.00 92.62 682 GLN A C 1
ATOM 5308 O O . GLN A 1 682 ? 0.590 12.323 -5.365 1.00 92.62 682 GLN A O 1
ATOM 5313 N N . ASP A 1 683 ? 2.176 10.807 -5.868 1.00 94.81 683 ASP A N 1
ATOM 5314 C CA . ASP A 1 683 ? 2.972 11.715 -6.692 1.00 94.81 683 ASP A CA 1
ATOM 5315 C C . ASP A 1 683 ? 2.247 12.125 -7.980 1.00 94.81 683 ASP A C 1
ATOM 5317 O O . ASP A 1 683 ? 2.189 13.309 -8.303 1.00 94.81 683 ASP A O 1
ATOM 5321 N N . ILE A 1 684 ? 1.568 11.186 -8.649 1.00 95.81 684 ILE A N 1
ATOM 5322 C CA . ILE A 1 684 ? 0.690 11.497 -9.787 1.00 95.81 684 ILE A CA 1
ATOM 5323 C C . ILE A 1 684 ? -0.390 12.506 -9.366 1.00 95.81 684 ILE A C 1
ATOM 5325 O O . ILE A 1 684 ? -0.635 13.480 -10.073 1.00 95.81 684 ILE A O 1
ATOM 5329 N N . LEU A 1 685 ? -1.032 12.320 -8.207 1.00 92.69 685 LEU A N 1
ATOM 5330 C CA . LEU A 1 685 ? -2.060 13.247 -7.716 1.00 92.69 685 LEU A CA 1
ATOM 5331 C C . LEU A 1 685 ? -1.484 14.628 -7.365 1.00 92.69 685 LEU A C 1
ATOM 5333 O O . LEU A 1 685 ? -2.132 15.636 -7.654 1.00 92.69 685 LEU A O 1
ATOM 5337 N N . LYS A 1 686 ? -0.269 14.708 -6.808 1.00 91.00 686 LYS A N 1
ATOM 5338 C CA . LYS A 1 686 ? 0.444 15.982 -6.596 1.00 91.00 686 LYS A CA 1
ATOM 5339 C C . LYS A 1 686 ? 0.700 16.700 -7.913 1.00 91.00 686 LYS A C 1
ATOM 5341 O O . LYS A 1 686 ? 0.288 17.846 -8.063 1.00 91.00 686 LYS A O 1
ATOM 5346 N N . THR A 1 687 ? 1.244 15.993 -8.898 1.00 92.00 687 THR A N 1
ATOM 5347 C CA . THR A 1 687 ? 1.498 16.518 -10.244 1.00 92.00 687 THR A CA 1
ATOM 5348 C C . THR A 1 687 ? 0.220 17.034 -10.907 1.00 92.00 687 THR A C 1
ATOM 5350 O O . THR A 1 687 ? 0.172 18.166 -11.383 1.00 92.00 687 THR A O 1
ATOM 5353 N N . LEU A 1 688 ? -0.864 16.254 -10.892 1.00 91.88 688 LEU A N 1
ATOM 5354 C CA . LEU A 1 688 ? -2.142 16.667 -11.488 1.00 91.88 688 LEU A CA 1
ATOM 5355 C C . LEU A 1 688 ? -2.804 17.820 -10.725 1.00 91.88 688 LEU A C 1
ATOM 5357 O O . LEU A 1 688 ? -3.493 18.661 -11.308 1.00 91.88 688 LEU A O 1
ATOM 5361 N N . SER A 1 689 ? -2.626 17.858 -9.406 1.00 87.38 689 SER A N 1
ATOM 5362 C CA . SER A 1 689 ? -3.155 1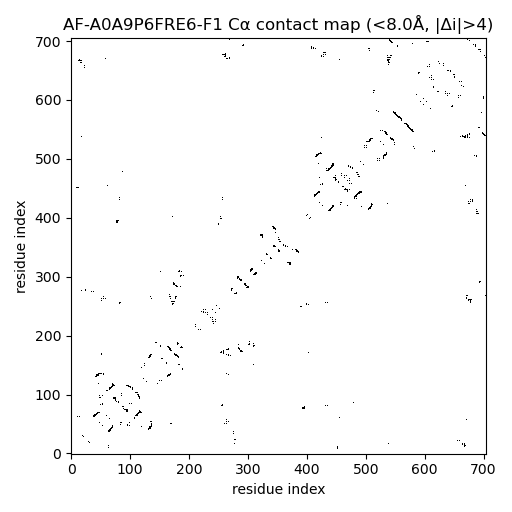8.930 -8.575 1.00 87.38 689 SER A CA 1
ATOM 5363 C C . SER A 1 689 ? -2.280 20.181 -8.585 1.00 87.38 689 SER A C 1
ATOM 5365 O O . SER A 1 689 ? -2.800 21.239 -8.241 1.00 87.38 689 SER A O 1
ATOM 5367 N N . GLY A 1 690 ? -1.007 20.122 -8.978 1.00 84.88 690 GLY A N 1
ATOM 5368 C CA . GLY A 1 690 ? -0.051 21.229 -8.846 1.00 84.88 690 GLY A CA 1
ATOM 5369 C C . GLY A 1 690 ? 0.139 21.687 -7.393 1.00 84.88 690 GLY A C 1
ATOM 5370 O O . GLY A 1 690 ? 0.390 22.872 -7.148 1.00 84.88 690 GLY A O 1
ATOM 5371 N N . LYS A 1 691 ? -0.084 20.787 -6.427 1.00 81.50 691 LYS A N 1
ATOM 5372 C CA . LYS A 1 691 ? 0.052 21.043 -4.990 1.00 81.50 691 LYS A CA 1
ATOM 5373 C C . LYS A 1 691 ? 1.151 20.155 -4.417 1.00 81.50 691 LYS A C 1
ATOM 5375 O O . LYS A 1 691 ? 1.151 18.952 -4.665 1.00 81.50 691 LYS A O 1
ATOM 5380 N N . ASP A 1 692 ? 1.999 20.775 -3.603 1.00 83.75 692 ASP A N 1
ATOM 5381 C CA . ASP A 1 692 ? 3.187 20.201 -2.981 1.00 83.75 692 ASP A CA 1
ATOM 5382 C C . ASP A 1 692 ? 4.261 19.784 -3.999 1.00 83.75 692 ASP A C 1
ATOM 5384 O O . ASP A 1 692 ? 4.011 19.663 -5.199 1.00 83.75 692 ASP A O 1
ATOM 5388 N N . ALA A 1 693 ? 5.495 19.614 -3.524 1.00 86.12 693 ALA A N 1
ATOM 5389 C CA . ALA A 1 693 ? 6.603 19.216 -4.384 1.00 86.12 693 ALA A CA 1
ATOM 5390 C C . ALA A 1 693 ? 6.426 17.754 -4.856 1.00 86.12 693 ALA A C 1
ATOM 5392 O O . ALA A 1 693 ? 6.201 16.873 -4.006 1.00 86.12 693 ALA A O 1
ATOM 5393 N N . PRO A 1 694 ? 6.552 17.474 -6.170 1.00 90.12 694 PRO A N 1
ATOM 5394 C CA . PRO A 1 694 ? 6.620 16.109 -6.674 1.00 90.12 694 PRO A CA 1
ATOM 5395 C C . PRO A 1 694 ? 7.973 15.456 -6.348 1.00 90.12 694 PRO A C 1
ATOM 5397 O O . PRO A 1 694 ? 8.923 16.110 -5.904 1.00 90.12 694 PRO A O 1
ATOM 5400 N N . LEU A 1 695 ? 8.075 14.154 -6.605 1.00 91.94 695 LEU A N 1
ATOM 5401 C CA . LEU A 1 695 ? 9.327 13.399 -6.593 1.00 91.94 695 LEU A CA 1
ATOM 5402 C C . LEU A 1 695 ? 10.377 14.058 -7.495 1.00 91.94 695 LEU A C 1
ATOM 5404 O O . LEU A 1 695 ? 10.038 14.671 -8.503 1.00 91.94 695 LEU A O 1
ATOM 5408 N N . LEU A 1 696 ? 11.658 13.902 -7.153 1.00 91.06 696 LEU A N 1
ATOM 5409 C CA . LEU A 1 696 ? 12.790 14.416 -7.932 1.00 91.06 696 LEU A CA 1
ATOM 5410 C C . LEU A 1 696 ? 13.494 13.265 -8.646 1.00 91.06 696 LEU A C 1
ATOM 5412 O O . LEU A 1 696 ? 14.379 12.634 -8.073 1.00 91.06 696 LEU A O 1
ATOM 5416 N N . ASN A 1 697 ? 13.088 13.004 -9.889 1.00 94.50 697 ASN A N 1
ATOM 5417 C CA . ASN A 1 697 ? 13.562 11.938 -10.776 1.00 94.50 697 ASN A CA 1
ATOM 5418 C C . ASN A 1 697 ? 13.416 10.503 -10.265 1.00 94.50 697 ASN A C 1
ATOM 5420 O O . ASN A 1 697 ? 12.855 9.696 -10.992 1.00 94.50 697 ASN A O 1
ATOM 5424 N N . TYR A 1 698 ? 13.885 10.164 -9.066 1.00 94.31 698 TYR A N 1
ATOM 5425 C CA . TYR A 1 698 ? 13.874 8.806 -8.540 1.00 94.31 698 TYR A CA 1
ATOM 5426 C C . TYR A 1 698 ? 13.297 8.721 -7.132 1.00 94.31 698 TYR A C 1
ATOM 5428 O O . TYR A 1 698 ? 13.645 9.486 -6.235 1.00 94.31 698 TYR A O 1
ATOM 5436 N N . PHE A 1 699 ? 12.486 7.693 -6.928 1.00 94.81 699 PHE A N 1
ATOM 5437 C CA . PHE A 1 699 ? 12.209 7.105 -5.630 1.00 94.81 699 PHE A CA 1
ATOM 5438 C C . PHE A 1 699 ? 12.648 5.643 -5.662 1.00 94.81 699 PHE A C 1
ATOM 5440 O O . PHE A 1 699 ? 12.428 4.940 -6.649 1.00 94.81 699 PHE A O 1
ATOM 5447 N N . LEU A 1 700 ? 13.287 5.198 -4.586 1.00 94.56 700 LEU A N 1
ATOM 5448 C CA . LEU A 1 7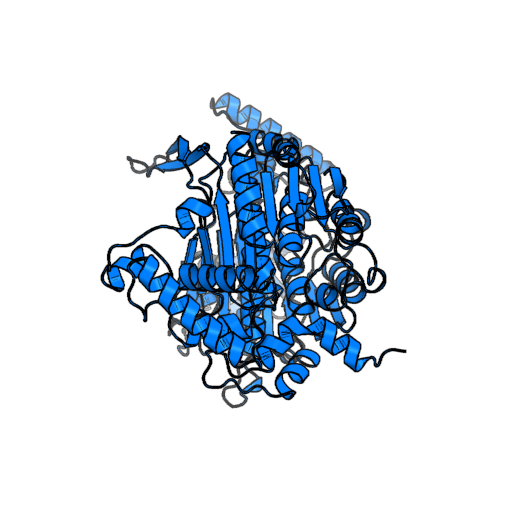00 ? 13.822 3.851 -4.440 1.00 94.56 700 LEU A CA 1
ATOM 5449 C C . LEU A 1 700 ? 13.313 3.290 -3.120 1.00 94.56 700 LEU A C 1
ATOM 5451 O O . LEU A 1 700 ? 13.463 3.927 -2.078 1.00 94.56 700 LEU A O 1
ATOM 5455 N N . TYR A 1 701 ? 12.726 2.104 -3.174 1.00 94.25 701 TYR A N 1
ATOM 5456 C CA . TYR A 1 701 ? 12.206 1.401 -2.015 1.00 94.25 701 TYR A CA 1
ATOM 5457 C C . TYR A 1 701 ? 13.026 0.143 -1.761 1.00 94.25 701 TYR A C 1
ATOM 5459 O O . TYR A 1 701 ? 13.213 -0.673 -2.663 1.00 94.25 701 TYR A O 1
ATOM 5467 N N . ASN A 1 702 ? 13.490 -0.010 -0.524 1.00 91.12 702 ASN A N 1
ATOM 5468 C CA . ASN A 1 702 ? 14.144 -1.214 -0.041 1.00 91.12 702 ASN A CA 1
ATOM 5469 C C . ASN A 1 702 ? 13.400 -1.704 1.204 1.00 91.12 702 ASN A C 1
ATOM 5471 O O . ASN A 1 702 ? 13.571 -1.141 2.278 1.00 91.12 702 ASN A O 1
ATOM 5475 N N . GLY A 1 703 ? 12.574 -2.739 1.058 1.00 84.25 703 GLY A N 1
ATOM 5476 C CA . GLY A 1 703 ? 11.789 -3.310 2.155 1.00 84.25 703 GLY A CA 1
ATOM 5477 C C . GLY A 1 703 ? 12.590 -4.144 3.158 1.00 84.25 703 GLY A C 1
ATOM 5478 O O . GLY A 1 703 ? 12.013 -4.615 4.143 1.00 84.25 703 GLY A O 1
ATOM 5479 N N . LEU A 1 704 ? 13.892 -4.334 2.916 1.00 80.50 704 LEU A N 1
ATOM 5480 C CA . LEU A 1 704 ? 14.815 -5.054 3.796 1.00 80.50 704 LEU A CA 1
ATOM 5481 C C . LEU A 1 704 ? 15.536 -4.136 4.800 1.00 80.50 704 LEU A C 1
ATOM 5483 O O . LEU A 1 704 ? 16.270 -4.646 5.647 1.00 80.50 704 LEU A O 1
ATOM 5487 N N . GLN A 1 705 ? 15.375 -2.811 4.689 1.00 68.06 705 GLN A N 1
ATOM 5488 C CA . GLN A 1 705 ? 16.067 -1.802 5.504 1.00 68.06 705 GLN A CA 1
ATOM 5489 C C . GLN A 1 705 ? 15.115 -0.891 6.273 1.00 68.06 705 GLN A C 1
ATOM 5491 O O . GLN A 1 705 ? 14.004 -0.616 5.767 1.00 68.06 705 GLN A O 1
#